Protein AF-A0A2D6BRW5-F1 (afdb_monomer_lite)

Structure (mmCIF, N/CA/C/O backbone):
data_AF-A0A2D6BRW5-F1
#
_entry.id   AF-A0A2D6BRW5-F1
#
loop_
_atom_site.group_PDB
_atom_site.id
_atom_site.type_symbol
_atom_site.label_atom_id
_atom_site.label_alt_id
_atom_site.label_comp_id
_atom_site.label_asym_id
_atom_site.label_entity_id
_atom_site.label_seq_id
_atom_site.pdbx_PDB_ins_code
_atom_site.Cartn_x
_atom_site.Cartn_y
_atom_site.Cartn_z
_atom_site.occupancy
_atom_site.B_iso_or_equiv
_atom_site.auth_seq_id
_atom_site.auth_comp_id
_atom_site.auth_asym_id
_atom_site.auth_atom_id
_atom_site.pdbx_PDB_model_num
ATOM 1 N N . MET A 1 1 ? -28.001 67.507 3.816 1.00 28.75 1 MET A N 1
ATOM 2 C CA . MET A 1 1 ? -26.530 67.372 3.753 1.00 28.75 1 MET A CA 1
ATOM 3 C C . MET A 1 1 ? -26.055 66.897 5.112 1.00 28.75 1 MET A C 1
ATOM 5 O O . MET A 1 1 ? -26.409 67.551 6.084 1.00 28.75 1 MET A O 1
ATOM 9 N N . PRO A 1 2 ? -25.178 65.897 5.179 1.00 51.62 2 PRO A N 1
ATOM 10 C CA . PRO A 1 2 ? -25.013 64.777 4.239 1.00 51.62 2 PRO A CA 1
ATOM 11 C C . PRO A 1 2 ? -24.782 63.447 5.009 1.00 51.62 2 PRO A C 1
ATOM 13 O O . PRO A 1 2 ? -24.627 63.488 6.222 1.00 51.62 2 PRO A O 1
ATOM 16 N N . LYS A 1 3 ? -24.659 62.235 4.463 1.00 35.38 3 LYS A N 1
ATOM 17 C CA . LYS A 1 3 ? -24.770 61.515 3.165 1.00 35.38 3 LYS A CA 1
ATOM 18 C C . LYS A 1 3 ? -24.208 60.112 3.515 1.00 35.38 3 LYS A C 1
ATOM 20 O O . LYS A 1 3 ? -23.350 60.041 4.392 1.00 35.38 3 LYS A O 1
ATOM 25 N N . ASP A 1 4 ? -24.475 58.966 2.906 1.00 32.88 4 ASP A N 1
ATOM 26 C CA . ASP A 1 4 ? -25.434 58.393 1.949 1.00 32.88 4 ASP A CA 1
ATOM 27 C C . ASP A 1 4 ? -25.098 56.876 2.022 1.00 32.88 4 ASP A C 1
ATOM 29 O O . ASP A 1 4 ? -23.924 56.513 2.072 1.00 32.88 4 ASP A O 1
ATOM 33 N N . ALA A 1 5 ? -26.036 55.994 2.373 1.00 34.53 5 ALA A N 1
ATOM 34 C CA . ALA A 1 5 ? -26.941 55.251 1.481 1.00 34.53 5 ALA A CA 1
ATOM 35 C C . ALA A 1 5 ? -26.321 54.001 0.789 1.00 34.53 5 ALA A C 1
ATOM 37 O O . ALA A 1 5 ? -25.759 54.054 -0.297 1.00 34.53 5 ALA A O 1
ATOM 38 N N . THR A 1 6 ? -26.431 52.872 1.500 1.00 31.22 6 THR A N 1
ATOM 39 C CA . THR A 1 6 ? -27.023 51.547 1.153 1.00 31.22 6 THR A CA 1
ATOM 40 C C . THR A 1 6 ? -27.895 51.421 -0.141 1.00 31.22 6 THR A C 1
ATOM 42 O O . THR A 1 6 ? -28.373 52.444 -0.617 1.00 31.22 6 THR A O 1
ATOM 45 N N . PRO A 1 7 ? -28.413 50.224 -0.556 1.00 49.22 7 PRO A N 1
ATOM 46 C CA . PRO A 1 7 ? -27.846 48.879 -0.807 1.00 49.22 7 PRO A CA 1
ATOM 47 C C . PRO A 1 7 ? -28.263 48.280 -2.212 1.00 49.22 7 PRO A C 1
ATOM 49 O O . PRO A 1 7 ? -27.846 48.861 -3.203 1.00 49.22 7 PRO A O 1
ATOM 52 N N . PRO A 1 8 ? -28.987 47.133 -2.380 1.00 56.88 8 PRO A N 1
ATOM 53 C CA . PRO A 1 8 ? -28.518 45.866 -2.977 1.00 56.88 8 PRO A CA 1
ATOM 54 C C . PRO A 1 8 ? -29.312 45.422 -4.246 1.00 56.88 8 PRO A C 1
ATOM 56 O O . PRO A 1 8 ? -30.139 46.175 -4.746 1.00 56.88 8 PRO A O 1
ATOM 59 N N . SER A 1 9 ? -29.123 44.160 -4.684 1.00 29.53 9 SER A N 1
ATOM 60 C CA . SER A 1 9 ? -30.055 43.256 -5.420 1.00 29.53 9 SER A CA 1
ATOM 61 C C . SER A 1 9 ? -29.596 42.703 -6.790 1.00 29.53 9 SER A C 1
ATOM 63 O O . SER A 1 9 ? -29.289 43.431 -7.726 1.00 29.53 9 SER A O 1
ATOM 65 N N . SER A 1 10 ? -29.589 41.365 -6.888 1.00 31.34 10 SER A N 1
ATOM 66 C CA . SER A 1 10 ? -29.805 40.550 -8.109 1.00 31.34 10 SER A CA 1
ATOM 67 C C . SER A 1 10 ? -31.253 40.759 -8.633 1.00 31.34 10 SER A C 1
ATOM 69 O O . SER A 1 10 ? -32.023 41.322 -7.853 1.00 31.34 10 SER A O 1
ATOM 71 N N . PRO A 1 11 ? -31.741 40.254 -9.805 1.00 48.81 11 PRO A N 1
ATOM 72 C CA . PRO A 1 11 ? -31.258 39.137 -10.648 1.00 48.81 11 PRO A CA 1
ATOM 73 C C . PRO A 1 11 ? -31.489 39.314 -12.186 1.00 48.81 11 PRO A C 1
ATOM 75 O O . PRO A 1 11 ? -31.912 40.368 -12.640 1.00 48.81 11 PRO A O 1
ATOM 78 N N . ALA A 1 12 ? -31.278 38.238 -12.966 1.00 28.92 12 ALA A N 1
ATOM 79 C CA . ALA A 1 12 ? -32.139 37.752 -14.074 1.00 28.92 12 ALA A CA 1
ATOM 80 C C . ALA A 1 12 ? -31.459 37.412 -15.424 1.00 28.92 12 ALA A C 1
ATOM 82 O O . ALA A 1 12 ? -30.511 38.040 -15.880 1.00 28.92 12 ALA A O 1
ATOM 83 N N . ARG A 1 13 ? -32.013 36.340 -16.008 1.00 30.20 13 ARG A N 1
ATOM 84 C CA . ARG A 1 13 ? -31.701 35.594 -17.241 1.00 30.20 13 ARG A CA 1
ATOM 85 C C . ARG A 1 13 ? -32.167 36.299 -18.527 1.00 30.20 13 ARG A C 1
ATOM 87 O O . ARG A 1 13 ? -33.172 36.996 -18.476 1.00 30.20 13 ARG A O 1
ATOM 94 N N . ALA A 1 14 ? -31.564 35.934 -19.667 1.00 29.08 14 ALA A N 1
ATOM 95 C CA . ALA A 1 14 ? -32.223 35.572 -20.947 1.00 29.08 14 ALA A CA 1
ATOM 96 C C . ALA A 1 14 ? -31.136 35.052 -21.924 1.00 29.08 14 ALA A C 1
ATOM 98 O O . ALA A 1 14 ? -30.119 35.709 -22.106 1.00 29.08 14 ALA A O 1
ATOM 99 N N . ASP A 1 15 ? -31.134 33.775 -22.316 1.00 30.73 15 ASP A N 1
ATOM 100 C CA . ASP A 1 15 ? -31.769 33.195 -23.520 1.00 30.73 15 ASP A CA 1
ATOM 101 C C . ASP A 1 15 ? -31.332 33.795 -24.873 1.00 30.73 15 ASP A C 1
ATOM 103 O O . ASP A 1 15 ? -31.687 34.917 -25.219 1.00 30.73 15 ASP A O 1
ATOM 107 N N . SER A 1 16 ? -30.621 32.996 -25.683 1.00 31.92 16 SER A N 1
ATOM 108 C CA . SER A 1 16 ? -30.875 32.794 -27.127 1.00 31.92 16 SER A CA 1
ATOM 109 C C . SER A 1 16 ? -29.853 31.826 -27.753 1.00 31.92 16 SER A C 1
ATOM 111 O O . SER A 1 16 ? -28.646 31.951 -27.568 1.00 31.92 16 SER A O 1
ATOM 113 N N . GLY A 1 17 ? -30.364 30.821 -28.475 1.00 29.66 17 GLY A N 1
ATOM 114 C CA . GLY A 1 17 ? -29.593 29.863 -29.276 1.00 29.66 17 GLY A CA 1
ATOM 115 C C . GLY A 1 17 ? -29.210 30.391 -30.676 1.00 29.66 17 GLY A C 1
ATOM 116 O O . GLY A 1 17 ? -29.024 31.588 -30.857 1.00 29.66 17 GLY A O 1
ATOM 117 N N . PRO A 1 18 ? -29.070 29.514 -31.689 1.00 43.41 18 PRO A N 1
ATOM 118 C CA . PRO A 1 18 ? -27.771 29.111 -32.228 1.00 43.41 18 PRO A CA 1
ATOM 119 C C . PRO A 1 18 ? -27.445 29.741 -33.592 1.00 43.41 18 PRO A C 1
ATOM 121 O O . PRO A 1 18 ? -28.336 29.982 -34.406 1.00 43.41 18 PRO A O 1
ATOM 124 N N . SER A 1 19 ? -26.154 29.890 -33.913 1.00 31.08 19 SER A N 1
ATOM 125 C CA . SER A 1 19 ? -25.700 30.202 -35.273 1.00 31.08 19 SER A CA 1
ATOM 126 C C . SER A 1 19 ? -24.697 29.168 -35.798 1.00 31.08 19 SER A C 1
ATOM 128 O O . SER A 1 19 ? -23.731 28.767 -35.153 1.00 31.08 19 SER A O 1
ATOM 130 N N . ARG A 1 20 ? -25.014 28.684 -37.001 1.00 31.61 20 ARG A N 1
ATOM 131 C CA . ARG A 1 20 ? -24.255 27.754 -37.841 1.00 31.61 20 ARG A CA 1
ATOM 132 C C . ARG A 1 20 ? -23.036 28.462 -38.442 1.00 31.61 20 ARG A C 1
ATOM 134 O O . ARG A 1 20 ? -23.174 29.604 -38.870 1.00 31.61 20 ARG A O 1
ATOM 141 N N . GLY A 1 21 ? -21.918 27.757 -38.653 1.00 28.17 21 GLY A N 1
ATOM 142 C CA . GLY A 1 21 ? -20.894 28.267 -39.574 1.00 28.17 21 GLY A CA 1
ATOM 143 C C . GLY A 1 21 ? -19.536 27.563 -39.623 1.00 28.17 21 GLY A C 1
ATOM 144 O O . GLY A 1 21 ? -18.601 28.027 -38.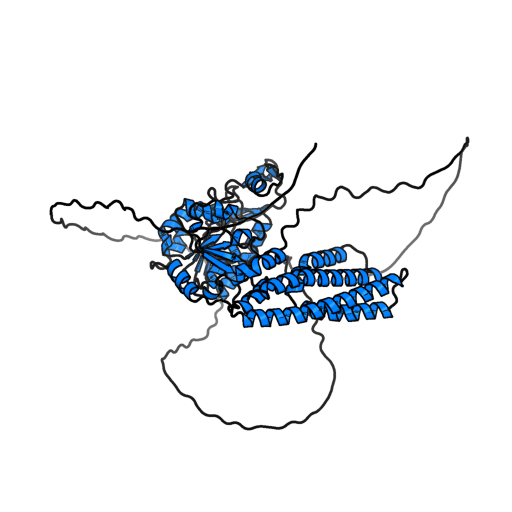997 1.00 28.17 21 GLY A O 1
ATOM 145 N N . ARG A 1 22 ? -19.440 26.568 -40.519 1.00 29.25 22 ARG A N 1
ATOM 146 C CA . ARG A 1 22 ? -18.285 26.196 -41.377 1.00 29.25 22 ARG A CA 1
ATOM 147 C C . ARG A 1 22 ? -17.030 25.533 -40.771 1.00 29.25 22 ARG A C 1
ATOM 149 O O . ARG A 1 22 ? -16.266 26.114 -40.016 1.00 29.25 22 ARG A O 1
ATOM 156 N N . ALA A 1 23 ? -16.788 24.323 -41.281 1.00 30.81 23 ALA A N 1
ATOM 157 C CA . ALA A 1 23 ? -15.525 23.585 -41.298 1.00 30.81 23 ALA A CA 1
ATOM 158 C C . ALA A 1 23 ? -14.501 24.173 -42.294 1.00 30.81 23 ALA A C 1
ATOM 160 O O . ALA A 1 23 ? -14.894 24.917 -43.199 1.00 30.81 23 ALA A O 1
ATOM 161 N N . PRO A 1 24 ? -13.241 23.701 -42.246 1.00 35.38 24 PRO A N 1
ATOM 162 C CA . PRO A 1 24 ? -12.450 23.518 -43.454 1.00 35.38 24 PRO A CA 1
ATOM 163 C C . PRO A 1 24 ? -11.959 22.074 -43.651 1.00 35.38 24 PRO A C 1
ATOM 165 O O . PRO A 1 24 ? -11.829 21.274 -42.727 1.00 35.38 24 PRO A O 1
ATOM 168 N N . CYS A 1 25 ? -11.748 21.780 -44.929 1.00 28.86 25 CYS A N 1
ATOM 169 C CA . CYS A 1 25 ? -11.595 20.482 -45.562 1.00 28.86 25 CYS A CA 1
ATOM 170 C C . CYS A 1 25 ? -10.205 19.839 -45.428 1.00 28.86 25 CYS A C 1
ATOM 172 O O . CYS A 1 25 ? -9.185 20.507 -45.285 1.00 28.86 25 CYS A O 1
ATOM 174 N N . TRP A 1 26 ? -10.210 18.516 -45.602 1.00 30.81 26 TRP A N 1
ATOM 175 C CA . TRP A 1 26 ? -9.082 17.639 -45.925 1.00 30.81 26 TRP A CA 1
ATOM 176 C C . TRP A 1 26 ? -8.334 18.041 -47.207 1.00 30.81 26 TRP A C 1
ATOM 178 O O . TRP A 1 26 ? -8.946 18.596 -48.122 1.00 30.81 26 TRP A O 1
ATOM 188 N N . PRO A 1 27 ? -7.079 17.570 -47.358 1.00 32.84 27 PRO A N 1
ATOM 189 C CA . PRO A 1 27 ? -6.716 16.966 -48.638 1.00 32.84 27 PRO A CA 1
ATOM 190 C C . PRO A 1 27 ? -5.926 15.645 -48.516 1.00 32.84 27 PRO A C 1
ATOM 192 O O . PRO A 1 27 ? -4.994 15.490 -47.731 1.00 32.84 27 PRO A O 1
ATOM 195 N N . ARG A 1 28 ? -6.293 14.703 -49.385 1.00 28.16 28 ARG A N 1
ATOM 196 C CA . ARG A 1 28 ? -5.505 13.598 -49.973 1.00 28.16 28 ARG A CA 1
ATOM 197 C C . ARG A 1 28 ? -6.123 13.342 -51.366 1.00 28.16 28 ARG A C 1
ATOM 199 O O . ARG A 1 28 ? -7.281 13.727 -51.534 1.00 28.16 28 ARG A O 1
ATOM 206 N N . PRO A 1 29 ? -5.486 12.636 -52.324 1.00 40.50 29 PRO A N 1
ATOM 207 C CA . PRO A 1 29 ? -4.140 12.043 -52.354 1.00 40.50 29 PRO A CA 1
ATOM 208 C C . PRO A 1 29 ? -3.366 12.337 -53.667 1.00 40.50 29 PRO A C 1
ATOM 210 O O . PRO A 1 29 ? -3.937 12.790 -54.653 1.00 40.50 29 PRO A O 1
ATOM 213 N N . THR A 1 30 ? -2.088 11.952 -53.736 1.00 28.83 30 THR A N 1
ATOM 214 C CA . THR A 1 30 ? -1.393 11.716 -55.018 1.00 28.83 30 THR A CA 1
ATOM 215 C C . THR A 1 30 ? -0.549 10.443 -54.946 1.00 28.83 30 THR A C 1
ATOM 217 O O . THR A 1 30 ? 0.330 10.321 -54.097 1.00 28.83 30 THR A O 1
ATOM 220 N N . THR A 1 31 ? -0.820 9.505 -55.854 1.00 31.66 31 THR A N 1
ATOM 221 C CA . THR A 1 31 ? 0.113 8.478 -56.361 1.00 31.66 31 THR A CA 1
ATOM 222 C C . THR A 1 31 ? 0.158 8.625 -57.883 1.00 31.66 31 THR A C 1
ATOM 224 O O . THR A 1 31 ? -0.835 9.059 -58.472 1.00 31.66 31 THR A O 1
ATOM 227 N N . PRO A 1 32 ? 1.307 8.346 -58.514 1.00 40.59 32 PRO A N 1
ATOM 228 C CA . PRO A 1 32 ? 1.377 7.191 -59.427 1.00 40.59 32 PRO A CA 1
ATOM 229 C C . PRO A 1 32 ? 2.719 6.427 -59.325 1.00 40.59 32 PRO A C 1
ATOM 231 O O . PRO A 1 32 ? 3.740 7.043 -59.053 1.00 40.59 32 PRO A O 1
ATOM 234 N N . GLY A 1 33 ? 2.707 5.083 -59.411 1.00 28.59 33 GLY A N 1
ATOM 235 C CA . GLY A 1 33 ? 3.355 4.293 -60.493 1.00 28.59 33 GLY A CA 1
ATOM 236 C C . GLY A 1 33 ? 4.856 4.045 -60.222 1.00 28.59 33 GLY A C 1
ATOM 237 O O . GLY A 1 33 ? 5.535 4.945 -59.772 1.00 28.59 33 GLY A O 1
ATOM 238 N N . GLU A 1 34 ? 5.507 2.894 -60.390 1.00 27.41 34 GLU A N 1
ATOM 239 C CA . GLU A 1 34 ? 5.306 1.704 -61.212 1.00 27.41 34 GLU A CA 1
ATOM 240 C C . GLU A 1 34 ? 6.198 0.544 -60.696 1.00 27.41 34 GLU A C 1
ATOM 242 O O . GLU A 1 34 ? 6.991 0.681 -59.769 1.00 27.41 34 GLU A O 1
ATOM 247 N N . ARG A 1 35 ? 6.013 -0.624 -61.315 1.00 29.98 35 ARG A N 1
ATOM 248 C CA . ARG A 1 35 ? 6.520 -1.968 -60.993 1.00 29.98 35 ARG A CA 1
ATOM 249 C C . ARG A 1 35 ? 8.028 -2.158 -61.235 1.00 29.98 35 ARG A C 1
ATOM 251 O O . ARG A 1 35 ? 8.517 -1.743 -62.276 1.00 29.98 35 ARG A O 1
ATOM 258 N N . ALA A 1 36 ? 8.677 -3.006 -60.427 1.00 27.69 36 ALA A N 1
ATOM 259 C CA . ALA A 1 36 ? 9.661 -4.001 -60.892 1.00 27.69 36 ALA A CA 1
ATOM 260 C C . ALA A 1 36 ? 9.853 -5.140 -59.862 1.00 27.69 36 ALA A C 1
ATOM 262 O O . ALA A 1 36 ? 9.667 -4.958 -58.665 1.00 27.69 36 ALA A O 1
ATOM 263 N N . LYS A 1 37 ? 10.147 -6.335 -60.382 1.00 29.22 37 LYS A N 1
ATOM 264 C CA . LYS A 1 37 ? 10.093 -7.688 -59.787 1.00 29.22 37 LYS A CA 1
ATOM 265 C C . LYS A 1 37 ? 11.402 -8.111 -59.059 1.00 29.22 37 LYS A C 1
ATOM 267 O O . LYS A 1 37 ? 12.366 -7.357 -59.101 1.00 29.22 37 LYS A O 1
ATOM 272 N N . PRO A 1 38 ? 11.439 -9.294 -58.398 1.00 37.44 38 PRO A N 1
ATOM 273 C CA . PRO A 1 38 ? 12.378 -9.633 -57.323 1.00 37.44 38 PRO A CA 1
ATOM 274 C C . PRO A 1 38 ? 13.666 -10.316 -57.806 1.00 37.44 38 PRO A C 1
ATOM 276 O O . PRO A 1 38 ? 13.670 -10.966 -58.851 1.00 37.44 38 PRO A O 1
ATOM 279 N N . SER A 1 39 ? 14.717 -10.273 -56.985 1.00 26.28 39 SER A N 1
ATOM 280 C CA . SER A 1 39 ? 15.882 -11.156 -57.099 1.00 26.28 39 SER A CA 1
ATOM 281 C C . SER A 1 39 ? 15.980 -12.103 -55.897 1.00 26.28 39 SER A C 1
ATOM 283 O O . SER A 1 39 ? 16.077 -11.704 -54.739 1.00 26.28 39 SER A O 1
ATOM 285 N N . LEU A 1 40 ? 15.904 -13.390 -56.232 1.00 28.61 40 LEU A N 1
ATOM 286 C CA . LEU A 1 40 ? 16.306 -14.555 -55.449 1.00 28.61 40 LEU A CA 1
ATOM 287 C C . LEU A 1 40 ? 17.841 -14.693 -55.426 1.00 28.61 40 LEU A C 1
ATOM 289 O O . LEU A 1 40 ? 18.517 -14.136 -56.290 1.00 28.61 40 LEU A O 1
ATOM 293 N N . HIS A 1 41 ? 18.313 -15.564 -54.521 1.00 26.92 41 HIS A N 1
ATOM 294 C CA . HIS A 1 41 ? 19.683 -16.079 -54.310 1.00 26.92 41 HIS A CA 1
ATOM 295 C C . HIS A 1 41 ? 20.531 -15.263 -53.311 1.00 26.92 41 HIS A C 1
ATOM 297 O O . HIS A 1 41 ? 20.555 -14.047 -53.367 1.00 26.92 41 HIS A O 1
ATOM 303 N N . ALA A 1 42 ? 21.258 -15.838 -52.350 1.00 25.28 42 ALA A N 1
ATOM 304 C CA . ALA A 1 42 ? 21.630 -17.226 -52.098 1.00 25.28 42 ALA A CA 1
ATOM 305 C C . ALA A 1 42 ? 21.958 -17.433 -50.607 1.00 25.28 42 ALA A C 1
ATOM 307 O O . ALA A 1 42 ? 22.568 -16.583 -49.965 1.00 25.28 42 ALA A O 1
ATOM 308 N N . CYS A 1 43 ? 21.619 -18.615 -50.095 1.00 25.91 43 CYS A N 1
ATOM 309 C CA . CYS A 1 43 ? 22.326 -19.247 -48.985 1.00 25.91 43 CYS A CA 1
ATOM 310 C C . CYS A 1 43 ? 23.696 -19.736 -49.493 1.00 25.91 43 CYS A C 1
ATOM 312 O O . CYS A 1 43 ? 23.777 -20.211 -50.631 1.00 25.91 43 CYS A O 1
ATOM 314 N N . PRO A 1 44 ? 24.743 -19.714 -48.655 1.00 31.80 44 PRO A N 1
ATOM 315 C CA . PRO A 1 44 ? 25.433 -20.980 -48.446 1.00 31.80 44 PRO A CA 1
ATOM 316 C C . PRO A 1 44 ? 25.861 -21.229 -46.990 1.00 31.80 44 PRO A C 1
ATOM 318 O O . PRO A 1 44 ? 26.521 -20.416 -46.359 1.00 31.80 44 PRO A O 1
ATOM 321 N N . ARG A 1 45 ? 25.529 -22.448 -46.550 1.00 24.06 45 ARG A N 1
ATOM 322 C CA . ARG A 1 45 ? 26.414 -23.444 -45.918 1.00 24.06 45 ARG A CA 1
ATOM 323 C C . ARG A 1 45 ? 27.134 -23.080 -44.610 1.00 24.06 45 ARG A C 1
ATOM 325 O O . ARG A 1 45 ? 28.115 -22.350 -44.574 1.00 24.06 45 ARG A O 1
ATOM 332 N N . THR A 1 46 ? 26.723 -23.809 -43.573 1.00 25.55 46 THR A N 1
ATOM 333 C CA . THR A 1 46 ? 27.589 -24.355 -42.518 1.00 25.55 46 THR A CA 1
ATOM 334 C C . THR A 1 46 ? 28.849 -25.024 -43.083 1.00 25.55 46 THR A C 1
ATOM 336 O O . THR A 1 46 ? 28.828 -25.564 -44.195 1.00 25.55 46 THR A O 1
ATOM 339 N N . PRO A 1 47 ? 29.920 -25.085 -42.275 1.00 29.92 47 PRO A N 1
ATOM 340 C CA . PRO A 1 47 ? 30.433 -26.414 -41.956 1.00 29.92 47 PRO A CA 1
ATOM 341 C C . PRO A 1 47 ? 30.858 -26.588 -40.481 1.00 29.92 47 PRO A C 1
ATOM 343 O O . PRO A 1 47 ? 31.514 -25.742 -39.889 1.00 29.92 47 PRO A O 1
ATOM 346 N N . THR A 1 48 ? 30.448 -27.744 -39.947 1.00 23.95 48 THR A N 1
ATOM 347 C CA . THR A 1 48 ? 31.169 -28.682 -39.059 1.00 23.95 48 THR A CA 1
ATOM 348 C C . THR A 1 48 ? 31.858 -28.232 -37.763 1.00 23.95 48 THR A C 1
ATOM 350 O O . THR A 1 48 ? 32.767 -27.413 -37.741 1.00 23.95 48 THR A O 1
ATOM 353 N N . CYS A 1 49 ? 31.473 -28.970 -36.710 1.00 20.59 49 CYS A N 1
ATOM 354 C CA . CYS A 1 49 ? 32.235 -29.418 -35.542 1.00 20.59 49 CYS A CA 1
ATOM 355 C C . CYS A 1 49 ? 33.759 -29.429 -35.703 1.00 20.59 49 CYS A C 1
ATOM 357 O O . CYS A 1 49 ? 34.231 -29.765 -36.777 1.00 20.59 49 CYS A O 1
ATOM 359 N N . TRP A 1 50 ? 34.474 -29.247 -34.587 1.00 21.58 50 TRP A N 1
ATOM 360 C CA . TRP A 1 50 ? 35.601 -30.079 -34.134 1.00 21.58 50 TRP A CA 1
ATOM 361 C C . TRP A 1 50 ? 35.815 -29.827 -32.624 1.00 21.58 50 TRP A C 1
ATOM 363 O O . TRP A 1 50 ? 35.925 -28.687 -32.182 1.00 21.58 50 TRP A O 1
ATOM 373 N N . TRP A 1 51 ? 35.817 -30.908 -31.841 1.00 21.06 51 TRP A N 1
ATOM 374 C CA . TRP A 1 51 ? 36.418 -31.008 -30.501 1.00 21.06 51 TRP A CA 1
ATOM 375 C C . TRP A 1 51 ? 37.920 -31.301 -30.675 1.00 21.06 51 TRP A C 1
ATOM 377 O O . TRP A 1 51 ? 38.294 -31.842 -31.720 1.00 21.06 51 TRP A O 1
ATOM 387 N N . PRO A 1 52 ? 38.779 -31.018 -29.676 1.00 25.50 52 PRO A N 1
ATOM 388 C CA . PRO A 1 52 ? 39.316 -32.161 -28.922 1.00 25.50 52 PRO A CA 1
ATOM 389 C C . PRO A 1 52 ? 39.613 -31.917 -27.420 1.00 25.50 52 PRO A C 1
ATOM 391 O O . PRO A 1 52 ? 40.006 -30.831 -27.010 1.00 25.50 52 PRO A O 1
ATOM 394 N N . SER A 1 53 ? 39.436 -33.010 -26.657 1.00 21.62 53 SER A N 1
ATOM 395 C CA . SER A 1 53 ? 40.199 -33.525 -25.490 1.00 21.62 53 SER A CA 1
ATOM 396 C C . SER A 1 53 ? 40.732 -32.547 -24.424 1.00 21.62 53 SER A C 1
ATOM 398 O O . SER A 1 53 ? 41.586 -31.719 -24.708 1.00 21.62 53 SER A O 1
ATOM 400 N N . ALA A 1 54 ? 40.251 -32.599 -23.177 1.00 21.75 54 ALA A N 1
ATOM 401 C CA . ALA A 1 54 ? 40.571 -33.568 -22.107 1.00 21.75 54 ALA A CA 1
ATOM 402 C C . ALA A 1 54 ? 41.881 -33.277 -21.346 1.00 21.75 54 ALA A C 1
ATOM 404 O O . ALA A 1 54 ? 42.965 -33.471 -21.882 1.00 21.75 54 ALA A O 1
ATOM 405 N N . SER A 1 55 ? 41.740 -32.929 -20.061 1.00 25.02 55 SER A N 1
ATOM 406 C CA . SER A 1 55 ? 42.635 -33.346 -18.968 1.00 25.02 55 SER A CA 1
ATOM 407 C C . SER A 1 55 ? 42.031 -32.943 -17.611 1.00 25.02 55 SER A C 1
ATOM 409 O O . SER A 1 55 ? 42.118 -31.785 -17.208 1.00 25.02 55 SER A O 1
ATOM 411 N N . GLU A 1 56 ? 41.417 -33.903 -16.916 1.00 24.56 56 GLU A N 1
ATOM 412 C CA . GLU A 1 56 ? 41.337 -33.908 -15.446 1.00 24.56 56 GLU A CA 1
ATOM 413 C C . GLU A 1 56 ? 42.688 -34.379 -14.869 1.00 24.56 56 GLU A C 1
ATOM 415 O O . GLU A 1 56 ? 43.489 -34.990 -15.586 1.00 24.56 56 GLU A O 1
ATOM 420 N N . PRO A 1 57 ? 42.937 -34.160 -13.566 1.00 27.31 57 PRO A N 1
ATOM 421 C CA . PRO A 1 57 ? 42.789 -35.309 -12.675 1.00 27.31 57 PRO A CA 1
ATOM 422 C C . PRO A 1 57 ? 42.058 -35.016 -11.355 1.00 27.31 57 PRO A C 1
ATOM 424 O O . PRO A 1 57 ? 42.028 -33.903 -10.833 1.00 27.31 57 PRO A O 1
ATOM 427 N N . ALA A 1 58 ? 41.486 -36.100 -10.837 1.00 23.03 58 ALA A N 1
ATOM 428 C CA . ALA A 1 58 ? 40.661 -36.239 -9.649 1.00 23.03 58 ALA A CA 1
ATOM 429 C C . ALA A 1 58 ? 41.378 -36.001 -8.307 1.00 23.03 58 ALA A C 1
ATOM 431 O O . ALA A 1 58 ? 42.583 -36.202 -8.183 1.00 23.03 58 ALA A O 1
ATOM 432 N N . THR A 1 59 ? 40.589 -35.735 -7.257 1.00 24.34 59 THR A N 1
ATOM 433 C CA . THR A 1 59 ? 40.736 -36.396 -5.944 1.00 24.34 59 THR A CA 1
ATOM 434 C C . THR A 1 59 ? 39.417 -36.405 -5.157 1.00 24.34 59 THR A C 1
ATOM 436 O O . THR A 1 59 ? 38.651 -35.449 -5.136 1.00 24.34 59 THR A O 1
ATOM 439 N N . SER A 1 60 ? 39.181 -37.569 -4.553 1.00 22.77 60 SER A N 1
ATOM 440 C CA . SER A 1 60 ? 38.085 -38.069 -3.707 1.00 22.77 60 SER A CA 1
ATOM 441 C C . SER A 1 60 ? 37.656 -37.150 -2.549 1.00 22.77 60 SER A C 1
ATOM 443 O O . SER A 1 60 ? 38.498 -36.524 -1.914 1.00 22.77 60 SER A O 1
ATOM 445 N N . SER A 1 61 ? 36.393 -37.139 -2.108 1.00 24.77 61 SER A N 1
ATOM 446 C CA . SER A 1 61 ? 35.848 -38.197 -1.237 1.00 24.77 61 SER A CA 1
ATOM 447 C C . SER A 1 61 ? 34.344 -38.015 -0.949 1.00 24.77 61 SER A C 1
ATOM 449 O O . SER A 1 61 ? 33.879 -36.932 -0.608 1.00 24.77 61 SER A O 1
ATOM 451 N N . THR A 1 62 ? 33.593 -39.113 -1.059 1.00 23.39 62 THR A N 1
ATOM 452 C CA . THR A 1 62 ? 32.257 -39.349 -0.472 1.00 23.39 62 THR A CA 1
ATOM 453 C C . THR A 1 62 ? 32.371 -39.801 0.996 1.00 23.39 62 THR A C 1
ATOM 455 O O . THR A 1 62 ? 33.449 -40.229 1.413 1.00 23.39 62 THR A O 1
ATOM 458 N N . PRO A 1 63 ? 31.263 -39.818 1.767 1.00 28.67 63 PRO A N 1
ATOM 459 C CA . PRO A 1 63 ? 30.533 -41.086 1.890 1.00 28.67 63 PRO A CA 1
ATOM 460 C C . PRO A 1 63 ? 29.002 -40.980 1.761 1.00 28.67 63 PRO A C 1
ATOM 462 O O . PRO A 1 63 ? 28.367 -40.004 2.150 1.00 28.67 63 PRO A O 1
ATOM 465 N N . CYS A 1 64 ? 28.452 -42.069 1.222 1.00 21.08 64 CYS A N 1
ATOM 466 C CA . CYS A 1 64 ? 27.044 -42.447 1.135 1.00 21.08 64 CYS A CA 1
ATOM 467 C C . CYS A 1 64 ? 26.369 -42.574 2.505 1.00 21.08 64 CYS A C 1
ATOM 469 O O . CYS A 1 64 ? 27.017 -43.057 3.424 1.00 21.08 64 CYS A O 1
ATOM 471 N N . TRP A 1 65 ? 25.050 -42.355 2.558 1.00 23.31 65 TRP A N 1
ATOM 472 C CA . TRP A 1 65 ? 24.102 -43.308 3.154 1.00 23.31 65 TRP A CA 1
ATOM 473 C C . TRP A 1 65 ? 22.851 -43.384 2.270 1.00 23.31 65 TRP A C 1
ATOM 475 O O . TRP A 1 65 ? 22.241 -42.368 1.940 1.00 23.31 65 TRP A O 1
ATOM 485 N N . ALA A 1 66 ? 22.536 -44.606 1.851 1.00 22.92 66 ALA A N 1
ATOM 486 C CA . ALA A 1 66 ? 21.300 -44.997 1.198 1.00 22.92 66 ALA A CA 1
ATOM 487 C C . ALA A 1 66 ? 20.192 -45.170 2.249 1.00 22.92 66 ALA A C 1
ATOM 489 O O . ALA A 1 66 ? 20.485 -45.550 3.378 1.00 22.92 66 ALA A O 1
ATOM 490 N N . ASP A 1 67 ? 18.936 -44.931 1.873 1.00 23.97 67 ASP A N 1
ATOM 491 C CA . ASP A 1 67 ? 17.972 -46.030 1.821 1.00 23.97 67 ASP A CA 1
ATOM 492 C C . ASP A 1 67 ? 16.699 -45.649 1.059 1.00 23.97 67 ASP A C 1
ATOM 494 O O . ASP A 1 67 ? 16.214 -44.518 1.069 1.00 23.97 67 ASP A O 1
ATOM 498 N N . ALA A 1 68 ? 16.229 -46.648 0.325 1.00 23.86 68 ALA A N 1
ATOM 499 C CA . ALA A 1 68 ? 15.162 -46.628 -0.654 1.00 23.86 68 ALA A CA 1
ATOM 500 C C . ALA A 1 68 ? 13.769 -46.724 -0.013 1.00 23.86 68 ALA A C 1
ATOM 502 O O . ALA A 1 68 ? 13.616 -47.312 1.052 1.00 23.86 68 ALA A O 1
ATOM 503 N N . THR A 1 69 ? 12.724 -46.287 -0.726 1.00 24.72 69 THR A N 1
ATOM 504 C CA . THR A 1 69 ? 11.687 -47.207 -1.251 1.00 24.72 69 THR A CA 1
ATOM 505 C C . THR A 1 69 ? 10.636 -46.500 -2.128 1.00 24.72 69 THR A C 1
ATOM 507 O O . THR A 1 69 ? 10.076 -45.475 -1.761 1.00 24.72 69 THR A O 1
ATOM 510 N N . CYS A 1 70 ? 10.434 -47.107 -3.306 1.00 22.91 70 CYS A N 1
ATOM 511 C CA . CYS A 1 70 ? 9.284 -47.191 -4.226 1.00 22.91 70 CYS A CA 1
ATOM 512 C C . CYS A 1 70 ? 8.138 -46.163 -4.118 1.00 22.91 70 CYS A C 1
ATOM 514 O O . CYS A 1 70 ? 7.488 -46.039 -3.090 1.00 22.91 70 CYS A O 1
ATOM 516 N N . ALA A 1 71 ? 7.810 -45.397 -5.164 1.00 24.36 71 ALA A N 1
ATOM 517 C CA . ALA A 1 71 ? 7.250 -45.805 -6.465 1.00 24.36 71 ALA A CA 1
ATOM 518 C C . ALA A 1 71 ? 5.865 -46.480 -6.380 1.00 24.36 71 ALA A C 1
ATOM 520 O O . ALA A 1 71 ? 5.747 -47.652 -6.044 1.00 24.36 71 ALA A O 1
ATOM 521 N N . SER A 1 72 ? 4.823 -45.763 -6.805 1.00 25.86 72 SER A N 1
ATOM 522 C CA . SER A 1 72 ? 3.998 -46.206 -7.937 1.00 25.86 72 SER A CA 1
ATOM 523 C C . SER A 1 72 ? 3.093 -45.076 -8.428 1.00 25.86 72 SER A C 1
ATOM 525 O O . SER A 1 72 ? 2.361 -44.425 -7.687 1.00 25.86 72 SER A O 1
ATOM 527 N N . SER A 1 73 ? 3.209 -44.839 -9.724 1.00 25.14 73 SER A N 1
ATOM 528 C CA . SER A 1 73 ? 2.305 -44.092 -10.577 1.00 25.14 73 SER A CA 1
ATOM 529 C C . SER A 1 73 ? 1.105 -44.967 -10.954 1.00 25.14 73 SER A C 1
ATOM 531 O O . SER A 1 73 ? 1.246 -46.167 -11.163 1.00 25.14 73 SER A O 1
ATOM 533 N N . SER A 1 74 ? -0.066 -44.361 -11.138 1.00 26.05 74 SER A N 1
ATOM 534 C CA . SER A 1 74 ? -0.932 -44.698 -12.273 1.00 26.05 74 SER A CA 1
ATOM 535 C C . SER A 1 74 ? -1.952 -43.589 -12.518 1.00 26.05 74 SER A C 1
ATOM 537 O O . SER A 1 74 ? -2.561 -43.025 -11.612 1.00 26.05 74 SER A O 1
ATOM 539 N N . SER A 1 75 ? -2.066 -43.249 -13.791 1.00 24.84 75 SER A N 1
ATOM 540 C CA . SER A 1 75 ? -3.027 -42.353 -14.408 1.00 24.84 75 SER A CA 1
ATOM 541 C C . SER A 1 75 ? -4.226 -43.160 -14.918 1.00 24.84 75 SER A C 1
ATOM 543 O O . SER A 1 75 ? -4.050 -44.275 -15.399 1.00 24.84 75 SER A O 1
ATOM 545 N N . SER A 1 76 ? -5.438 -42.593 -14.878 1.00 26.30 76 SER A N 1
ATOM 546 C CA . SER A 1 76 ? -6.415 -42.642 -15.989 1.00 26.30 76 SER A CA 1
ATOM 547 C C . SER A 1 76 ? -7.759 -41.972 -15.644 1.00 26.30 76 SER A C 1
ATOM 549 O O . SER A 1 76 ? -8.453 -42.329 -14.705 1.00 26.30 76 SER A O 1
ATOM 551 N N . HIS A 1 77 ? -8.072 -40.951 -16.446 1.00 26.97 77 HIS A N 1
ATOM 552 C CA . HIS A 1 77 ? -9.338 -40.667 -17.135 1.00 26.97 77 HIS A CA 1
ATOM 553 C C . HIS A 1 77 ? -10.717 -40.853 -16.450 1.00 26.97 77 HIS A C 1
ATOM 555 O O . HIS A 1 77 ? -11.233 -41.949 -16.299 1.00 26.97 77 HIS A O 1
ATOM 561 N N . ALA A 1 78 ? -11.373 -39.695 -16.296 1.00 25.83 78 ALA A N 1
ATOM 562 C CA . ALA A 1 78 ? -12.662 -39.312 -16.896 1.00 25.83 78 ALA A CA 1
ATOM 563 C C . ALA A 1 78 ? -13.997 -39.968 -16.454 1.00 25.83 78 ALA A C 1
ATOM 565 O O . ALA A 1 78 ? -14.332 -41.087 -16.815 1.00 25.83 78 ALA A O 1
ATOM 566 N N . SER A 1 79 ? -14.863 -39.078 -15.941 1.00 24.83 79 SER A N 1
ATOM 567 C CA . SER A 1 79 ? -16.239 -38.785 -16.403 1.00 24.83 79 SER A CA 1
ATOM 568 C C . SER A 1 79 ? -17.457 -39.153 -15.523 1.00 24.83 79 SER A C 1
ATOM 570 O O . SER A 1 79 ? -17.788 -40.304 -15.300 1.00 24.83 79 SER A O 1
ATOM 572 N N . ARG A 1 80 ? -18.161 -38.062 -15.159 1.00 24.91 80 ARG A N 1
ATOM 573 C CA . ARG A 1 80 ? -19.620 -37.799 -15.121 1.00 24.91 80 ARG A CA 1
ATOM 574 C C . ARG A 1 80 ? -20.554 -38.518 -14.122 1.00 24.91 80 ARG A C 1
ATOM 576 O O . ARG A 1 80 ? -20.794 -39.708 -14.194 1.00 24.91 80 ARG A O 1
ATOM 583 N N . CYS A 1 81 ? -21.233 -37.644 -13.362 1.00 22.95 81 CYS A N 1
ATOM 584 C CA . CYS A 1 81 ? -22.668 -37.614 -13.022 1.00 22.95 81 CYS A CA 1
ATOM 585 C C . CYS A 1 81 ? -23.298 -38.797 -12.267 1.00 22.95 81 CYS A C 1
ATOM 587 O O . CYS A 1 81 ? -23.572 -39.828 -12.861 1.00 22.95 81 CYS A O 1
ATOM 589 N N . SER A 1 82 ? -23.741 -38.557 -11.023 1.00 23.94 82 SER A N 1
ATOM 590 C CA . SER A 1 82 ? -25.163 -38.360 -10.632 1.00 23.94 82 SER A CA 1
ATOM 591 C C . SER A 1 82 ? -25.412 -38.655 -9.134 1.00 23.94 82 SER A C 1
ATOM 593 O O . SER A 1 82 ? -24.988 -39.667 -8.592 1.00 23.94 82 SER A O 1
ATOM 595 N N . THR A 1 83 ? -26.081 -37.722 -8.453 1.00 26.45 83 THR A N 1
ATOM 596 C CA . THR A 1 83 ? -26.880 -37.887 -7.212 1.00 26.45 83 THR A CA 1
ATOM 597 C C . THR A 1 83 ? -28.199 -38.636 -7.519 1.00 26.45 83 THR A C 1
ATOM 599 O O . THR A 1 83 ? -28.472 -38.769 -8.715 1.00 26.45 83 THR A O 1
ATOM 602 N N . PRO A 1 84 ? -29.115 -39.015 -6.573 1.00 42.78 84 PRO A N 1
ATOM 603 C CA . PRO A 1 84 ? -29.211 -38.989 -5.080 1.00 42.78 84 PRO A CA 1
ATOM 604 C C . PRO A 1 84 ? -29.669 -40.412 -4.538 1.00 42.78 84 PRO A C 1
ATOM 606 O O . PRO A 1 84 ? -29.425 -41.356 -5.285 1.00 42.78 84 PRO A O 1
ATOM 609 N N . PRO A 1 85 ? -30.320 -40.686 -3.357 1.00 41.56 85 PRO A N 1
ATOM 610 C CA . PRO A 1 85 ? -30.991 -39.804 -2.392 1.00 41.56 85 PRO A CA 1
ATOM 611 C C . PRO A 1 85 ? -30.889 -40.082 -0.870 1.00 41.56 85 PRO A C 1
ATOM 613 O O . PRO A 1 85 ? -30.303 -41.027 -0.361 1.00 41.56 85 PRO A O 1
ATOM 616 N N . SER A 1 86 ? -31.509 -39.119 -0.187 1.00 27.36 86 SER A N 1
ATOM 617 C CA . SER A 1 86 ? -31.805 -38.867 1.225 1.00 27.36 86 SER A CA 1
ATOM 618 C C . SER A 1 86 ? -32.269 -40.024 2.115 1.00 27.36 86 SER A C 1
ATOM 620 O O . SER A 1 86 ? -33.161 -40.770 1.725 1.00 27.36 86 SER A O 1
ATOM 622 N N . LEU A 1 87 ? -31.896 -39.952 3.401 1.00 27.12 87 LEU A N 1
ATOM 623 C CA . LEU A 1 87 ? -32.757 -40.337 4.528 1.00 27.12 87 LEU A CA 1
ATOM 624 C C . LEU A 1 87 ? -32.627 -39.323 5.682 1.00 27.12 87 LEU A C 1
ATOM 626 O O . LEU A 1 87 ? -31.556 -39.105 6.242 1.00 27.12 87 LEU A O 1
ATOM 630 N N . ARG A 1 88 ? -33.757 -38.686 6.012 1.00 25.42 88 ARG A N 1
ATOM 631 C CA . ARG A 1 88 ? -34.023 -37.945 7.255 1.00 25.42 88 ARG A CA 1
ATOM 632 C C . ARG A 1 88 ? -34.621 -38.920 8.274 1.00 25.42 88 ARG A C 1
ATOM 634 O O . ARG A 1 88 ? -35.491 -39.682 7.865 1.00 25.42 88 ARG A O 1
ATOM 641 N N . ARG A 1 89 ? -34.308 -38.775 9.572 1.00 25.59 89 ARG A N 1
ATOM 642 C CA . ARG A 1 89 ? -35.258 -38.546 10.700 1.00 25.59 89 ARG A CA 1
ATOM 643 C C . ARG A 1 89 ? -34.580 -38.683 12.096 1.00 25.59 89 ARG A C 1
ATOM 645 O O . ARG A 1 89 ? -33.443 -39.134 12.140 1.00 25.59 89 ARG A O 1
ATOM 652 N N . PRO A 1 90 ? -35.207 -38.181 13.193 1.00 34.41 90 PRO A N 1
ATOM 653 C CA . PRO A 1 90 ? -34.524 -37.421 14.258 1.00 34.41 90 PRO A CA 1
ATOM 654 C C . PRO A 1 90 ? -34.711 -37.936 15.716 1.00 34.41 90 PRO A C 1
ATOM 656 O O . PRO A 1 90 ? -35.519 -38.826 15.952 1.00 34.41 90 PRO A O 1
ATOM 659 N N . CYS A 1 91 ? -34.083 -37.206 16.667 1.00 21.81 91 CYS A N 1
ATOM 660 C CA . CYS A 1 91 ? -34.392 -37.045 18.118 1.00 21.81 91 CYS A CA 1
ATOM 661 C C . CYS A 1 91 ? -34.070 -38.214 19.089 1.00 21.81 91 CYS A C 1
ATOM 663 O O . CYS A 1 91 ? -33.944 -39.337 18.618 1.00 21.81 91 CYS A O 1
ATOM 665 N N . PRO A 1 92 ? -33.991 -38.008 20.439 1.00 34.56 92 PRO A N 1
ATOM 666 C CA . PRO A 1 92 ? -34.191 -36.793 21.256 1.00 34.56 92 PRO A CA 1
ATOM 667 C C . PRO A 1 92 ? -33.118 -36.513 22.357 1.00 34.56 92 PRO A C 1
ATOM 669 O O . PRO A 1 92 ? -32.136 -37.220 22.544 1.00 34.56 92 PRO A O 1
ATOM 672 N N . SER A 1 93 ? -33.376 -35.420 23.079 1.00 25.14 93 SER A N 1
ATOM 673 C CA . SER A 1 93 ? -32.783 -34.844 24.297 1.00 25.14 93 SER A CA 1
ATOM 674 C C . SER A 1 93 ? -32.583 -35.753 25.524 1.00 25.14 93 SER A C 1
ATOM 676 O O . SER A 1 93 ? -33.484 -36.521 25.840 1.00 25.14 93 SER A O 1
ATOM 678 N N . SER A 1 94 ? -31.561 -35.463 26.348 1.00 25.62 94 SER A N 1
ATOM 679 C CA . SER A 1 94 ? -31.714 -35.229 27.805 1.00 25.62 94 SER A CA 1
ATOM 680 C C . SER A 1 94 ? -30.422 -34.721 28.465 1.00 25.62 94 SER A C 1
ATOM 682 O O . SER A 1 94 ? -29.314 -35.053 28.057 1.00 25.62 94 SER A O 1
ATOM 684 N N . ALA A 1 95 ? -30.606 -33.895 29.491 1.00 23.64 95 ALA A N 1
ATOM 685 C CA . ALA A 1 95 ? -29.610 -33.176 30.273 1.00 23.64 95 ALA A CA 1
ATOM 686 C C . ALA A 1 95 ? -28.740 -34.059 31.187 1.00 23.64 95 ALA A C 1
ATOM 688 O O . ALA A 1 95 ? -29.218 -35.063 31.702 1.00 23.64 95 ALA A O 1
ATOM 689 N N . CYS A 1 96 ? -27.525 -33.596 31.508 1.00 22.78 96 CYS A N 1
ATOM 690 C CA . CYS A 1 96 ? -26.971 -33.716 32.861 1.00 22.78 96 CYS A CA 1
ATOM 691 C C . CYS A 1 96 ? -25.854 -32.686 33.100 1.00 22.78 96 CYS A C 1
ATOM 693 O O . CYS A 1 96 ? -25.049 -32.389 32.219 1.00 22.78 96 CYS A O 1
ATOM 695 N N . ALA A 1 97 ? -25.860 -32.100 34.293 1.00 21.84 97 ALA A N 1
ATOM 696 C CA . ALA A 1 97 ? -25.038 -30.973 34.701 1.00 21.84 97 ALA A CA 1
ATOM 697 C C . ALA A 1 97 ? -23.702 -31.385 35.354 1.00 21.84 97 ALA A C 1
ATOM 699 O O . ALA A 1 97 ? -23.625 -32.386 36.053 1.00 21.84 97 ALA A O 1
ATOM 700 N N . ALA A 1 98 ? -22.723 -30.485 35.198 1.00 23.12 98 ALA A N 1
ATOM 701 C CA . ALA A 1 98 ? -21.659 -30.101 36.137 1.00 23.12 98 ALA A CA 1
ATOM 702 C C . ALA A 1 98 ? -20.556 -31.103 36.558 1.00 23.12 98 ALA A C 1
ATOM 704 O O . ALA A 1 98 ? -20.746 -31.899 37.466 1.00 23.12 98 ALA A O 1
ATOM 705 N N . SER A 1 99 ? -19.314 -30.821 36.122 1.00 23.02 99 SER A N 1
ATOM 706 C CA . SER A 1 99 ? -18.171 -30.627 37.043 1.00 23.02 99 SER A CA 1
ATOM 707 C C . SER A 1 99 ? -16.957 -29.930 36.387 1.00 23.02 99 SER A C 1
ATOM 709 O O . SER A 1 99 ? -16.263 -30.500 35.556 1.00 23.02 99 SER A O 1
ATOM 711 N N . ARG A 1 100 ? -16.725 -28.681 36.818 1.00 22.50 100 ARG A N 1
ATOM 712 C CA . ARG A 1 100 ? -15.452 -28.015 37.187 1.00 22.50 100 ARG A CA 1
ATOM 713 C C . ARG A 1 100 ? -14.173 -28.179 36.330 1.00 22.50 100 ARG A C 1
ATOM 715 O O . ARG A 1 100 ? -13.471 -29.175 36.428 1.00 22.50 100 ARG A O 1
ATOM 722 N N . SER A 1 101 ? -13.800 -27.047 35.711 1.00 22.23 101 SER A N 1
ATOM 723 C CA . SER A 1 101 ? -12.512 -26.311 35.812 1.00 22.23 101 SER A CA 1
ATOM 724 C C . SER A 1 101 ? -11.860 -25.987 34.455 1.00 22.23 101 SER A C 1
ATOM 726 O O . SER A 1 101 ? -11.416 -26.894 33.760 1.00 22.23 101 SER A O 1
ATOM 728 N N . PRO A 1 102 ? -11.755 -24.696 34.073 1.00 24.88 102 PRO A N 1
ATOM 729 C CA . PRO A 1 102 ? -11.145 -24.288 32.814 1.00 24.88 102 PRO A CA 1
ATOM 730 C C . PRO A 1 102 ? -9.631 -24.081 32.951 1.00 24.88 102 PRO A C 1
ATOM 732 O O . PRO A 1 102 ? -9.156 -23.303 33.781 1.00 24.88 102 PRO A O 1
ATOM 735 N N . ILE A 1 103 ? -8.883 -24.740 32.067 1.00 24.33 103 ILE A N 1
ATOM 736 C CA . ILE A 1 103 ? -7.481 -24.446 31.772 1.00 24.33 103 ILE A CA 1
ATOM 737 C C . ILE A 1 103 ? -7.413 -23.020 31.215 1.00 24.33 103 ILE A C 1
ATOM 739 O O . ILE A 1 103 ? -7.946 -22.714 30.149 1.00 24.33 103 ILE A O 1
ATOM 743 N N . ALA A 1 104 ? -6.775 -22.129 31.969 1.00 22.75 104 ALA A N 1
ATOM 744 C CA . ALA A 1 104 ? -6.492 -20.769 31.550 1.00 22.75 104 ALA A CA 1
ATOM 745 C C . ALA A 1 104 ? -5.413 -20.777 30.455 1.00 22.75 104 ALA A C 1
ATOM 747 O O . ALA A 1 104 ? -4.220 -20.877 30.740 1.00 22.75 104 ALA A O 1
ATOM 748 N N . SER A 1 105 ? -5.820 -20.628 29.196 1.00 24.53 105 SER A N 1
ATOM 749 C CA . SER A 1 105 ? -4.914 -20.279 28.104 1.00 24.53 105 SER A CA 1
ATOM 750 C C . SER A 1 105 ? -4.447 -18.830 28.285 1.00 24.53 105 SER A C 1
ATOM 752 O O . SER A 1 105 ? -5.148 -17.876 27.937 1.00 24.53 105 SER A O 1
ATOM 754 N N . ARG A 1 106 ? -3.254 -18.650 28.861 1.00 22.55 106 ARG A N 1
ATOM 755 C CA . ARG A 1 106 ? -2.507 -17.387 28.809 1.00 22.55 106 ARG A CA 1
ATOM 756 C C . ARG A 1 106 ? -2.082 -17.131 27.361 1.00 22.55 106 ARG A C 1
ATOM 758 O O . ARG A 1 106 ? -1.061 -17.640 26.917 1.00 22.55 106 ARG A O 1
ATOM 765 N N . ILE A 1 107 ? -2.850 -16.323 26.637 1.00 22.94 107 ILE A N 1
ATOM 766 C CA . ILE A 1 107 ? -2.398 -15.704 25.388 1.00 22.94 107 ILE A CA 1
ATOM 767 C C . ILE A 1 107 ? -1.636 -14.435 25.780 1.00 22.94 107 ILE A C 1
ATOM 769 O O . ILE A 1 107 ? -2.231 -13.414 26.125 1.00 22.94 107 ILE A O 1
ATOM 773 N N . SER A 1 108 ? -0.305 -14.521 25.805 1.00 22.52 108 SER A N 1
ATOM 774 C CA . SER A 1 108 ? 0.570 -13.354 25.912 1.00 22.52 108 SER A CA 1
ATOM 775 C C . SER A 1 108 ? 0.661 -12.674 24.548 1.00 22.52 108 SER A C 1
ATOM 777 O O . SER A 1 108 ? 1.166 -13.266 23.594 1.00 22.52 108 SER A O 1
ATOM 779 N N . TRP A 1 109 ? 0.201 -11.431 24.464 1.00 24.02 109 TRP A N 1
ATOM 780 C CA . TRP A 1 109 ? 0.390 -10.581 23.295 1.00 24.02 109 TRP A CA 1
ATOM 781 C C . TRP A 1 109 ? 1.859 -10.157 23.204 1.00 24.02 109 TRP A C 1
ATOM 783 O O . TRP A 1 109 ? 2.334 -9.360 24.012 1.00 24.02 109 TRP A O 1
ATOM 793 N N . ARG A 1 110 ? 2.588 -10.704 22.224 1.00 21.36 110 ARG A N 1
ATOM 794 C CA . ARG A 1 110 ? 3.815 -10.086 21.713 1.00 21.36 110 ARG A CA 1
ATOM 795 C C . ARG A 1 110 ? 3.400 -9.009 20.717 1.00 21.36 110 ARG A C 1
ATOM 797 O O . ARG A 1 110 ? 2.720 -9.305 19.740 1.00 21.36 110 ARG A O 1
ATOM 804 N N . CYS A 1 111 ? 3.823 -7.774 20.965 1.00 22.81 111 CYS A N 1
ATOM 805 C CA . 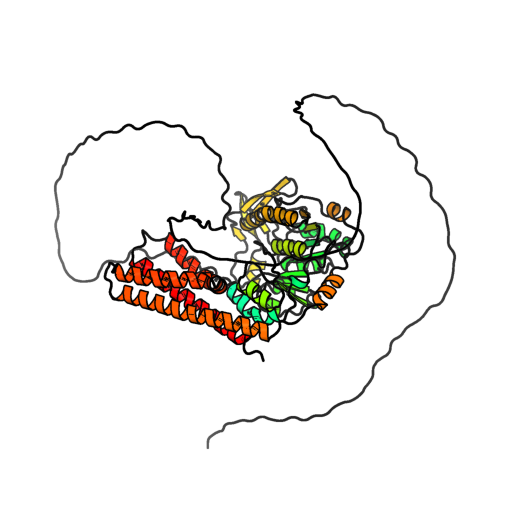CYS A 1 111 ? 3.825 -6.723 19.958 1.00 22.81 111 CYS A CA 1
ATOM 806 C C . CYS A 1 111 ? 4.710 -7.170 18.787 1.00 22.81 111 CYS A C 1
ATOM 808 O O . CYS A 1 111 ? 5.934 -7.202 18.906 1.00 22.81 111 CYS A O 1
ATOM 810 N N . CYS A 1 112 ? 4.103 -7.519 17.656 1.00 22.19 112 CYS A N 1
ATOM 811 C CA . CYS A 1 112 ? 4.803 -7.580 16.380 1.00 22.19 112 CYS A CA 1
ATOM 812 C C . CYS A 1 112 ? 5.093 -6.146 15.933 1.00 22.19 112 CYS A C 1
ATOM 814 O O . CYS A 1 112 ? 4.229 -5.494 15.362 1.00 22.19 112 CYS A O 1
ATOM 816 N N . ASN A 1 113 ? 6.280 -5.651 16.282 1.00 24.50 113 ASN A N 1
ATOM 817 C CA . ASN A 1 113 ? 7.034 -4.632 15.548 1.00 24.50 113 ASN A CA 1
ATOM 818 C C . ASN A 1 113 ? 8.412 -4.504 16.210 1.00 24.50 113 ASN A C 1
ATOM 820 O O . ASN A 1 113 ? 8.561 -3.734 17.154 1.00 24.50 113 ASN A O 1
ATOM 824 N N . SER A 1 114 ? 9.370 -5.328 15.761 1.00 23.91 114 SER A N 1
ATOM 825 C CA . SER A 1 114 ? 10.846 -5.168 15.786 1.00 23.91 114 SER A CA 1
ATOM 826 C C . SER A 1 114 ? 11.504 -6.553 15.610 1.00 23.91 114 SER A C 1
ATOM 828 O O . SER A 1 114 ? 11.174 -7.455 16.383 1.00 23.91 114 SER A O 1
ATOM 830 N N . PRO A 1 115 ? 12.422 -6.772 14.649 1.00 24.75 115 PRO A N 1
ATOM 831 C CA . PRO A 1 115 ? 13.167 -8.023 14.560 1.00 24.75 115 PRO A CA 1
ATOM 832 C C . PRO A 1 115 ? 14.342 -7.998 15.550 1.00 24.75 115 PRO A C 1
ATOM 834 O O . PRO A 1 115 ? 15.304 -7.257 15.372 1.00 24.75 115 PRO A O 1
ATOM 837 N N . THR A 1 116 ? 14.278 -8.808 16.606 1.00 25.73 116 THR A N 1
ATOM 838 C CA . THR A 1 116 ? 15.452 -9.146 17.426 1.00 25.73 116 THR A CA 1
ATOM 839 C C . THR A 1 116 ? 16.060 -10.453 16.927 1.00 25.73 116 THR A C 1
ATOM 841 O O . THR A 1 116 ? 15.404 -11.494 16.960 1.00 25.73 116 THR A O 1
ATOM 844 N N . VAL A 1 117 ? 17.310 -10.368 16.474 1.00 23.80 117 VAL A N 1
ATOM 845 C CA . VAL A 1 117 ? 18.204 -11.471 16.086 1.00 23.80 117 VAL A CA 1
ATOM 846 C C . VAL A 1 117 ? 18.386 -12.456 17.258 1.00 23.80 117 VAL A C 1
ATOM 848 O O . VAL A 1 117 ? 18.565 -11.994 18.388 1.00 23.80 117 VAL A O 1
ATOM 851 N N . PRO A 1 118 ? 18.380 -13.790 17.056 1.00 26.52 118 PRO A N 1
ATOM 852 C CA . PRO A 1 118 ? 18.710 -14.737 18.118 1.00 26.52 118 PRO A CA 1
ATOM 853 C C . PRO A 1 118 ? 20.230 -14.840 18.294 1.00 26.52 118 PRO A C 1
ATOM 855 O O . PRO A 1 118 ? 20.940 -15.308 17.406 1.00 26.52 118 PRO A O 1
ATOM 858 N N . GLY A 1 119 ? 20.716 -14.414 19.461 1.00 24.36 119 GLY A N 1
ATOM 859 C CA . GLY A 1 119 ? 22.059 -14.720 19.944 1.00 24.36 119 GLY A CA 1
ATOM 860 C C . GLY A 1 119 ? 22.171 -16.183 20.380 1.00 24.36 119 GLY A C 1
ATOM 861 O O . GLY A 1 119 ? 21.254 -16.746 20.977 1.00 24.36 119 GLY A O 1
ATOM 862 N N . SER A 1 120 ? 23.315 -16.765 20.044 1.00 24.05 120 SER A N 1
ATOM 863 C CA . SER A 1 120 ? 23.778 -18.132 20.273 1.00 24.05 120 SER A CA 1
ATOM 864 C C . SER A 1 120 ? 23.506 -18.712 21.664 1.00 24.05 120 SER A C 1
ATOM 866 O O . SER A 1 120 ? 23.704 -18.062 22.691 1.00 24.05 120 SER A O 1
ATOM 868 N N . ALA A 1 121 ? 23.152 -19.997 21.668 1.00 22.06 121 ALA A N 1
ATOM 869 C CA . ALA A 1 121 ? 23.113 -20.865 22.831 1.00 22.06 121 ALA A CA 1
ATOM 870 C C . ALA A 1 121 ? 24.474 -20.921 23.548 1.00 22.06 121 ALA A C 1
ATOM 872 O O . ALA A 1 121 ? 25.493 -21.207 22.925 1.00 22.06 121 ALA A O 1
ATOM 873 N N . PHE A 1 122 ? 24.470 -20.728 24.868 1.00 21.84 122 PHE A N 1
ATOM 874 C CA . PHE A 1 122 ? 25.521 -21.230 25.748 1.00 21.84 122 PHE A CA 1
ATOM 875 C C . PHE A 1 122 ? 24.881 -22.020 26.887 1.00 21.84 122 PHE A C 1
ATOM 877 O O . PHE A 1 122 ? 23.973 -21.567 27.585 1.00 21.84 122 PHE A O 1
ATOM 884 N N . THR A 1 123 ? 25.336 -23.259 26.986 1.00 23.06 123 THR A N 1
ATOM 885 C CA . THR A 1 123 ? 24.896 -24.326 27.875 1.00 23.06 123 THR A CA 1
ATOM 886 C C . THR A 1 123 ? 25.215 -24.060 29.342 1.00 23.06 123 THR A C 1
ATOM 888 O O . THR A 1 123 ? 26.241 -23.487 29.696 1.00 23.06 123 THR A O 1
ATOM 891 N N . SER A 1 124 ? 24.329 -24.566 30.195 1.00 21.25 124 SER A N 1
ATOM 892 C CA . SER A 1 124 ? 24.423 -24.613 31.650 1.00 21.25 124 SER A CA 1
ATOM 893 C C . SER A 1 124 ? 25.690 -25.302 32.167 1.00 21.25 124 SER A C 1
ATOM 895 O O . SER A 1 124 ? 25.947 -26.449 31.804 1.00 21.25 124 SER A O 1
ATOM 897 N N . GLN A 1 125 ? 26.356 -24.704 33.156 1.00 22.69 125 GLN A N 1
ATOM 898 C CA . GLN A 1 125 ? 27.057 -25.461 34.194 1.00 22.69 125 GLN A CA 1
ATOM 899 C C . GLN A 1 125 ? 26.742 -24.893 35.582 1.00 22.69 125 GLN A C 1
ATOM 901 O O . GLN A 1 125 ? 26.727 -23.688 35.817 1.00 22.69 125 GLN A O 1
ATOM 906 N N . ARG A 1 126 ? 26.410 -25.822 36.480 1.00 21.12 126 ARG A N 1
ATOM 907 C CA . ARG A 1 126 ? 26.121 -25.636 37.903 1.00 21.12 126 ARG A 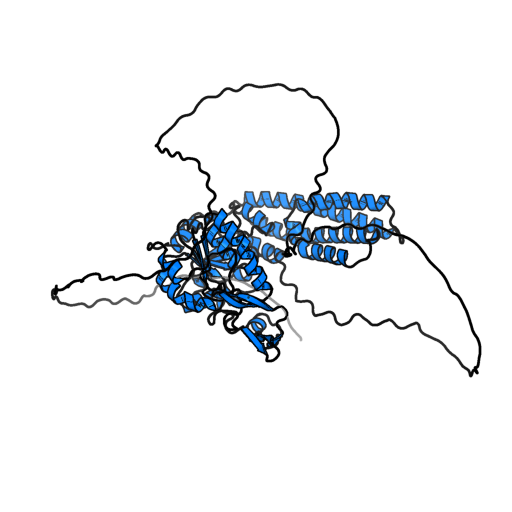CA 1
ATOM 908 C C . ARG A 1 126 ? 27.407 -25.313 38.662 1.00 21.12 126 ARG A C 1
ATOM 910 O O . ARG A 1 126 ? 28.377 -26.017 38.433 1.00 21.12 126 ARG A O 1
ATOM 917 N N . THR A 1 127 ? 27.333 -24.477 39.699 1.00 24.25 127 THR A N 1
ATOM 918 C CA . THR A 1 127 ? 28.001 -24.746 40.991 1.00 24.25 127 THR A CA 1
ATOM 919 C C . THR A 1 127 ? 27.395 -23.923 42.130 1.00 24.25 127 THR A C 1
ATOM 921 O O . THR A 1 127 ? 26.713 -22.926 41.921 1.00 24.25 127 THR A O 1
ATOM 924 N N . ARG A 1 128 ? 27.571 -24.463 43.338 1.00 22.14 128 ARG A N 1
ATOM 925 C CA . ARG A 1 128 ? 26.812 -24.268 44.576 1.00 22.14 128 ARG A CA 1
ATOM 926 C C . ARG A 1 128 ? 27.198 -23.020 45.384 1.00 22.14 128 ARG A C 1
ATOM 928 O O . ARG A 1 128 ? 28.296 -22.495 45.274 1.00 22.14 128 ARG A O 1
ATOM 935 N N . ALA A 1 129 ? 26.259 -22.663 46.261 1.00 22.58 129 ALA A N 1
ATOM 936 C CA . ALA A 1 129 ? 26.322 -21.724 47.379 1.00 22.58 129 ALA A CA 1
ATOM 937 C C . ALA A 1 129 ? 27.528 -21.885 48.314 1.00 22.58 129 ALA A C 1
ATOM 939 O O . ALA A 1 129 ? 27.898 -23.022 48.561 1.00 22.58 129 ALA A O 1
ATOM 940 N N . TRP A 1 130 ? 27.962 -20.788 48.955 1.00 22.00 130 TRP A N 1
ATOM 941 C CA . TRP A 1 130 ? 28.398 -20.730 50.364 1.00 22.00 130 TRP A CA 1
ATOM 942 C C . TRP A 1 130 ? 28.125 -19.324 50.946 1.00 22.00 130 TRP A C 1
ATOM 944 O O . TRP A 1 130 ? 28.254 -18.317 50.254 1.00 22.00 130 TRP A O 1
ATOM 954 N N . ARG A 1 131 ? 27.673 -19.274 52.207 1.00 22.11 131 ARG A N 1
ATOM 955 C CA . ARG A 1 131 ? 27.317 -18.074 52.992 1.00 22.11 131 ARG A CA 1
ATOM 956 C C . ARG A 1 131 ? 28.395 -17.766 54.048 1.00 22.11 131 ARG A C 1
ATOM 958 O O . ARG A 1 131 ? 28.967 -18.703 54.593 1.00 22.11 131 ARG A O 1
ATOM 965 N N . ALA A 1 132 ? 28.419 -16.482 54.445 1.00 23.36 132 ALA A N 1
ATOM 966 C CA . ALA A 1 132 ? 28.736 -15.906 55.776 1.00 23.36 132 ALA A CA 1
ATOM 967 C C . ALA A 1 132 ? 30.189 -15.402 56.037 1.00 23.36 132 ALA A C 1
ATOM 969 O O . ALA A 1 132 ? 31.097 -15.804 55.322 1.00 23.36 132 ALA A O 1
ATOM 970 N N . PRO A 1 133 ? 30.444 -14.584 57.094 1.00 33.28 133 PRO A N 1
ATOM 971 C CA . PRO A 1 133 ? 29.881 -13.241 57.351 1.00 33.28 133 PRO A CA 1
ATOM 972 C C . PRO A 1 133 ? 30.898 -12.180 57.895 1.00 33.28 133 PRO A C 1
ATOM 974 O O . PRO A 1 133 ? 31.983 -12.505 58.355 1.00 33.28 133 PRO A O 1
ATOM 977 N N . ILE A 1 134 ? 30.460 -10.908 57.870 1.00 26.09 134 ILE A N 1
ATOM 978 C CA . ILE A 1 134 ? 30.711 -9.722 58.742 1.00 26.09 134 ILE A CA 1
ATOM 979 C C . ILE A 1 134 ? 31.919 -9.721 59.714 1.00 26.09 134 ILE A C 1
ATOM 981 O O . ILE A 1 134 ? 31.978 -10.547 60.620 1.00 26.09 134 ILE A O 1
ATOM 985 N N . ARG A 1 135 ? 32.713 -8.627 59.695 1.00 23.56 135 ARG A N 1
ATOM 986 C CA . ARG A 1 135 ? 33.281 -7.971 60.900 1.00 23.56 135 ARG A CA 1
ATOM 987 C C . ARG A 1 135 ? 33.544 -6.464 60.707 1.00 23.56 135 ARG A C 1
ATOM 989 O O . ARG A 1 135 ? 33.705 -5.970 59.601 1.00 23.56 135 ARG A O 1
ATOM 996 N N . SER A 1 136 ? 33.503 -5.781 61.846 1.00 25.28 136 SER A N 1
ATOM 997 C CA . SER A 1 136 ? 33.393 -4.354 62.180 1.00 25.28 136 SER A CA 1
ATOM 998 C C . SER A 1 136 ? 34.719 -3.602 62.372 1.00 25.28 136 SER A C 1
ATOM 1000 O O . SER A 1 136 ? 35.672 -4.222 62.833 1.00 25.28 136 SER A O 1
ATOM 1002 N N . SER A 1 137 ? 34.709 -2.260 62.285 1.00 24.36 137 SER A N 1
ATOM 1003 C CA . SER A 1 137 ? 35.478 -1.390 63.207 1.00 24.36 137 SER A CA 1
ATOM 1004 C C . SER A 1 137 ? 35.012 0.079 63.195 1.00 24.36 137 SER A C 1
ATOM 1006 O O . SER A 1 137 ? 34.988 0.725 62.151 1.00 24.36 137 SER A O 1
ATOM 1008 N N . CYS A 1 138 ? 34.684 0.594 64.384 1.00 22.50 138 CYS A N 1
ATOM 1009 C CA . CYS A 1 138 ? 34.506 2.010 64.736 1.00 22.50 138 CYS A CA 1
ATOM 1010 C C . CYS A 1 138 ? 35.857 2.699 65.008 1.00 22.50 138 CYS A C 1
ATOM 1012 O O . CYS A 1 138 ? 36.745 2.033 65.526 1.00 22.50 138 CYS A O 1
ATOM 1014 N N . ALA A 1 139 ? 35.945 4.030 64.850 1.00 24.44 139 ALA A N 1
ATOM 1015 C CA . ALA A 1 139 ? 36.439 4.968 65.883 1.00 24.44 139 ALA A CA 1
ATOM 1016 C C . ALA A 1 139 ? 36.356 6.443 65.425 1.00 24.44 139 ALA A C 1
ATOM 1018 O O . ALA A 1 139 ? 36.365 6.745 64.238 1.00 24.44 139 ALA A O 1
ATOM 1019 N N . ARG A 1 140 ? 36.217 7.338 66.410 1.00 24.95 140 ARG A N 1
ATOM 1020 C CA . ARG A 1 140 ? 35.862 8.771 66.356 1.00 24.95 140 ARG A CA 1
ATOM 1021 C C . ARG A 1 140 ? 37.094 9.678 66.463 1.00 24.95 140 ARG A C 1
ATOM 1023 O O . ARG A 1 140 ? 38.023 9.295 67.163 1.00 24.95 140 ARG A O 1
ATOM 1030 N N . SER A 1 141 ? 36.964 10.936 66.024 1.00 23.97 141 SER A N 1
ATOM 1031 C CA . SER A 1 141 ? 37.443 12.125 66.767 1.00 23.97 141 SER A CA 1
ATOM 1032 C C . SER A 1 141 ? 36.932 13.463 66.170 1.00 23.97 141 SER A C 1
ATOM 1034 O O . SER A 1 141 ? 36.801 13.626 64.963 1.00 23.97 141 SER A O 1
ATOM 1036 N N . ARG A 1 142 ? 36.594 14.403 67.065 1.00 26.05 142 ARG A N 1
ATOM 1037 C CA . ARG A 1 142 ? 36.406 15.882 66.956 1.00 26.05 142 ARG A CA 1
ATOM 1038 C C . ARG A 1 142 ? 37.342 16.506 68.047 1.00 26.05 142 ARG A C 1
ATOM 1040 O O . ARG A 1 142 ? 37.899 15.669 68.765 1.00 26.05 142 ARG A O 1
ATOM 1047 N N . PRO A 1 143 ? 37.470 17.839 68.337 1.00 43.50 143 PRO A N 1
ATOM 1048 C CA . PRO A 1 143 ? 36.786 19.074 67.852 1.00 43.50 143 PRO A CA 1
ATOM 1049 C C . PRO A 1 143 ? 37.674 20.365 67.690 1.00 43.50 143 PRO A C 1
ATOM 1051 O O . PRO A 1 143 ? 38.858 20.346 67.995 1.00 43.50 143 PRO A O 1
ATOM 1054 N N . GLY A 1 144 ? 37.030 21.504 67.340 1.00 23.03 144 GLY A N 1
ATOM 1055 C CA . GLY A 1 144 ? 37.359 22.900 67.758 1.00 23.03 144 GLY A CA 1
ATOM 1056 C C . GLY A 1 144 ? 38.195 23.740 66.775 1.00 23.03 144 GLY A C 1
ATOM 1057 O O . GLY A 1 144 ? 39.017 23.176 66.073 1.00 23.03 144 GLY A O 1
ATOM 1058 N N . SER A 1 145 ? 38.090 25.068 66.642 1.00 24.06 145 SER A N 1
ATOM 1059 C CA . SER A 1 145 ? 37.153 26.153 67.008 1.00 24.06 145 SER A CA 1
ATOM 1060 C C . SER A 1 145 ? 37.622 27.404 66.228 1.00 24.06 145 SER A C 1
ATOM 1062 O O . SER A 1 145 ? 38.791 27.453 65.864 1.00 24.06 145 SER A O 1
ATOM 1064 N N . ASP A 1 146 ? 36.733 28.362 65.930 1.00 24.31 146 ASP A N 1
ATOM 1065 C CA . ASP A 1 146 ? 36.952 29.828 66.037 1.00 24.31 146 ASP A CA 1
ATOM 1066 C C . ASP A 1 146 ? 35.988 30.627 65.138 1.00 24.31 146 ASP A C 1
ATOM 1068 O O . ASP A 1 146 ? 35.765 30.324 63.968 1.00 24.31 146 ASP A O 1
ATOM 1072 N N . ALA A 1 147 ? 35.385 31.657 65.733 1.00 25.42 147 ALA A N 1
ATOM 1073 C CA . ALA A 1 147 ? 34.530 32.670 65.113 1.00 25.42 147 ALA A CA 1
ATOM 1074 C C . ALA A 1 147 ? 35.042 34.058 65.546 1.00 25.42 147 ALA A C 1
ATOM 1076 O O . ALA A 1 147 ? 35.679 34.155 66.597 1.00 25.42 147 ALA A O 1
ATOM 1077 N N . PRO A 1 148 ? 34.710 35.146 64.823 1.00 28.17 148 PRO A N 1
ATOM 1078 C CA . PRO A 1 148 ? 33.678 36.026 65.384 1.00 28.17 148 PRO A CA 1
ATOM 1079 C C . PRO A 1 148 ? 32.722 36.679 64.362 1.00 28.17 148 PRO A C 1
ATOM 1081 O O . PRO A 1 148 ? 32.942 36.708 63.155 1.00 28.17 148 PRO A O 1
ATOM 1084 N N . ARG A 1 149 ? 31.618 37.193 64.920 1.00 23.62 149 ARG A N 1
ATOM 1085 C CA . ARG A 1 149 ? 30.454 37.861 64.307 1.00 23.62 149 ARG A CA 1
ATOM 1086 C C . ARG A 1 149 ? 30.701 39.353 64.051 1.00 23.62 149 ARG A C 1
ATOM 1088 O O . ARG A 1 149 ? 31.281 39.971 64.935 1.00 23.62 149 ARG A O 1
ATOM 1095 N N . ILE A 1 150 ? 30.062 39.942 63.025 1.00 23.86 150 ILE A N 1
ATOM 1096 C CA . ILE A 1 150 ? 29.460 41.300 63.070 1.00 23.86 150 ILE A CA 1
ATOM 1097 C C . ILE A 1 150 ? 28.126 41.325 62.267 1.00 23.86 150 ILE A C 1
ATOM 1099 O O . ILE A 1 150 ? 28.002 40.681 61.232 1.00 23.86 150 ILE A O 1
ATOM 1103 N N . PHE A 1 151 ? 27.139 42.028 62.846 1.00 21.14 151 PHE A N 1
ATOM 1104 C CA . PHE A 1 151 ? 25.735 42.368 62.499 1.00 21.14 151 PHE A CA 1
ATOM 1105 C C . PHE A 1 151 ? 25.503 42.920 61.054 1.00 21.14 151 PHE A C 1
ATOM 1107 O O . PHE A 1 151 ? 26.461 43.335 60.429 1.00 21.14 151 PHE A O 1
ATOM 1114 N N . SER A 1 152 ? 24.311 43.055 60.432 1.00 20.83 152 SER A N 1
ATOM 1115 C CA . SER A 1 152 ? 22.909 43.177 60.882 1.00 20.83 152 SER A CA 1
ATOM 1116 C C . SER A 1 152 ? 21.910 43.080 59.691 1.00 20.83 152 SER A C 1
ATOM 1118 O O . SER A 1 152 ? 22.215 43.556 58.606 1.00 20.83 152 SER A O 1
ATOM 1120 N N . THR A 1 153 ? 20.704 42.581 59.996 1.00 21.19 153 THR A N 1
ATOM 1121 C CA . THR A 1 153 ? 19.334 42.913 59.517 1.00 21.19 153 THR A CA 1
ATOM 1122 C C . THR A 1 153 ? 18.825 42.725 58.066 1.00 21.19 153 THR A C 1
ATOM 1124 O O . THR A 1 153 ? 19.260 43.334 57.099 1.00 21.19 153 THR A O 1
ATOM 1127 N N . SER A 1 154 ? 17.681 42.020 58.041 1.00 20.75 154 SER A N 1
ATOM 1128 C CA . SER A 1 154 ? 16.446 42.266 57.271 1.00 20.75 154 SER A CA 1
ATOM 1129 C C . SER A 1 154 ? 16.135 41.397 56.034 1.00 20.75 154 SER A C 1
ATOM 1131 O O . SER A 1 154 ? 16.695 41.530 54.958 1.00 20.75 154 SER A O 1
ATOM 1133 N N . THR A 1 155 ? 15.136 40.528 56.254 1.00 23.03 155 THR A N 1
ATOM 1134 C CA . THR A 1 155 ? 13.950 40.271 55.410 1.00 23.03 155 THR A CA 1
ATOM 1135 C C . THR A 1 155 ? 14.103 39.813 53.954 1.00 23.03 155 THR A C 1
ATOM 1137 O O . THR A 1 155 ? 14.378 40.608 53.067 1.00 23.03 155 THR A O 1
ATOM 1140 N N . GLY A 1 156 ? 13.628 38.586 53.700 1.00 22.80 156 GLY A N 1
ATOM 1141 C CA . GLY A 1 156 ? 12.741 38.316 52.562 1.00 22.80 156 GLY A CA 1
ATOM 1142 C C . GLY A 1 156 ? 13.265 37.384 51.463 1.00 22.80 156 GLY A C 1
ATOM 1143 O O . GLY A 1 156 ? 14.268 37.666 50.825 1.00 22.80 156 GLY A O 1
ATOM 1144 N N . ALA A 1 157 ? 12.453 36.357 51.187 1.00 24.20 157 ALA A N 1
ATOM 1145 C CA . ALA A 1 157 ? 12.289 35.608 49.931 1.00 24.20 157 ALA A CA 1
ATOM 1146 C C . ALA A 1 157 ? 12.844 34.159 49.862 1.00 24.20 157 ALA A C 1
ATOM 1148 O O . ALA A 1 157 ? 13.955 33.882 50.313 1.00 24.20 157 ALA A O 1
ATOM 1149 N N . PRO A 1 158 ? 12.034 33.216 49.325 1.00 26.39 158 PRO A N 1
ATOM 1150 C CA . PRO A 1 158 ? 12.267 31.775 49.380 1.00 26.39 158 PRO A CA 1
ATOM 1151 C C . PRO A 1 158 ? 13.206 31.249 48.284 1.00 26.39 158 PRO A C 1
ATOM 1153 O O . PRO A 1 158 ? 13.398 31.854 47.234 1.00 26.39 158 PRO A O 1
ATOM 1156 N N . PHE A 1 159 ? 13.743 30.065 48.575 1.00 24.28 159 PHE A N 1
ATOM 1157 C CA . PHE A 1 159 ? 14.662 29.243 47.792 1.00 24.28 159 PHE A CA 1
ATOM 1158 C C . PHE A 1 159 ? 14.368 29.164 46.284 1.00 24.28 159 PHE A C 1
ATOM 1160 O O . PHE A 1 159 ? 13.261 28.841 45.853 1.00 24.28 159 PHE A O 1
ATOM 1167 N N . ALA A 1 160 ? 15.434 29.375 45.509 1.00 24.56 160 ALA A N 1
ATOM 1168 C CA . ALA A 1 160 ? 15.498 29.237 44.065 1.00 24.56 160 ALA A CA 1
ATOM 1169 C C . ALA A 1 160 ? 15.264 27.790 43.592 1.00 24.56 160 ALA A C 1
ATOM 1171 O O . ALA A 1 160 ? 15.804 26.822 44.129 1.00 24.56 160 ALA A O 1
ATOM 1172 N N . SER A 1 161 ? 14.464 27.691 42.536 1.00 27.75 161 SER A N 1
ATOM 1173 C CA . SER A 1 161 ? 14.212 26.532 41.686 1.00 27.75 161 SER A CA 1
ATOM 1174 C C . SER A 1 161 ? 15.491 25.958 41.063 1.00 27.75 161 SER A C 1
ATOM 1176 O O . SER A 1 161 ? 16.326 26.704 40.554 1.00 27.75 161 SER A O 1
ATOM 1178 N N . GLY A 1 162 ? 15.599 24.624 41.054 1.00 26.78 162 GLY A N 1
ATOM 1179 C CA . GLY A 1 162 ? 16.621 23.870 40.320 1.00 26.78 162 GLY A CA 1
ATOM 1180 C C . GLY A 1 162 ? 16.541 24.047 38.792 1.00 26.78 162 GLY A C 1
ATOM 1181 O O . GLY A 1 162 ? 15.602 24.667 38.287 1.00 26.78 162 GLY A O 1
ATOM 1182 N N . PRO A 1 163 ? 17.528 23.521 38.043 1.00 28.73 163 PRO A N 1
ATOM 1183 C CA . PRO A 1 163 ? 17.694 23.821 36.626 1.00 28.73 163 PRO A CA 1
ATOM 1184 C C . PRO A 1 163 ? 16.517 23.267 35.818 1.00 28.73 163 PRO A C 1
ATOM 1186 O O . PRO A 1 163 ? 16.147 22.098 35.948 1.00 28.73 163 PRO A O 1
ATOM 1189 N N . GLY A 1 164 ? 15.912 24.136 35.006 1.00 25.78 164 GLY A N 1
ATOM 1190 C CA . GLY A 1 164 ? 14.787 23.806 34.139 1.00 25.78 164 GLY A CA 1
ATOM 1191 C C . GLY A 1 164 ? 15.132 22.737 33.094 1.00 25.78 164 GLY A C 1
ATOM 1192 O O . GLY A 1 164 ? 16.306 22.509 32.791 1.00 25.78 164 GLY A O 1
ATOM 1193 N N . PRO A 1 165 ? 14.116 22.063 32.528 1.00 30.81 165 PRO A N 1
ATOM 1194 C CA . PRO A 1 165 ? 14.328 21.084 31.476 1.00 30.81 165 PRO A CA 1
ATOM 1195 C C . PRO A 1 165 ? 14.934 21.791 30.258 1.00 30.81 165 PRO A C 1
ATOM 1197 O O . PRO A 1 165 ? 14.416 22.808 29.799 1.00 30.81 165 PRO A O 1
ATOM 1200 N N . GLY A 1 166 ? 16.052 21.256 29.761 1.00 26.95 166 GLY A N 1
ATOM 1201 C CA . GLY A 1 166 ? 16.701 21.735 28.543 1.00 26.95 166 GLY A CA 1
ATOM 1202 C C . GLY A 1 166 ? 15.747 21.739 27.341 1.00 26.95 166 GLY A C 1
ATOM 1203 O O . GLY A 1 166 ? 14.700 21.083 27.378 1.00 26.95 166 GLY A O 1
ATOM 1204 N N . PRO A 1 167 ? 16.090 22.477 26.272 1.00 27.81 167 PRO A N 1
ATOM 1205 C CA . PRO A 1 167 ? 15.190 22.725 25.156 1.00 27.81 167 PRO A CA 1
ATOM 1206 C C . PRO A 1 167 ? 14.701 21.401 24.572 1.00 27.81 167 PRO A C 1
ATOM 1208 O O . PRO A 1 167 ? 15.475 20.562 24.106 1.00 27.81 167 PRO A O 1
ATOM 1211 N N . THR A 1 168 ? 13.386 21.207 24.627 1.00 30.38 168 THR A N 1
ATOM 1212 C CA . THR A 1 168 ? 12.699 20.111 23.958 1.00 30.38 168 THR A CA 1
ATOM 1213 C C . THR A 1 168 ? 13.053 20.163 22.480 1.00 30.38 168 THR A C 1
ATOM 1215 O O . THR A 1 168 ? 12.767 21.152 21.805 1.00 30.38 168 THR A O 1
ATOM 1218 N N . ARG A 1 169 ? 13.689 19.095 21.990 1.00 26.23 169 ARG A N 1
ATOM 1219 C CA . ARG A 1 169 ? 13.923 18.838 20.565 1.00 26.23 169 ARG A CA 1
ATOM 1220 C C . ARG A 1 169 ? 12.645 19.209 19.792 1.00 26.23 169 ARG A C 1
ATOM 1222 O O . ARG A 1 169 ? 11.582 18.754 20.224 1.00 26.23 169 ARG A O 1
ATOM 1229 N N . PRO A 1 170 ? 12.708 20.015 18.714 1.00 26.94 170 PRO A N 1
ATOM 1230 C CA . PRO A 1 170 ? 11.509 20.428 17.998 1.00 26.94 170 PRO A CA 1
ATOM 1231 C C . PRO A 1 170 ? 10.723 19.176 17.620 1.00 26.94 170 PRO A C 1
ATOM 1233 O O . PRO A 1 170 ? 11.256 18.248 17.002 1.00 26.94 170 PRO A O 1
ATOM 1236 N N . SER A 1 171 ? 9.477 19.109 18.086 1.00 29.22 171 SER A N 1
ATOM 1237 C CA . SER A 1 171 ? 8.556 18.046 17.722 1.00 29.22 171 SER A CA 1
ATOM 1238 C C . SER A 1 171 ? 8.504 18.005 16.201 1.00 29.22 171 SER A C 1
ATOM 1240 O O . SER A 1 171 ? 8.108 18.994 15.584 1.00 29.22 171 SER A O 1
ATOM 1242 N N . ARG A 1 172 ? 8.918 16.887 15.585 1.00 30.16 172 ARG A N 1
ATOM 1243 C CA . ARG A 1 172 ? 8.581 16.612 14.181 1.00 30.16 172 ARG A CA 1
ATOM 1244 C C . ARG A 1 172 ? 7.092 16.903 14.053 1.00 30.16 172 ARG A C 1
ATOM 1246 O O . ARG A 1 172 ? 6.326 16.308 14.810 1.00 30.16 172 ARG A O 1
ATOM 1253 N N . THR A 1 173 ? 6.704 17.812 13.157 1.00 32.47 173 THR A N 1
ATOM 1254 C CA . THR A 1 173 ? 5.296 18.064 12.838 1.00 32.47 173 THR A CA 1
ATOM 1255 C C . THR A 1 173 ? 4.623 16.701 12.698 1.00 32.47 173 THR A C 1
ATOM 1257 O O . THR A 1 173 ? 5.101 15.907 11.874 1.00 32.47 173 THR A O 1
ATOM 1260 N N . PRO A 1 174 ? 3.631 16.355 13.540 1.00 46.12 174 PRO A N 1
ATOM 1261 C CA . PRO A 1 174 ? 2.987 15.059 13.447 1.00 46.12 174 PRO A CA 1
ATOM 1262 C C . PRO A 1 174 ? 2.452 14.938 12.026 1.00 46.12 174 PRO A C 1
ATOM 1264 O O . PRO A 1 174 ? 1.656 15.766 11.587 1.00 46.12 174 PRO A O 1
ATOM 1267 N N . GLY A 1 175 ? 2.965 13.971 11.263 1.00 52.28 175 GLY A N 1
ATOM 1268 C CA . GLY A 1 175 ? 2.410 13.699 9.945 1.00 52.28 175 GLY A CA 1
ATOM 1269 C C . GLY A 1 175 ? 0.918 13.415 10.100 1.00 52.28 175 GLY A C 1
ATOM 1270 O O . GLY A 1 175 ? 0.514 12.830 11.106 1.00 52.28 175 GLY A O 1
ATOM 1271 N N . ARG A 1 176 ? 0.114 13.837 9.118 1.00 62.62 176 ARG A N 1
ATOM 1272 C CA . ARG A 1 176 ? -1.325 13.545 9.063 1.00 62.62 176 ARG A CA 1
ATOM 1273 C C . ARG A 1 176 ? -1.620 12.098 9.513 1.00 62.62 176 ARG A C 1
ATOM 1275 O O . ARG A 1 176 ? -1.092 11.165 8.890 1.00 62.62 176 ARG A O 1
ATOM 1282 N N . PRO A 1 177 ? -2.444 11.895 10.558 1.00 73.56 177 PRO A N 1
ATOM 1283 C CA . PRO A 1 177 ? -2.859 10.565 10.976 1.00 73.56 177 PRO A CA 1
ATOM 1284 C C . PRO A 1 177 ? -3.547 9.818 9.832 1.00 73.56 177 PRO A C 1
ATOM 1286 O O . PRO A 1 177 ? -4.359 10.369 9.090 1.00 73.56 177 PRO A O 1
ATOM 1289 N N . TRP A 1 178 ? -3.231 8.533 9.689 1.00 77.06 178 TRP A N 1
ATOM 1290 C CA . TRP A 1 178 ? -3.730 7.696 8.591 1.00 77.06 178 TRP A CA 1
ATOM 1291 C C . TRP A 1 178 ? -5.257 7.568 8.627 1.00 77.06 178 TRP A C 1
ATOM 1293 O O . TRP A 1 178 ? -5.919 7.489 7.589 1.00 77.06 178 TRP A O 1
ATOM 1303 N N . ALA A 1 179 ? -5.819 7.600 9.834 1.00 80.88 179 ALA A N 1
ATOM 1304 C CA . ALA A 1 179 ? -7.251 7.563 10.048 1.00 80.88 179 ALA A CA 1
ATOM 1305 C C . ALA A 1 179 ? -7.968 8.803 9.497 1.00 80.88 179 ALA A C 1
ATOM 1307 O O . ALA A 1 179 ? -9.028 8.649 8.899 1.00 80.88 179 ALA A O 1
ATOM 1308 N N . ASP A 1 180 ? -7.366 9.993 9.589 1.00 81.00 180 ASP A N 1
ATOM 1309 C CA . ASP A 1 180 ? -7.971 11.226 9.064 1.00 81.00 180 ASP A CA 1
ATOM 1310 C C . ASP A 1 180 ? -8.021 11.218 7.536 1.00 81.00 180 ASP A C 1
ATOM 1312 O O . ASP A 1 180 ? -9.049 11.532 6.943 1.00 81.00 180 ASP A O 1
ATOM 1316 N N . ALA A 1 181 ? -6.942 10.765 6.885 1.00 85.50 181 ALA A N 1
ATOM 1317 C CA . ALA A 1 181 ? -6.941 10.572 5.435 1.00 85.50 181 ALA A CA 1
ATOM 1318 C C . ALA A 1 181 ? -8.026 9.582 4.992 1.00 85.50 181 ALA A C 1
ATOM 1320 O O . ALA A 1 181 ? -8.756 9.844 4.042 1.00 85.50 181 ALA A O 1
ATOM 1321 N N . THR A 1 182 ? -8.170 8.473 5.718 1.00 87.31 182 THR A N 1
ATOM 1322 C CA . THR A 1 182 ? -9.194 7.463 5.421 1.00 87.31 182 THR A CA 1
ATOM 1323 C C . THR A 1 182 ? -10.606 8.032 5.552 1.00 87.31 182 THR A C 1
ATOM 1325 O O . THR A 1 182 ? -11.453 7.782 4.697 1.00 87.31 182 THR A O 1
ATOM 1328 N N . ILE A 1 183 ? -10.854 8.811 6.609 1.00 83.50 183 ILE A N 1
ATOM 1329 C CA . ILE A 1 183 ? -12.131 9.490 6.846 1.00 83.50 183 ILE A CA 1
ATOM 1330 C C . ILE A 1 183 ? -12.450 10.413 5.665 1.00 83.50 183 ILE A C 1
ATOM 1332 O O . ILE A 1 183 ? -13.470 10.240 5.006 1.00 83.50 183 ILE A O 1
ATOM 1336 N N . GLU A 1 184 ? -11.560 11.334 5.314 1.00 85.44 184 GLU A N 1
ATOM 1337 C CA . GLU A 1 184 ? -11.828 12.300 4.239 1.00 85.44 184 GLU A CA 1
ATOM 1338 C C . GLU A 1 184 ? -12.022 11.652 2.867 1.00 85.44 184 GLU A C 1
ATOM 1340 O O . GLU A 1 184 ? -12.835 12.115 2.066 1.00 85.44 184 GLU A O 1
ATOM 1345 N N . ASN A 1 185 ? -11.326 10.546 2.608 1.00 89.06 185 ASN A N 1
ATOM 1346 C CA . ASN A 1 185 ? -11.445 9.831 1.344 1.00 89.06 185 ASN A CA 1
ATOM 1347 C C . ASN A 1 185 ? -12.655 8.903 1.276 1.00 89.06 185 ASN A C 1
ATOM 1349 O O . ASN A 1 185 ? -12.916 8.348 0.217 1.00 89.06 185 ASN A O 1
ATOM 1353 N N . THR A 1 186 ? -13.390 8.693 2.366 1.00 85.12 186 THR A N 1
ATOM 1354 C CA . THR A 1 186 ? -14.417 7.647 2.438 1.00 85.12 186 THR A CA 1
ATOM 1355 C C . THR A 1 186 ? -15.466 7.768 1.327 1.00 85.12 186 THR A C 1
ATOM 1357 O O . THR A 1 186 ? -15.738 6.779 0.652 1.00 85.12 186 THR A O 1
ATOM 1360 N N . ARG A 1 187 ? -16.014 8.967 1.081 1.00 82.94 187 ARG A N 1
ATOM 1361 C CA . ARG A 1 187 ? -16.976 9.171 -0.013 1.00 82.94 187 ARG A CA 1
ATOM 1362 C C . ARG A 1 187 ? -16.348 9.004 -1.401 1.00 82.94 187 ARG A C 1
ATOM 1364 O O . ARG A 1 187 ? -16.799 8.114 -2.115 1.00 82.94 187 ARG A O 1
ATOM 1371 N N . PRO A 1 188 ? -15.299 9.762 -1.783 1.00 87.88 188 PRO A N 1
ATOM 1372 C CA . PRO A 1 188 ? -14.715 9.596 -3.109 1.00 87.88 188 PRO A CA 1
ATOM 1373 C C . PRO A 1 188 ? -14.202 8.170 -3.339 1.00 87.88 188 PRO A C 1
ATOM 1375 O O . PRO A 1 188 ? -14.254 7.696 -4.460 1.00 87.88 188 PRO A O 1
ATOM 1378 N N . ALA A 1 189 ? -13.756 7.452 -2.305 1.00 89.94 189 ALA A N 1
ATOM 1379 C CA . ALA A 1 189 ? -13.348 6.055 -2.407 1.00 89.94 189 ALA A CA 1
ATOM 1380 C C . ALA A 1 189 ? -14.509 5.098 -2.727 1.00 89.94 189 ALA A C 1
ATOM 1382 O O . ALA A 1 189 ? -14.309 4.169 -3.503 1.00 89.94 189 ALA A O 1
ATOM 1383 N N . LEU A 1 190 ? -15.702 5.301 -2.156 1.00 86.56 190 LEU A N 1
ATOM 1384 C CA . LEU A 1 190 ? -16.880 4.467 -2.442 1.00 86.56 190 LEU A CA 1
ATOM 1385 C C . LEU A 1 190 ? -17.415 4.658 -3.869 1.00 86.56 190 LEU A C 1
ATOM 1387 O O . LEU A 1 190 ? -18.005 3.729 -4.415 1.00 86.56 190 LEU A O 1
ATOM 1391 N N . ASP A 1 191 ? -17.171 5.823 -4.472 1.00 86.19 191 ASP A N 1
ATOM 1392 C CA . ASP A 1 191 ? -17.561 6.130 -5.853 1.00 86.19 191 ASP A CA 1
ATOM 1393 C C . ASP A 1 191 ? -16.562 5.570 -6.894 1.00 86.19 191 ASP A C 1
ATOM 1395 O O . ASP A 1 191 ? -16.804 5.634 -8.101 1.00 86.19 191 ASP A O 1
ATOM 1399 N N . LEU A 1 192 ? -15.428 5.012 -6.451 1.00 91.31 192 LEU A N 1
ATOM 1400 C CA . LEU A 1 192 ? -14.407 4.425 -7.319 1.00 91.31 192 LEU A CA 1
ATOM 1401 C C . LEU A 1 192 ? -14.560 2.905 -7.449 1.00 91.31 192 LEU A C 1
ATOM 1403 O O . LEU A 1 192 ? -14.950 2.230 -6.495 1.00 91.31 192 LEU A O 1
ATOM 1407 N N . PRO A 1 193 ? -14.160 2.319 -8.595 1.00 92.25 193 PRO A N 1
ATOM 1408 C CA . PRO A 1 193 ? -14.140 0.873 -8.737 1.00 92.25 193 PRO A CA 1
ATOM 1409 C C . PRO A 1 193 ? -13.163 0.247 -7.723 1.00 92.25 193 PRO A C 1
ATOM 1411 O O . PRO A 1 193 ? -12.006 0.683 -7.625 1.00 92.25 193 PRO A O 1
ATOM 1414 N N . PRO A 1 194 ? -13.587 -0.788 -6.975 1.00 92.44 194 PRO A N 1
ATOM 1415 C CA . PRO A 1 194 ? -12.731 -1.441 -6.001 1.00 92.44 194 PRO A CA 1
ATOM 1416 C C . PRO A 1 194 ? -11.692 -2.318 -6.695 1.00 92.44 194 PRO A C 1
ATOM 1418 O O . PRO A 1 194 ? -11.989 -3.056 -7.638 1.00 92.44 194 PRO A O 1
ATOM 1421 N N . VAL A 1 195 ? -10.465 -2.318 -6.171 1.00 93.12 195 VAL A N 1
ATOM 1422 C CA . VAL A 1 195 ? -9.362 -3.134 -6.708 1.00 93.12 195 VAL A CA 1
ATOM 1423 C C . VAL A 1 195 ? -9.686 -4.628 -6.742 1.00 93.12 195 VAL A C 1
ATOM 1425 O O . VAL A 1 195 ? -9.128 -5.357 -7.555 1.00 93.12 195 VAL A O 1
ATOM 1428 N N . GLY A 1 196 ? -10.623 -5.096 -5.911 1.00 92.94 196 GLY A N 1
ATOM 1429 C CA . GLY A 1 196 ? -11.067 -6.486 -5.901 1.00 92.94 196 GLY A CA 1
ATOM 1430 C C . GLY A 1 196 ? -11.614 -6.997 -7.236 1.00 92.94 196 GLY A C 1
ATOM 1431 O O . GLY A 1 196 ? -11.531 -8.206 -7.474 1.00 92.94 196 GLY A O 1
ATOM 1432 N N . LEU A 1 197 ? -12.078 -6.111 -8.126 1.00 92.75 197 LEU A N 1
ATOM 1433 C CA . LEU A 1 197 ? -12.465 -6.446 -9.504 1.00 92.75 197 LEU A CA 1
ATOM 1434 C C . LEU A 1 197 ? -11.286 -6.925 -10.356 1.00 92.75 197 LEU A C 1
ATOM 1436 O O . LEU A 1 197 ? -11.471 -7.721 -11.274 1.00 92.75 197 LEU A O 1
ATOM 1440 N N . LEU A 1 198 ? -10.073 -6.470 -10.035 1.00 95.12 198 LEU A N 1
ATOM 1441 C CA . LEU A 1 198 ? -8.854 -6.842 -10.746 1.00 95.12 198 LEU A CA 1
ATOM 1442 C C . LEU A 1 198 ? -8.232 -8.149 -10.241 1.00 95.12 198 LEU A C 1
ATOM 1444 O O . LEU A 1 198 ? -7.220 -8.591 -10.783 1.00 95.12 198 LEU A O 1
ATOM 1448 N N . LYS A 1 199 ? -8.787 -8.781 -9.198 1.00 95.12 199 LYS A N 1
ATOM 1449 C CA . LYS A 1 199 ? -8.191 -10.005 -8.654 1.00 95.12 199 LYS A CA 1
ATOM 1450 C C . LYS A 1 199 ? -8.115 -11.085 -9.735 1.00 95.12 199 LYS A C 1
ATOM 1452 O O . LYS A 1 199 ? -9.141 -11.498 -10.267 1.00 95.12 199 LYS A O 1
ATOM 1457 N N . GLY A 1 200 ? -6.904 -11.561 -10.018 1.00 95.81 200 GLY A N 1
ATOM 1458 C CA . GLY A 1 200 ? -6.658 -12.584 -11.037 1.00 95.81 200 GLY A CA 1
ATOM 1459 C C . GLY A 1 200 ? -6.918 -12.142 -12.483 1.00 95.81 200 GLY A C 1
ATOM 1460 O O . GLY A 1 200 ? -6.819 -12.973 -13.384 1.00 95.81 200 GLY A O 1
ATOM 1461 N N . SER A 1 201 ? -7.241 -10.868 -12.747 1.00 95.75 201 SER A N 1
ATOM 1462 C CA . SER A 1 201 ? -7.560 -10.408 -14.107 1.00 95.75 201 SER A CA 1
ATOM 1463 C C . SER A 1 201 ? -6.359 -10.471 -15.050 1.00 95.75 201 SER A C 1
ATOM 1465 O O . SER A 1 201 ? -6.543 -10.566 -16.263 1.00 95.75 201 SER A O 1
ATOM 1467 N N . LEU A 1 202 ? -5.142 -10.494 -14.500 1.00 96.12 202 LEU A N 1
ATOM 1468 C CA . LEU A 1 202 ? -3.868 -10.606 -15.207 1.00 96.12 202 LEU A CA 1
ATOM 1469 C C . LEU A 1 202 ? -3.208 -11.978 -14.998 1.00 96.12 202 LEU A C 1
ATOM 1471 O O . LEU A 1 202 ? -2.002 -12.120 -15.183 1.00 96.12 202 LEU A O 1
ATOM 1475 N N . ALA A 1 203 ? -3.995 -13.012 -14.669 1.00 95.62 203 ALA A N 1
ATOM 1476 C CA . ALA A 1 203 ? -3.514 -14.389 -14.603 1.00 95.62 203 ALA A CA 1
ATOM 1477 C C . ALA A 1 203 ? -2.711 -14.776 -15.858 1.00 95.62 203 ALA A C 1
ATOM 1479 O O . ALA A 1 203 ? -3.117 -14.476 -16.988 1.00 95.62 203 ALA A O 1
ATOM 1480 N N . GLY A 1 204 ? -1.558 -15.411 -15.641 1.00 94.12 204 GLY A N 1
ATOM 1481 C CA . GLY A 1 204 ? -0.630 -15.823 -16.698 1.00 94.12 204 GLY A CA 1
ATOM 1482 C C . GLY A 1 204 ? 0.251 -14.706 -17.276 1.00 94.12 204 GLY A C 1
ATOM 1483 O O . GLY A 1 204 ? 1.147 -15.012 -18.055 1.00 94.12 204 GLY A O 1
ATOM 1484 N N . ALA A 1 205 ? 0.046 -13.438 -16.900 1.00 96.94 205 ALA A N 1
ATOM 1485 C CA . ALA A 1 205 ? 0.884 -12.328 -17.348 1.00 96.94 205 ALA A CA 1
ATOM 1486 C C . ALA A 1 205 ? 1.978 -12.015 -16.309 1.00 96.94 205 ALA A C 1
ATOM 1488 O O . ALA A 1 205 ? 1.643 -11.673 -15.172 1.00 96.94 205 ALA A O 1
ATOM 1489 N N . PRO A 1 206 ? 3.275 -12.111 -16.656 1.00 97.62 206 PRO A N 1
ATOM 1490 C CA . PRO A 1 206 ? 4.347 -11.697 -15.756 1.00 97.62 206 PRO A CA 1
ATOM 1491 C C . PRO A 1 206 ? 4.265 -10.189 -15.485 1.00 97.62 206 PRO A C 1
ATOM 1493 O O . PRO A 1 206 ? 3.885 -9.406 -16.359 1.00 97.62 206 PRO A O 1
ATOM 1496 N N . ALA A 1 207 ? 4.636 -9.777 -14.277 1.00 98.50 207 ALA A N 1
ATOM 1497 C CA . ALA A 1 207 ? 4.610 -8.384 -13.855 1.00 98.50 207 ALA A CA 1
ATOM 1498 C C . ALA A 1 207 ? 6.017 -7.864 -13.552 1.00 98.50 207 ALA A C 1
ATOM 1500 O O . ALA A 1 207 ? 6.846 -8.574 -12.988 1.00 98.50 207 ALA A O 1
ATOM 1501 N N . VAL A 1 208 ? 6.269 -6.603 -13.887 1.00 98.81 208 VAL A N 1
ATOM 1502 C CA . VAL A 1 208 ? 7.465 -5.848 -13.515 1.00 98.81 208 VAL A CA 1
ATOM 1503 C C . VAL A 1 208 ? 7.042 -4.758 -12.538 1.00 98.81 208 VAL A C 1
ATOM 1505 O O . VAL A 1 208 ? 6.185 -3.936 -12.860 1.00 98.81 208 VAL A O 1
ATOM 1508 N N . VAL A 1 209 ? 7.643 -4.748 -11.350 1.00 98.75 209 VAL A N 1
ATOM 1509 C CA . VAL A 1 209 ? 7.472 -3.680 -10.360 1.00 98.75 209 VAL A CA 1
ATOM 1510 C C . VAL A 1 209 ? 8.669 -2.744 -10.455 1.00 98.75 209 VAL A C 1
ATOM 1512 O O . VAL A 1 209 ? 9.805 -3.137 -10.184 1.00 98.75 209 VAL A O 1
ATOM 1515 N N . CYS A 1 210 ? 8.401 -1.501 -10.840 1.00 98.56 210 CYS A N 1
ATOM 1516 C CA . CYS A 1 210 ? 9.394 -0.449 -10.987 1.00 98.56 210 CYS A CA 1
ATOM 1517 C C . CYS A 1 210 ? 9.449 0.390 -9.708 1.00 98.56 210 CYS A C 1
ATOM 1519 O O . CYS A 1 210 ? 8.526 1.150 -9.407 1.00 98.56 210 CYS A O 1
ATOM 1521 N N . ALA A 1 211 ? 10.536 0.255 -8.952 1.00 96.81 211 ALA A N 1
ATOM 1522 C CA . ALA A 1 211 ? 10.881 1.166 -7.866 1.00 96.81 211 ALA A CA 1
ATOM 1523 C C . ALA A 1 211 ? 11.838 2.264 -8.372 1.00 96.81 211 ALA A C 1
ATOM 1525 O O . ALA A 1 211 ? 12.253 2.257 -9.525 1.00 96.81 211 ALA A O 1
ATOM 1526 N N . ALA A 1 212 ? 12.141 3.256 -7.532 1.00 92.75 212 ALA A N 1
ATOM 1527 C CA . ALA A 1 212 ? 12.862 4.469 -7.938 1.00 92.75 212 ALA A CA 1
ATOM 1528 C C . ALA A 1 212 ? 14.361 4.474 -7.587 1.00 92.75 212 ALA A C 1
ATOM 1530 O O . ALA A 1 212 ? 14.973 5.539 -7.546 1.00 92.75 212 ALA A O 1
ATOM 1531 N N . GLY A 1 213 ? 14.943 3.318 -7.274 1.00 93.19 213 GLY A N 1
ATOM 1532 C CA . GLY A 1 213 ? 16.358 3.184 -6.942 1.00 93.19 213 GLY A CA 1
ATOM 1533 C C . GLY A 1 213 ? 17.276 3.426 -8.150 1.00 93.19 213 GLY A C 1
ATOM 1534 O O . GLY A 1 213 ? 16.828 3.274 -9.291 1.00 93.19 213 GLY A O 1
ATOM 1535 N N . PRO A 1 214 ? 18.547 3.808 -7.922 1.00 91.19 214 PRO A N 1
ATOM 1536 C CA . PRO A 1 214 ? 19.478 4.196 -8.983 1.00 91.19 214 PRO A CA 1
ATOM 1537 C C . PRO A 1 214 ? 19.641 3.174 -10.102 1.00 91.19 214 PRO A C 1
ATOM 1539 O O . PRO A 1 214 ? 19.822 3.543 -11.262 1.00 91.19 214 PRO A O 1
ATOM 1542 N N . SER A 1 215 ? 19.558 1.885 -9.773 1.00 95.31 215 SER A N 1
ATOM 1543 C CA . SER A 1 215 ? 19.733 0.827 -10.758 1.00 95.31 215 SER A CA 1
ATOM 1544 C C . SER A 1 215 ? 18.684 0.835 -11.872 1.00 95.31 215 SER A C 1
ATOM 1546 O O . SER A 1 215 ? 19.021 0.401 -12.973 1.00 95.31 215 SER A O 1
ATOM 1548 N N . LEU A 1 216 ? 17.495 1.425 -11.642 1.00 97.19 216 LEU A N 1
ATOM 1549 C CA . LEU A 1 216 ? 16.377 1.475 -12.595 1.00 97.19 216 LEU A CA 1
ATOM 1550 C C . LEU A 1 216 ? 16.827 1.876 -14.004 1.00 97.19 216 LEU A C 1
ATOM 1552 O O . LEU A 1 216 ? 16.414 1.254 -14.983 1.00 97.19 216 LEU A O 1
ATOM 1556 N N . THR A 1 217 ? 17.700 2.886 -14.112 1.00 94.12 217 THR A N 1
ATOM 1557 C CA . THR A 1 217 ? 18.199 3.416 -15.390 1.00 94.12 217 THR A CA 1
ATOM 1558 C C . THR A 1 217 ? 18.785 2.321 -16.292 1.00 94.12 217 THR A C 1
ATOM 1560 O O . THR A 1 217 ? 18.626 2.384 -17.510 1.00 94.12 217 THR A O 1
ATOM 1563 N N . LYS A 1 218 ? 19.401 1.278 -15.719 1.00 94.94 218 LYS A N 1
ATOM 1564 C CA . LYS A 1 218 ? 19.985 0.153 -16.468 1.00 94.94 218 LYS A CA 1
ATOM 1565 C C . LYS A 1 218 ? 18.919 -0.755 -17.091 1.00 94.94 218 LYS A C 1
ATOM 1567 O O . LYS A 1 218 ? 19.145 -1.325 -18.159 1.00 94.94 218 LYS A O 1
ATOM 1572 N N . GLN A 1 219 ? 17.758 -0.887 -16.446 1.00 97.56 219 GLN A N 1
ATOM 1573 C CA . GLN A 1 219 ? 16.685 -1.780 -16.889 1.00 97.56 219 GLN A CA 1
ATOM 1574 C C . GLN A 1 219 ? 15.706 -1.129 -17.867 1.00 97.56 219 GLN A C 1
ATOM 1576 O O . GLN A 1 219 ? 15.084 -1.847 -18.652 1.00 97.56 219 GLN A O 1
ATOM 1581 N N . LEU A 1 220 ? 15.575 0.203 -17.867 1.00 98.19 220 LEU A N 1
ATOM 1582 C CA . LEU A 1 220 ? 14.616 0.914 -18.725 1.00 98.19 220 LEU A CA 1
ATOM 1583 C C . LEU A 1 220 ? 14.732 0.540 -20.218 1.00 98.19 220 LEU A C 1
ATOM 1585 O O . LEU A 1 220 ? 13.698 0.229 -20.812 1.00 98.19 220 LEU A O 1
ATOM 1589 N N . PRO A 1 221 ? 15.931 0.447 -20.838 1.00 97.56 221 PRO A N 1
ATOM 1590 C CA . PRO A 1 221 ? 16.036 0.042 -22.243 1.00 97.56 221 PRO A CA 1
ATOM 1591 C C . PRO A 1 221 ? 15.528 -1.383 -22.511 1.00 97.56 221 PRO A C 1
ATOM 1593 O O . PRO A 1 221 ? 14.945 -1.655 -23.561 1.00 97.56 221 PRO A O 1
ATOM 1596 N N . TRP A 1 222 ? 15.739 -2.306 -21.569 1.00 97.81 222 TRP A N 1
ATOM 1597 C CA . TRP A 1 222 ? 15.241 -3.680 -21.668 1.00 97.81 222 TRP A CA 1
ATOM 1598 C C . TRP A 1 222 ? 13.727 -3.751 -21.496 1.00 97.81 222 TRP A C 1
ATOM 1600 O O . TRP A 1 222 ? 13.064 -4.475 -22.244 1.00 97.81 222 TRP A O 1
ATOM 1610 N N . LEU A 1 223 ? 13.186 -2.972 -20.555 1.00 98.44 223 LEU A N 1
ATOM 1611 C CA . LEU A 1 223 ? 11.752 -2.880 -20.315 1.00 98.44 223 LEU A CA 1
ATOM 1612 C C . LEU A 1 223 ? 11.031 -2.279 -21.524 1.00 98.44 223 LEU A C 1
ATOM 1614 O O . LEU A 1 223 ? 10.026 -2.836 -21.951 1.00 98.44 223 LEU A O 1
ATOM 1618 N N . ALA A 1 224 ? 11.569 -1.212 -22.122 1.00 98.06 224 ALA A N 1
ATOM 1619 C CA . ALA A 1 224 ? 11.004 -0.595 -23.322 1.00 98.06 224 ALA A CA 1
ATOM 1620 C C . ALA A 1 224 ? 10.875 -1.603 -24.477 1.00 98.06 224 ALA A C 1
ATOM 1622 O O . ALA A 1 224 ? 9.818 -1.705 -25.096 1.00 98.06 224 ALA A O 1
ATOM 1623 N N . ARG A 1 225 ? 11.914 -2.418 -24.719 1.00 96.56 225 ARG A N 1
ATOM 1624 C CA . ARG A 1 225 ? 11.903 -3.455 -25.771 1.00 96.56 225 ARG A CA 1
ATOM 1625 C C . ARG A 1 225 ? 10.932 -4.608 -25.510 1.00 96.56 225 ARG A C 1
ATOM 1627 O O . ARG A 1 225 ? 10.510 -5.261 -26.456 1.00 96.56 225 ARG A O 1
ATOM 1634 N N . ASN A 1 226 ? 10.595 -4.875 -24.250 1.00 97.38 226 ASN A N 1
ATOM 1635 C CA . ASN A 1 226 ? 9.742 -6.000 -23.852 1.00 97.38 226 ASN A CA 1
ATOM 1636 C C . ASN A 1 226 ? 8.405 -5.543 -23.258 1.00 97.38 226 ASN A C 1
ATOM 1638 O O . ASN A 1 226 ? 7.718 -6.330 -22.608 1.00 97.38 226 ASN A O 1
ATOM 1642 N N . ARG A 1 227 ? 8.024 -4.280 -23.477 1.00 97.06 227 ARG A N 1
ATOM 1643 C CA . ARG A 1 227 ? 6.900 -3.636 -22.795 1.00 97.06 227 ARG A CA 1
ATOM 1644 C C . ARG A 1 227 ? 5.584 -4.393 -22.949 1.00 97.06 227 ARG A C 1
ATOM 1646 O O . ARG A 1 227 ? 4.828 -4.494 -21.987 1.00 97.06 227 ARG A O 1
ATOM 1653 N N . GLU A 1 228 ? 5.333 -4.940 -24.133 1.00 96.81 228 GLU A N 1
ATOM 1654 C CA . GLU A 1 228 ? 4.098 -5.666 -24.443 1.00 96.81 228 GLU A CA 1
ATOM 1655 C C . GLU A 1 228 ? 4.018 -7.048 -23.781 1.00 96.81 228 GLU A C 1
ATOM 1657 O O . GLU A 1 228 ? 2.929 -7.602 -23.665 1.00 96.81 228 GLU A O 1
ATOM 1662 N N . LYS A 1 229 ? 5.143 -7.606 -23.312 1.00 97.31 229 LYS A N 1
ATOM 1663 C CA . LYS A 1 229 ? 5.223 -8.952 -22.716 1.00 97.31 229 LYS A CA 1
ATOM 1664 C C . LYS A 1 229 ? 4.972 -8.970 -21.209 1.00 97.31 229 LYS A C 1
ATOM 1666 O O . LYS A 1 229 ? 4.933 -10.042 -20.611 1.00 97.31 229 LYS A O 1
ATOM 1671 N N . VAL A 1 230 ? 4.841 -7.804 -20.578 1.00 98.31 230 VAL A N 1
ATOM 1672 C CA . VAL A 1 230 ? 4.759 -7.676 -19.118 1.00 98.31 230 VAL A CA 1
ATOM 1673 C C . VAL A 1 230 ? 3.704 -6.665 -18.695 1.00 98.31 230 VAL A C 1
ATOM 1675 O O . VAL A 1 230 ? 3.445 -5.674 -19.378 1.00 98.31 230 VAL A O 1
ATOM 1678 N N . VAL A 1 231 ? 3.123 -6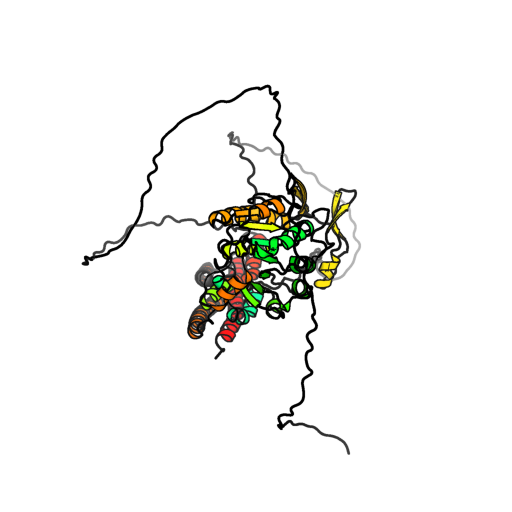.896 -17.521 1.00 98.62 231 VAL A N 1
ATOM 1679 C CA . VAL A 1 231 ? 2.372 -5.876 -16.785 1.00 98.62 231 VAL A CA 1
ATOM 1680 C C . VAL A 1 231 ? 3.380 -4.962 -16.100 1.00 98.62 231 VAL A C 1
ATOM 1682 O O . VAL A 1 231 ? 4.229 -5.448 -15.359 1.00 98.62 231 VAL A O 1
ATOM 1685 N N . VAL A 1 232 ? 3.292 -3.650 -16.299 1.00 98.75 232 VAL A N 1
ATOM 1686 C CA . VAL A 1 232 ? 4.200 -2.689 -15.655 1.00 98.75 232 VAL A CA 1
ATOM 1687 C C . VAL A 1 232 ? 3.489 -1.974 -14.516 1.00 98.75 232 VAL A C 1
ATOM 1689 O O . VAL A 1 232 ? 2.527 -1.236 -14.737 1.00 98.75 232 VAL A O 1
ATOM 1692 N N . LEU A 1 233 ? 3.986 -2.168 -13.297 1.00 98.75 233 LEU A N 1
ATOM 1693 C CA . LEU A 1 233 ? 3.510 -1.498 -12.092 1.00 98.75 233 LEU A CA 1
ATOM 1694 C C . LEU A 1 233 ? 4.548 -0.476 -11.640 1.00 98.75 233 LEU A C 1
ATOM 1696 O O . LEU A 1 233 ? 5.690 -0.829 -11.349 1.00 98.75 233 LEU A O 1
ATOM 1700 N N . ALA A 1 234 ? 4.139 0.782 -11.551 1.00 98.31 234 ALA A N 1
ATOM 1701 C CA . ALA A 1 234 ? 4.981 1.865 -11.068 1.00 98.31 234 ALA A CA 1
ATOM 1702 C C . ALA A 1 234 ? 4.561 2.317 -9.667 1.00 98.31 234 ALA A C 1
ATOM 1704 O O . ALA A 1 234 ? 3.404 2.183 -9.257 1.00 98.31 234 ALA A O 1
ATOM 1705 N N . ILE A 1 235 ? 5.503 2.929 -8.962 1.00 96.75 235 ILE A N 1
ATOM 1706 C CA . ILE A 1 235 ? 5.233 3.771 -7.790 1.00 96.75 235 ILE A CA 1
ATOM 1707 C C . ILE A 1 235 ? 5.415 5.241 -8.181 1.00 96.75 235 ILE A C 1
ATOM 1709 O O . ILE A 1 235 ? 6.141 5.527 -9.139 1.00 96.75 235 ILE A O 1
ATOM 1713 N N . GLY A 1 236 ? 4.828 6.176 -7.428 1.00 94.06 236 GLY A N 1
ATOM 1714 C CA . GLY A 1 236 ? 4.886 7.610 -7.756 1.00 94.06 236 GLY A CA 1
ATOM 1715 C C . GLY A 1 236 ? 6.300 8.113 -8.073 1.00 94.06 236 GLY A C 1
ATOM 1716 O O . GLY A 1 236 ? 6.527 8.738 -9.102 1.00 94.06 236 GLY A O 1
ATOM 1717 N N . GLN A 1 237 ? 7.287 7.727 -7.262 1.00 92.81 237 GLN A N 1
ATOM 1718 C CA . GLN A 1 237 ? 8.691 8.130 -7.432 1.00 92.81 237 GLN A CA 1
ATOM 1719 C C . GLN A 1 237 ? 9.339 7.655 -8.748 1.00 92.81 237 GLN A C 1
ATOM 1721 O O . GLN A 1 237 ? 10.283 8.281 -9.220 1.00 92.81 237 GLN A O 1
ATOM 1726 N N . SER A 1 238 ? 8.865 6.547 -9.323 1.00 95.75 238 SER A N 1
ATOM 1727 C CA . SER A 1 238 ? 9.422 5.944 -10.546 1.00 95.75 238 SER A CA 1
ATOM 1728 C C . SER A 1 238 ? 8.762 6.448 -11.833 1.00 95.75 238 SER A C 1
ATOM 1730 O O . SER A 1 238 ? 9.276 6.198 -12.920 1.00 95.75 238 SER A O 1
ATOM 1732 N N . LEU A 1 239 ? 7.629 7.153 -11.721 1.00 96.38 239 LEU A N 1
ATOM 1733 C CA . LEU A 1 239 ? 6.787 7.493 -12.866 1.00 96.38 239 LEU A CA 1
ATOM 1734 C C . LEU A 1 239 ? 7.503 8.405 -13.874 1.00 96.38 239 LEU A C 1
ATOM 1736 O O . LEU A 1 239 ? 7.438 8.140 -15.070 1.00 96.38 239 LEU A O 1
ATOM 1740 N N . ALA A 1 240 ? 8.235 9.416 -13.396 1.00 94.62 240 ALA A N 1
ATOM 1741 C CA . ALA A 1 240 ? 8.994 10.333 -14.254 1.00 94.62 240 ALA A CA 1
ATOM 1742 C C . ALA A 1 240 ? 10.093 9.626 -15.064 1.00 94.62 240 ALA A C 1
ATOM 1744 O O . ALA A 1 240 ? 10.206 9.839 -16.268 1.00 94.62 240 ALA A O 1
ATOM 1745 N N . ALA A 1 241 ? 10.837 8.711 -14.435 1.00 95.50 241 ALA A N 1
ATOM 1746 C CA . ALA A 1 241 ? 11.878 7.944 -15.115 1.00 95.50 241 ALA A CA 1
ATOM 1747 C C . ALA A 1 241 ? 11.297 7.004 -16.188 1.00 95.50 241 ALA A C 1
ATOM 1749 O O . ALA A 1 241 ? 11.885 6.830 -17.254 1.00 95.50 241 ALA A O 1
ATOM 1750 N N . LEU A 1 242 ? 10.126 6.412 -15.925 1.00 97.75 242 LEU A N 1
ATOM 1751 C CA . LEU A 1 242 ? 9.418 5.591 -16.908 1.00 97.75 242 LEU A CA 1
ATOM 1752 C C . LEU A 1 242 ? 8.927 6.430 -18.096 1.00 97.75 242 LEU A C 1
ATOM 1754 O O . LEU A 1 242 ? 9.139 6.024 -19.237 1.00 97.75 242 LEU A O 1
ATOM 1758 N N . GLU A 1 243 ? 8.337 7.607 -17.852 1.00 96.12 243 GLU A N 1
ATOM 1759 C CA . GLU A 1 243 ? 7.905 8.512 -18.927 1.00 96.12 243 GLU A CA 1
ATOM 1760 C C . GLU A 1 243 ? 9.085 8.981 -19.787 1.00 96.12 243 GLU A C 1
ATOM 1762 O O . GLU A 1 243 ? 9.000 8.921 -21.013 1.00 96.12 243 GLU A O 1
ATOM 1767 N N . ALA A 1 244 ? 10.208 9.359 -19.167 1.00 95.19 244 ALA A N 1
ATOM 1768 C CA . ALA A 1 244 ? 11.423 9.756 -19.880 1.00 95.19 244 ALA A CA 1
ATOM 1769 C C . ALA A 1 244 ? 11.968 8.639 -20.793 1.00 95.19 244 ALA A C 1
ATOM 1771 O O . ALA A 1 244 ? 12.536 8.916 -21.848 1.00 95.19 244 ALA A O 1
ATOM 1772 N N . ALA A 1 245 ? 11.749 7.373 -20.425 1.00 96.62 245 ALA A N 1
ATOM 1773 C CA . ALA A 1 245 ? 12.086 6.207 -21.241 1.00 96.62 245 ALA A CA 1
ATOM 1774 C C . ALA A 1 245 ? 10.999 5.815 -22.264 1.00 96.62 245 ALA A C 1
ATOM 1776 O O . ALA A 1 245 ? 11.120 4.777 -22.917 1.00 96.62 245 ALA A O 1
ATOM 1777 N N . GLY A 1 246 ? 9.924 6.600 -22.399 1.00 96.62 246 GLY A N 1
ATOM 1778 C CA . GLY A 1 246 ? 8.797 6.303 -23.288 1.00 96.62 246 GLY A CA 1
ATOM 1779 C C . GLY A 1 246 ? 7.920 5.140 -22.809 1.00 96.62 246 GLY A C 1
ATOM 1780 O O . GLY A 1 24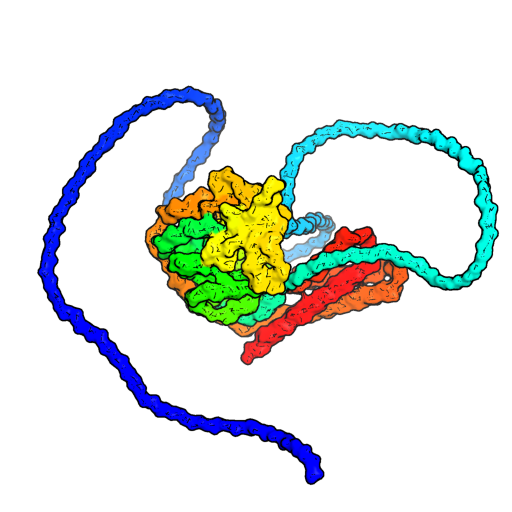6 ? 7.196 4.537 -23.601 1.00 96.62 246 GLY A O 1
ATOM 1781 N N . ILE A 1 247 ? 7.981 4.791 -21.522 1.00 97.88 247 ILE A N 1
ATOM 1782 C CA . ILE A 1 247 ? 7.255 3.665 -20.936 1.00 97.88 247 ILE A CA 1
ATOM 1783 C C . ILE A 1 247 ? 6.071 4.198 -20.136 1.00 97.88 247 ILE A C 1
ATOM 1785 O O . ILE A 1 247 ? 6.218 4.721 -19.036 1.00 97.88 247 ILE A O 1
ATOM 1789 N N . ARG A 1 248 ? 4.857 3.974 -20.640 1.00 97.06 248 ARG A N 1
ATOM 1790 C CA . ARG A 1 248 ? 3.644 4.185 -19.843 1.00 97.06 248 ARG A CA 1
ATOM 1791 C C . ARG A 1 248 ? 3.364 2.931 -18.995 1.00 97.06 248 ARG A C 1
ATOM 1793 O O . ARG A 1 248 ? 3.160 1.858 -19.585 1.00 97.06 248 ARG A O 1
ATOM 1800 N N . PRO A 1 249 ? 3.318 3.015 -17.653 1.00 98.31 249 PRO A N 1
ATOM 1801 C CA . PRO A 1 249 ? 2.926 1.884 -16.814 1.00 98.31 249 PRO A CA 1
ATOM 1802 C C . PRO A 1 249 ? 1.458 1.488 -17.047 1.00 98.31 249 PRO A C 1
ATOM 1804 O O . PRO A 1 249 ? 0.685 2.217 -17.674 1.00 98.31 249 PRO A O 1
ATOM 1807 N N . ASP A 1 250 ? 1.079 0.292 -16.605 1.00 98.62 250 ASP A N 1
ATOM 1808 C CA . ASP A 1 250 ? -0.315 -0.168 -16.625 1.00 98.62 250 ASP A CA 1
ATOM 1809 C C . ASP A 1 250 ? -1.075 0.333 -15.398 1.00 98.62 250 ASP A C 1
ATOM 1811 O O . ASP A 1 250 ? -2.223 0.755 -15.517 1.00 98.62 250 ASP A O 1
ATOM 1815 N N . LEU A 1 251 ? -0.417 0.337 -14.236 1.00 98.62 251 LEU A N 1
ATOM 1816 C CA . LEU A 1 251 ? -0.949 0.863 -12.981 1.00 98.62 251 LEU A CA 1
ATOM 1817 C C . LEU A 1 251 ? 0.145 1.630 -12.229 1.00 98.62 251 LEU A C 1
ATOM 1819 O O . LEU A 1 251 ? 1.305 1.213 -12.209 1.00 98.62 251 LEU A O 1
ATOM 1823 N N . VAL A 1 252 ? -0.243 2.712 -11.557 1.00 98.50 252 VAL A N 1
ATOM 1824 C CA . VAL A 1 252 ? 0.612 3.450 -10.618 1.00 98.50 252 VAL A CA 1
ATOM 1825 C C . VAL A 1 252 ? 0.001 3.346 -9.225 1.00 98.50 252 VAL A C 1
ATOM 1827 O O . VAL A 1 252 ? -1.131 3.783 -9.013 1.00 98.50 252 VAL A O 1
ATOM 1830 N N . GLN A 1 253 ? 0.716 2.753 -8.270 1.00 97.50 253 GLN A N 1
ATOM 1831 C CA . GLN A 1 253 ? 0.213 2.599 -6.905 1.00 97.50 253 GLN A CA 1
ATOM 1832 C C . GLN A 1 253 ? 0.677 3.746 -6.003 1.00 97.50 253 GLN A C 1
ATOM 1834 O O . GLN A 1 253 ? 1.864 4.071 -5.973 1.00 97.50 253 GLN A O 1
ATOM 1839 N N . MET A 1 254 ? -0.259 4.309 -5.231 1.00 95.94 254 MET A N 1
ATOM 1840 C CA . MET A 1 254 ? -0.004 5.379 -4.260 1.00 95.94 254 MET A CA 1
ATOM 1841 C C . MET A 1 254 ? -0.615 5.023 -2.905 1.00 95.94 254 MET A C 1
ATOM 1843 O O . MET A 1 254 ? -1.788 4.643 -2.827 1.00 95.94 254 MET A O 1
ATOM 1847 N N . ILE A 1 255 ? 0.158 5.166 -1.827 1.00 93.06 255 ILE A N 1
ATOM 1848 C CA . ILE A 1 255 ? -0.287 4.815 -0.463 1.00 93.06 255 ILE A CA 1
ATOM 1849 C C . ILE A 1 255 ? 0.003 5.905 0.577 1.00 93.06 255 ILE A C 1
ATOM 1851 O O . ILE A 1 255 ? -0.347 5.754 1.747 1.00 93.06 255 ILE A O 1
ATOM 1855 N N . GLU A 1 256 ? 0.671 6.981 0.174 1.00 91.00 256 GLU A N 1
ATOM 1856 C CA . GLU A 1 256 ? 1.224 7.999 1.053 1.00 91.00 256 GLU A CA 1
ATOM 1857 C C . GLU A 1 256 ? 0.126 8.890 1.634 1.00 91.00 256 GLU A C 1
ATOM 1859 O O . GLU A 1 256 ? -0.674 9.468 0.904 1.00 91.00 256 GLU A O 1
ATOM 1864 N N . THR A 1 257 ? 0.128 9.060 2.957 1.00 88.88 257 THR A N 1
ATOM 1865 C CA . THR A 1 257 ? -0.793 9.969 3.663 1.00 88.88 257 THR A CA 1
ATOM 1866 C C . THR A 1 257 ? -0.355 11.429 3.608 1.00 88.88 257 THR A C 1
ATOM 1868 O O . THR A 1 257 ? -1.129 12.314 3.967 1.00 88.88 257 THR A O 1
ATOM 1871 N N . GLN A 1 258 ? 0.893 11.686 3.211 1.00 88.50 258 GLN A N 1
ATOM 1872 C CA . GLN A 1 258 ? 1.421 13.028 2.982 1.00 88.50 258 GLN A CA 1
ATOM 1873 C C . GLN A 1 258 ? 1.145 13.457 1.548 1.00 88.50 258 GLN A C 1
ATOM 1875 O O . GLN A 1 258 ? 1.060 12.615 0.654 1.00 88.50 258 GLN A O 1
ATOM 1880 N N . ASP A 1 259 ? 1.049 14.765 1.328 1.00 90.38 259 ASP A N 1
ATOM 1881 C CA . ASP A 1 259 ? 0.941 15.294 -0.022 1.00 90.38 259 ASP A CA 1
ATOM 1882 C C . ASP A 1 259 ? 2.215 14.977 -0.812 1.00 90.38 259 ASP A C 1
ATOM 1884 O O . ASP A 1 259 ? 3.284 15.529 -0.560 1.00 90.38 259 ASP A O 1
ATOM 1888 N N . VAL A 1 260 ? 2.089 14.037 -1.743 1.00 91.00 260 VAL A N 1
ATOM 1889 C CA . VAL A 1 260 ? 3.133 13.646 -2.696 1.00 91.00 260 VAL A CA 1
ATOM 1890 C C . VAL A 1 260 ? 2.654 13.825 -4.134 1.00 91.00 260 VAL A C 1
ATOM 1892 O O . VAL A 1 260 ? 3.158 13.175 -5.048 1.00 91.00 260 VAL A O 1
ATOM 1895 N N . SER A 1 261 ? 1.650 14.682 -4.343 1.00 92.12 261 SER A N 1
ATOM 1896 C CA . SER A 1 261 ? 1.064 14.934 -5.664 1.00 92.12 261 SER A CA 1
ATOM 1897 C C . SER A 1 261 ? 2.103 15.365 -6.700 1.00 92.12 261 SER A C 1
ATOM 1899 O O . SER A 1 261 ? 1.998 14.962 -7.857 1.00 92.12 261 SER A O 1
ATOM 1901 N N . HIS A 1 262 ? 3.162 16.061 -6.274 1.00 90.44 262 HIS A N 1
ATOM 1902 C CA . HIS A 1 262 ? 4.288 16.454 -7.123 1.00 90.44 262 HIS A CA 1
ATOM 1903 C C . HIS A 1 262 ? 4.996 15.268 -7.793 1.00 90.44 262 HIS A C 1
ATOM 1905 O O . HIS A 1 262 ? 5.546 15.428 -8.877 1.00 90.44 262 HIS A O 1
ATOM 1911 N N . GLN A 1 263 ? 4.956 14.067 -7.197 1.00 92.19 263 GLN A N 1
ATOM 1912 C CA . GLN A 1 263 ? 5.527 12.865 -7.816 1.00 92.19 263 GLN A CA 1
ATOM 1913 C C . GLN A 1 263 ? 4.786 12.460 -9.096 1.00 92.19 263 GLN A C 1
ATOM 1915 O O . GLN A 1 263 ? 5.365 11.831 -9.975 1.00 92.19 263 GLN A O 1
ATOM 1920 N N . LEU A 1 264 ? 3.502 12.812 -9.185 1.00 93.25 264 LEU A N 1
ATOM 1921 C CA . LEU A 1 264 ? 2.636 12.501 -10.315 1.00 93.25 264 LEU A CA 1
ATOM 1922 C C . LEU A 1 264 ? 2.497 13.685 -11.272 1.00 93.25 264 LEU A C 1
ATOM 1924 O O . LEU A 1 264 ? 2.384 13.482 -12.471 1.00 93.25 264 LEU A O 1
ATOM 1928 N N . THR A 1 265 ? 2.523 14.925 -10.783 1.00 91.50 265 THR A N 1
ATOM 1929 C CA . THR A 1 265 ? 2.431 16.111 -11.654 1.00 91.50 265 THR A CA 1
ATOM 1930 C C . THR A 1 265 ? 3.748 16.460 -12.345 1.00 91.50 265 THR A C 1
ATOM 1932 O O . THR A 1 265 ? 3.776 17.377 -13.156 1.00 91.50 265 THR A O 1
ATOM 1935 N N . ALA A 1 266 ? 4.835 15.747 -12.035 1.00 86.12 266 ALA A N 1
ATOM 1936 C CA . ALA A 1 266 ? 6.109 15.869 -12.738 1.00 86.12 266 ALA A CA 1
ATOM 1937 C C . ALA A 1 266 ? 6.090 15.260 -14.154 1.00 86.12 266 ALA A C 1
ATOM 1939 O O . ALA A 1 266 ? 7.041 15.474 -14.902 1.00 86.12 266 ALA A O 1
ATOM 1940 N N . VAL A 1 267 ? 5.041 14.509 -14.517 1.00 91.56 267 VAL A N 1
ATOM 1941 C CA . VAL A 1 267 ? 4.909 13.866 -15.832 1.00 91.56 267 VAL A CA 1
ATOM 1942 C C . VAL A 1 267 ? 3.886 14.556 -16.730 1.00 91.56 267 VAL A C 1
ATOM 1944 O O . VAL A 1 267 ? 2.876 15.079 -16.256 1.00 91.56 267 VAL A O 1
ATOM 1947 N N . GLN A 1 268 ? 4.132 14.531 -18.040 1.00 92.50 268 GLN A N 1
ATOM 1948 C CA . GLN A 1 268 ? 3.275 15.150 -19.055 1.00 92.50 268 GLN A CA 1
ATOM 1949 C C . GLN A 1 268 ? 2.006 14.326 -19.308 1.00 92.50 268 GLN A C 1
ATOM 1951 O O . GLN A 1 268 ? 0.903 14.866 -19.386 1.00 92.50 268 GLN A O 1
ATOM 1956 N N . ALA A 1 269 ? 2.134 13.002 -19.367 1.00 93.31 269 ALA A N 1
ATOM 1957 C CA . ALA A 1 269 ? 1.050 12.067 -19.647 1.00 93.31 269 ALA A CA 1
ATOM 1958 C C . ALA A 1 269 ? 0.288 11.646 -18.376 1.00 93.31 269 ALA A C 1
ATOM 1960 O O . ALA A 1 269 ? -0.188 10.510 -18.274 1.00 93.31 269 ALA A O 1
ATOM 1961 N N . LEU A 1 270 ? 0.150 12.540 -17.384 1.00 95.69 270 LEU A N 1
ATOM 1962 C CA . LEU A 1 270 ? -0.606 12.263 -16.153 1.00 95.69 270 LEU A CA 1
ATOM 1963 C C . LEU A 1 270 ? -2.067 11.889 -16.458 1.00 95.69 270 LEU A C 1
ATOM 1965 O O . LEU A 1 270 ? -2.602 10.942 -15.877 1.00 95.69 270 LEU A O 1
ATOM 1969 N N . ALA A 1 271 ? -2.675 12.578 -17.428 1.00 97.12 271 ALA A N 1
ATOM 1970 C CA . ALA A 1 271 ? -4.047 12.348 -17.881 1.00 97.12 271 ALA A CA 1
ATOM 1971 C C . ALA A 1 271 ? -4.278 10.953 -18.479 1.00 97.12 271 ALA A C 1
ATOM 1973 O O . ALA A 1 271 ? -5.424 10.542 -18.626 1.00 97.12 271 ALA A O 1
ATOM 1974 N N . GLU A 1 272 ? -3.217 10.198 -18.772 1.00 95.94 272 GLU A N 1
ATOM 1975 C CA . GLU A 1 272 ? -3.298 8.829 -19.279 1.00 95.94 272 GLU A CA 1
ATOM 1976 C C . GLU A 1 272 ? -3.104 7.771 -18.181 1.00 95.94 272 GLU A C 1
ATOM 1978 O O . GLU A 1 272 ? -3.266 6.575 -18.432 1.00 95.94 272 GLU A O 1
ATOM 1983 N N . GLN A 1 273 ? -2.732 8.153 -16.958 1.00 97.75 273 GLN A N 1
ATOM 1984 C CA . GLN A 1 273 ? -2.374 7.184 -15.920 1.00 97.75 273 GLN A CA 1
ATOM 1985 C C . GLN A 1 273 ? -3.605 6.537 -15.274 1.00 97.75 273 GLN A C 1
ATOM 1987 O O . GLN A 1 273 ? -4.653 7.162 -15.104 1.00 97.75 273 GLN A O 1
ATOM 1992 N N . THR A 1 274 ? -3.461 5.270 -14.879 1.00 98.00 274 THR A N 1
ATOM 1993 C CA . THR A 1 274 ? -4.431 4.573 -14.023 1.00 98.00 274 THR A CA 1
ATOM 1994 C C . THR A 1 274 ? -3.838 4.434 -12.629 1.00 98.00 274 THR A C 1
ATOM 1996 O O . THR A 1 274 ? -2.835 3.743 -12.444 1.00 98.00 274 THR A O 1
ATOM 1999 N N . LEU A 1 275 ? -4.444 5.101 -11.647 1.00 98.25 275 LEU A N 1
ATOM 2000 C CA . LEU A 1 275 ? -3.964 5.080 -10.268 1.00 98.25 275 LEU A CA 1
ATOM 2001 C C . LEU A 1 275 ? -4.678 4.008 -9.443 1.00 98.25 275 LEU A C 1
ATOM 2003 O O . LEU A 1 275 ? -5.907 3.937 -9.447 1.00 98.25 275 LEU A O 1
ATOM 2007 N N . VAL A 1 276 ? -3.912 3.242 -8.667 1.00 97.62 276 VAL A N 1
ATOM 2008 C CA . VAL A 1 276 ? -4.421 2.423 -7.558 1.00 97.62 276 VAL A CA 1
ATOM 2009 C C . VAL A 1 276 ? -4.111 3.162 -6.261 1.00 97.62 276 VAL A C 1
ATOM 2011 O O . VAL A 1 276 ? -2.965 3.199 -5.810 1.00 97.62 276 VAL A O 1
ATOM 2014 N N . LEU A 1 277 ? -5.131 3.787 -5.678 1.00 96.19 277 LEU A N 1
ATOM 2015 C CA . LEU A 1 277 ? -4.999 4.637 -4.498 1.00 96.19 277 LEU A CA 1
ATOM 2016 C C . LEU A 1 277 ? -5.378 3.854 -3.247 1.00 96.19 277 LEU A C 1
ATOM 2018 O O . LEU A 1 277 ? -6.488 3.334 -3.164 1.00 96.19 277 LEU A O 1
ATOM 2022 N N . SER A 1 278 ? -4.504 3.807 -2.243 1.00 94.12 278 SER A N 1
ATOM 2023 C CA . SER A 1 278 ? -4.942 3.375 -0.914 1.00 94.12 278 SER A CA 1
ATOM 2024 C C . SER A 1 278 ? -6.058 4.293 -0.411 1.00 94.12 278 SER A C 1
ATOM 2026 O O . SER A 1 278 ? -6.008 5.512 -0.602 1.00 94.12 278 SER A O 1
ATOM 2028 N N . VAL A 1 279 ? -7.038 3.732 0.297 1.00 91.75 279 VAL A N 1
ATOM 2029 C CA . VAL A 1 279 ? -8.073 4.526 0.982 1.00 91.75 279 VAL A CA 1
ATOM 2030 C C . VAL A 1 279 ? -7.473 5.562 1.946 1.00 91.75 279 VAL A C 1
ATOM 2032 O O . VAL A 1 279 ? -8.066 6.610 2.172 1.00 91.75 279 VAL A O 1
ATOM 2035 N N . GLN A 1 280 ? -6.266 5.326 2.470 1.00 91.00 280 GLN A N 1
ATOM 2036 C CA . GLN A 1 280 ? -5.568 6.268 3.355 1.00 91.00 280 GLN A CA 1
ATOM 2037 C C . GLN A 1 280 ? -4.596 7.212 2.628 1.00 91.00 280 GLN A C 1
ATOM 2039 O O . GLN A 1 280 ? -3.870 7.953 3.283 1.00 91.00 280 GLN A O 1
ATOM 2044 N N . ALA A 1 281 ? -4.540 7.183 1.293 1.00 93.44 281 ALA A N 1
ATOM 2045 C CA . ALA A 1 281 ? -3.672 8.076 0.530 1.00 93.44 281 ALA A CA 1
ATOM 2046 C C . ALA A 1 281 ? -4.088 9.549 0.717 1.00 93.44 281 ALA A C 1
ATOM 2048 O O . ALA A 1 281 ? -5.216 9.849 1.095 1.00 93.44 281 ALA A O 1
ATOM 2049 N N . HIS A 1 282 ? -3.197 10.502 0.469 1.00 94.00 282 HIS A N 1
ATOM 2050 C CA . HIS A 1 282 ? -3.516 11.915 0.656 1.00 94.00 282 HIS A CA 1
ATOM 2051 C C . HIS A 1 282 ? -4.695 12.357 -0.248 1.00 94.00 282 HIS A C 1
ATOM 2053 O O . HIS A 1 282 ? -4.671 12.054 -1.445 1.00 94.00 282 HIS A O 1
ATOM 2059 N N . PRO A 1 283 ? -5.689 13.122 0.254 1.00 92.56 283 PRO A N 1
ATOM 2060 C CA . PRO A 1 283 ? -6.894 13.479 -0.508 1.00 92.56 283 PRO A CA 1
ATOM 2061 C C . PRO A 1 283 ? -6.636 14.167 -1.850 1.00 92.56 283 PRO A C 1
ATOM 2063 O O . PRO A 1 283 ? -7.350 13.927 -2.818 1.00 92.56 283 PRO A O 1
ATOM 2066 N N . LYS A 1 284 ? -5.572 14.973 -1.967 1.00 93.94 284 LYS A N 1
ATOM 2067 C CA . LYS A 1 284 ? -5.198 15.590 -3.256 1.00 93.94 284 LYS A CA 1
ATOM 2068 C C . LYS A 1 284 ? -4.944 14.567 -4.370 1.00 93.94 284 LYS A C 1
ATOM 2070 O O . LYS A 1 284 ? -5.201 14.862 -5.532 1.00 93.94 284 LYS A O 1
ATOM 2075 N N . LEU A 1 285 ? -4.502 13.350 -4.045 1.00 95.44 285 LEU A N 1
ATOM 2076 C CA . LEU A 1 285 ? -4.295 12.289 -5.040 1.00 95.44 285 LEU A CA 1
ATOM 2077 C C . LEU A 1 285 ? -5.625 11.836 -5.675 1.00 95.44 285 LEU A C 1
ATOM 2079 O O . LEU A 1 285 ? -5.667 11.481 -6.858 1.00 95.44 285 LEU A O 1
ATOM 2083 N N . TYR A 1 286 ? -6.737 11.943 -4.941 1.00 95.00 286 TYR A N 1
ATOM 2084 C CA . TYR A 1 286 ? -8.089 11.699 -5.455 1.00 95.00 286 TYR A CA 1
ATOM 2085 C C . TYR A 1 286 ? -8.581 12.805 -6.405 1.00 95.00 286 TYR A C 1
ATOM 2087 O O . TYR A 1 286 ? -9.547 12.587 -7.127 1.00 95.00 286 TYR A O 1
ATOM 2095 N N . GLN A 1 287 ? -7.900 13.955 -6.465 1.00 94.38 287 GLN A N 1
ATOM 2096 C CA . GLN A 1 287 ? -8.333 15.138 -7.227 1.00 94.38 287 GLN A CA 1
ATOM 2097 C C . GLN A 1 287 ? -7.534 15.376 -8.521 1.00 94.38 287 GLN A C 1
ATOM 2099 O O . GLN A 1 287 ? -7.958 16.149 -9.371 1.00 94.38 287 GLN A O 1
ATOM 2104 N N . LEU A 1 288 ? -6.390 14.707 -8.703 1.00 95.69 288 LEU A N 1
ATOM 2105 C CA . LEU A 1 288 ? -5.551 14.828 -9.905 1.00 95.69 288 LEU A CA 1
ATOM 2106 C C . LEU A 1 288 ? -6.289 14.532 -11.241 1.00 95.69 288 LEU A C 1
ATOM 2108 O O . LEU A 1 288 ? -7.197 13.697 -11.298 1.00 95.69 288 LEU A O 1
ATOM 2112 N N . PRO A 1 289 ? -5.887 15.142 -12.359 1.00 95.94 289 PRO A N 1
ATOM 2113 C CA . PRO A 1 289 ? -6.478 14.848 -13.661 1.00 95.94 289 PRO A CA 1
ATOM 2114 C C . PRO A 1 289 ? -5.839 13.584 -14.262 1.00 95.94 289 PRO A C 1
ATOM 2116 O O . PRO A 1 289 ? -4.908 13.678 -15.052 1.00 95.94 289 PRO A O 1
ATOM 2119 N N . VAL A 1 290 ? -6.304 12.398 -13.859 1.00 97.06 290 VAL A N 1
ATOM 2120 C CA . VAL A 1 290 ? -5.833 11.092 -14.374 1.00 97.06 290 VAL A CA 1
ATOM 2121 C C . VAL A 1 290 ? -6.931 10.376 -15.150 1.00 97.06 290 VAL A C 1
ATOM 2123 O O . VAL A 1 290 ? -8.110 10.630 -14.905 1.00 97.06 290 VAL A O 1
ATOM 2126 N N . ALA A 1 291 ? -6.558 9.443 -16.032 1.00 95.81 291 ALA A N 1
ATOM 2127 C CA . ALA A 1 291 ? -7.523 8.690 -16.833 1.00 95.81 291 ALA A CA 1
ATOM 2128 C C . ALA A 1 291 ? -8.490 7.902 -15.950 1.00 95.81 291 ALA A C 1
ATOM 2130 O O . ALA A 1 291 ? -9.699 7.910 -16.178 1.00 95.81 291 ALA A O 1
ATOM 2131 N N . ARG A 1 292 ? -7.950 7.181 -14.957 1.00 95.62 292 ARG A N 1
ATOM 2132 C CA . ARG A 1 292 ? -8.736 6.316 -14.071 1.00 95.62 292 ARG A CA 1
ATOM 2133 C C . ARG A 1 292 ? -8.159 6.246 -12.670 1.00 95.62 292 ARG A C 1
ATOM 2135 O O . ARG A 1 292 ? -6.951 6.354 -12.456 1.00 95.62 292 ARG A O 1
ATOM 2142 N N . ARG A 1 293 ? -9.050 5.984 -11.721 1.00 96.38 293 ARG A N 1
ATOM 2143 C CA . ARG A 1 293 ? -8.727 5.694 -10.328 1.00 96.38 293 ARG A CA 1
ATOM 2144 C C . ARG A 1 293 ? -9.396 4.411 -9.894 1.00 96.38 293 ARG A C 1
ATOM 2146 O O . ARG A 1 293 ? -10.526 4.135 -10.280 1.00 96.38 293 ARG A O 1
ATOM 2153 N N . ILE A 1 294 ? -8.687 3.673 -9.062 1.00 95.75 294 ILE A N 1
ATOM 2154 C CA . ILE A 1 294 ? -9.123 2.424 -8.461 1.00 95.75 294 ILE A CA 1
ATOM 2155 C C . ILE A 1 294 ? -8.839 2.546 -6.974 1.00 95.75 294 ILE A C 1
ATOM 2157 O O . ILE A 1 294 ? -7.723 2.909 -6.587 1.00 95.75 294 ILE A O 1
ATOM 2161 N N . VAL A 1 295 ? -9.828 2.242 -6.138 1.00 94.56 295 VAL A N 1
ATOM 2162 C CA . VAL A 1 295 ? -9.620 2.235 -4.691 1.00 94.56 295 VAL A CA 1
ATOM 2163 C C . VAL A 1 295 ? -9.010 0.904 -4.252 1.00 94.56 295 VAL A C 1
ATOM 2165 O O . VAL A 1 295 ? -9.553 -0.182 -4.467 1.00 94.56 295 VAL A O 1
ATOM 2168 N N . GLY A 1 296 ? -7.847 0.995 -3.617 1.00 93.44 296 GLY A N 1
ATOM 2169 C CA . GLY A 1 296 ? -7.189 -0.082 -2.904 1.00 93.44 296 GLY A CA 1
ATOM 2170 C C . GLY A 1 296 ? -7.626 -0.108 -1.444 1.00 93.44 296 GLY A C 1
ATOM 2171 O O . GLY A 1 296 ? -7.148 0.686 -0.631 1.00 93.44 296 GLY A O 1
ATOM 2172 N N . TRP A 1 297 ? -8.500 -1.050 -1.091 1.00 91.00 297 TRP A N 1
ATOM 2173 C CA . TRP A 1 297 ? -8.863 -1.290 0.304 1.00 91.00 297 TRP A CA 1
ATOM 2174 C C . TRP A 1 297 ? -7.696 -1.953 1.043 1.00 91.00 297 TRP A C 1
ATOM 2176 O O . TRP A 1 297 ? -7.366 -3.108 0.776 1.00 91.00 297 TRP A O 1
ATOM 2186 N N . ASP A 1 298 ? -7.052 -1.228 1.956 1.00 87.62 298 ASP A N 1
ATOM 2187 C CA . ASP A 1 298 ? -5.920 -1.734 2.738 1.00 87.62 298 ASP A CA 1
ATOM 2188 C C . ASP A 1 298 ? -6.406 -2.667 3.859 1.00 87.62 298 ASP A C 1
ATOM 2190 O O . ASP A 1 298 ? -7.186 -2.270 4.727 1.00 87.62 298 ASP A O 1
ATOM 2194 N N . ARG A 1 299 ? -5.915 -3.912 3.871 1.00 85.75 299 ARG A N 1
ATOM 2195 C CA . ARG A 1 299 ? -6.239 -4.912 4.902 1.00 85.75 299 ARG A CA 1
ATOM 2196 C C . ARG A 1 299 ? -5.827 -4.483 6.312 1.00 85.75 299 ARG A C 1
ATOM 2198 O O . ARG A 1 299 ? -6.429 -4.930 7.284 1.00 85.75 299 ARG A O 1
ATOM 2205 N N . SER A 1 300 ? -4.789 -3.658 6.436 1.00 84.12 300 SER A N 1
ATOM 2206 C CA . SER A 1 300 ? -4.309 -3.145 7.723 1.00 84.12 300 SER A CA 1
ATOM 2207 C C . SER A 1 300 ? -5.143 -1.978 8.260 1.00 84.12 300 SER A C 1
ATOM 2209 O O . SER A 1 300 ? -4.965 -1.579 9.409 1.00 84.12 300 SER A O 1
ATOM 2211 N N . ASN A 1 301 ? -6.082 -1.466 7.458 1.00 88.56 301 ASN A N 1
ATOM 2212 C CA . ASN A 1 301 ? -6.955 -0.355 7.796 1.00 88.56 301 ASN A CA 1
ATOM 2213 C C . ASN A 1 301 ? -8.375 -0.871 8.092 1.00 88.56 301 ASN A C 1
ATOM 2215 O O . ASN A 1 301 ? -9.099 -1.257 7.166 1.00 88.56 301 ASN A O 1
ATOM 2219 N N . PRO A 1 302 ? -8.823 -0.881 9.361 1.00 88.44 302 PRO A N 1
ATOM 2220 C CA . PRO A 1 302 ? -10.133 -1.426 9.694 1.00 88.44 302 PRO A CA 1
ATOM 2221 C C . PRO A 1 302 ? -11.302 -0.609 9.138 1.00 88.44 302 PRO A C 1
ATOM 2223 O O . PRO A 1 302 ? -12.337 -1.188 8.816 1.00 88.44 302 PRO A O 1
ATOM 2226 N N . ILE A 1 303 ? -11.136 0.712 8.985 1.00 86.75 303 ILE A N 1
ATOM 2227 C CA . ILE A 1 303 ? -12.136 1.564 8.328 1.00 86.75 303 ILE A CA 1
ATOM 2228 C C . ILE A 1 303 ? -12.212 1.189 6.846 1.00 86.75 303 ILE A C 1
ATOM 2230 O O . ILE A 1 303 ? -13.294 0.906 6.344 1.00 86.75 303 ILE A O 1
ATOM 2234 N N . GLY A 1 304 ? -11.064 1.084 6.172 1.00 88.19 304 GLY A N 1
ATOM 2235 C CA . GLY A 1 304 ? -10.975 0.641 4.779 1.00 88.19 304 GLY A CA 1
ATOM 2236 C C . GLY A 1 304 ? -11.569 -0.747 4.540 1.00 88.19 304 GLY A C 1
ATOM 2237 O O . GLY A 1 304 ? -12.305 -0.948 3.581 1.00 88.19 304 GLY A O 1
ATOM 2238 N N . THR A 1 305 ? -11.304 -1.699 5.436 1.00 88.06 305 THR A N 1
ATOM 2239 C CA . THR A 1 305 ? -11.862 -3.059 5.355 1.00 88.06 305 THR A CA 1
ATOM 2240 C C . THR A 1 305 ? -13.378 -3.054 5.537 1.00 88.06 305 THR A C 1
ATOM 2242 O O . THR A 1 305 ? -14.080 -3.768 4.827 1.00 88.06 305 THR A O 1
ATOM 2245 N N . TRP A 1 306 ? -13.903 -2.237 6.454 1.00 86.69 306 TRP A N 1
ATOM 2246 C CA . TRP A 1 306 ? -15.345 -2.060 6.601 1.00 86.69 306 TRP A CA 1
ATOM 2247 C C . TRP A 1 306 ? -15.966 -1.441 5.340 1.00 86.69 306 TRP A C 1
ATOM 2249 O O . TRP A 1 306 ? -16.912 -2.013 4.803 1.00 86.69 306 TRP A O 1
ATOM 2259 N N . LEU A 1 307 ? -15.387 -0.362 4.800 1.00 85.25 307 LEU A N 1
ATOM 2260 C CA . LEU A 1 307 ? -15.836 0.270 3.551 1.00 85.25 307 LEU A CA 1
ATOM 2261 C C . LEU A 1 307 ? -15.818 -0.700 2.359 1.00 85.25 307 LEU A C 1
ATOM 2263 O O . LEU A 1 307 ? -16.759 -0.713 1.567 1.00 85.25 307 LEU A O 1
ATOM 2267 N N . ALA A 1 308 ? -14.818 -1.582 2.277 1.00 87.38 308 ALA A N 1
ATOM 2268 C CA . ALA A 1 308 ? -14.762 -2.633 1.263 1.00 87.38 308 ALA A CA 1
ATOM 2269 C C . ALA A 1 308 ? -16.024 -3.512 1.276 1.00 87.38 308 ALA A C 1
ATOM 2271 O O . ALA A 1 308 ? -16.615 -3.775 0.228 1.00 87.38 308 ALA A O 1
ATOM 2272 N N . THR A 1 309 ? -16.507 -3.902 2.465 1.00 84.06 309 THR A N 1
ATOM 2273 C CA . THR A 1 309 ? -17.751 -4.685 2.587 1.00 84.06 309 THR A CA 1
ATOM 2274 C C . THR A 1 309 ? -18.986 -3.924 2.107 1.00 84.06 309 THR A C 1
ATOM 2276 O O . THR A 1 309 ? -19.910 -4.540 1.575 1.00 84.06 309 THR A O 1
ATOM 2279 N N . LEU A 1 310 ? -18.987 -2.594 2.238 1.00 80.44 310 LEU A N 1
ATOM 2280 C CA . LEU A 1 310 ? -20.073 -1.737 1.763 1.00 80.44 310 LEU A CA 1
ATOM 2281 C C . LEU A 1 310 ? -20.083 -1.625 0.240 1.00 80.44 310 LEU A C 1
ATOM 2283 O O . LEU A 1 310 ? -21.149 -1.682 -0.365 1.00 80.44 310 LEU A O 1
ATOM 2287 N N . SER A 1 311 ? -18.900 -1.578 -0.378 1.00 75.31 311 SER A N 1
ATOM 2288 C CA . SER A 1 311 ? -18.737 -1.551 -1.839 1.00 75.31 311 SER A CA 1
ATOM 2289 C C . SER A 1 311 ? -19.161 -2.844 -2.555 1.00 75.31 311 SER A C 1
ATOM 2291 O O . SER A 1 311 ? -19.064 -2.932 -3.773 1.00 75.31 311 SER A O 1
ATOM 2293 N N . GLY A 1 312 ? -19.601 -3.876 -1.822 1.00 74.62 312 GLY A N 1
ATOM 2294 C CA . GLY A 1 312 ? -19.915 -5.195 -2.384 1.00 74.62 312 GLY A CA 1
ATOM 2295 C C . GLY A 1 312 ? -18.678 -6.025 -2.746 1.00 74.62 312 GLY A C 1
ATOM 2296 O O . GLY A 1 312 ? -18.815 -7.161 -3.195 1.00 74.62 312 GLY A O 1
ATOM 2297 N N . GLU A 1 313 ? -17.477 -5.498 -2.500 1.00 76.75 313 GLU A N 1
ATOM 2298 C CA . GLU A 1 313 ? -16.208 -6.125 -2.840 1.00 76.75 313 GLU A CA 1
ATOM 2299 C C . GLU A 1 313 ? -15.291 -6.217 -1.605 1.00 76.75 313 GLU A C 1
ATOM 2301 O O . GLU A 1 313 ? -14.475 -5.328 -1.358 1.00 76.75 313 GLU A O 1
ATOM 2306 N N . PRO A 1 314 ? -15.387 -7.295 -0.802 1.00 78.50 314 PRO A N 1
ATOM 2307 C CA . PRO A 1 314 ? -14.667 -7.403 0.467 1.00 78.50 314 PRO A CA 1
ATOM 2308 C C . PRO A 1 314 ? -13.169 -7.693 0.293 1.00 78.50 314 PRO A C 1
ATOM 2310 O O . PRO A 1 314 ? -12.441 -7.812 1.283 1.00 78.50 314 PRO A O 1
ATOM 2313 N N . ARG A 1 315 ? -12.686 -7.883 -0.942 1.00 88.75 315 ARG A N 1
ATOM 2314 C CA . ARG A 1 315 ? -11.279 -8.189 -1.191 1.00 88.75 315 ARG A CA 1
ATOM 2315 C C . ARG A 1 315 ? -10.410 -6.963 -0.921 1.00 88.75 315 ARG A C 1
ATOM 2317 O O . ARG A 1 315 ? -10.537 -5.928 -1.566 1.00 88.75 315 ARG A O 1
ATOM 2324 N N . THR A 1 316 ? -9.474 -7.135 0.005 1.00 90.19 316 THR A N 1
ATOM 2325 C CA . THR A 1 316 ? -8.497 -6.123 0.411 1.00 90.19 316 THR A CA 1
ATOM 2326 C C . THR A 1 316 ? -7.093 -6.478 -0.062 1.00 90.19 316 THR A C 1
ATOM 2328 O O . THR A 1 316 ? -6.721 -7.658 -0.147 1.00 90.19 316 THR A O 1
ATOM 2331 N N . LEU A 1 317 ? -6.293 -5.447 -0.325 1.00 90.56 317 LEU A N 1
ATOM 2332 C CA . LEU A 1 317 ? -4.876 -5.578 -0.629 1.00 90.56 317 LEU A CA 1
ATOM 2333 C C . LEU A 1 317 ? -4.083 -5.790 0.652 1.00 90.56 317 LEU A C 1
ATOM 2335 O O . LEU A 1 317 ? -4.304 -5.136 1.675 1.00 90.56 317 LEU A O 1
ATOM 2339 N N . ARG A 1 318 ? -3.112 -6.697 0.567 1.00 89.50 318 ARG A N 1
ATOM 2340 C CA . ARG A 1 318 ? -2.021 -6.734 1.531 1.00 89.50 318 ARG A CA 1
ATOM 2341 C C . ARG A 1 318 ? -1.109 -5.544 1.249 1.00 89.50 318 ARG A C 1
ATOM 2343 O O . ARG A 1 318 ? -0.773 -5.280 0.098 1.00 89.50 318 ARG A O 1
ATOM 2350 N N . THR A 1 319 ? -0.698 -4.858 2.300 1.00 82.88 319 THR A N 1
ATOM 2351 C CA . THR A 1 319 ? 0.284 -3.776 2.240 1.00 82.88 319 THR A CA 1
ATOM 2352 C C . THR A 1 319 ? 1.586 -4.206 2.902 1.00 82.88 319 THR A C 1
ATOM 2354 O O . THR A 1 319 ? 1.650 -5.219 3.606 1.00 82.88 319 THR A O 1
ATOM 2357 N N . GLY A 1 320 ? 2.657 -3.477 2.605 1.00 78.19 320 GLY A N 1
ATOM 2358 C CA . GLY A 1 320 ? 3.975 -3.689 3.193 1.00 78.19 320 GLY A CA 1
ATOM 2359 C C . GLY A 1 320 ? 4.560 -2.405 3.764 1.00 78.19 320 GLY A C 1
ATOM 2360 O O . GLY A 1 320 ? 3.975 -1.334 3.643 1.00 78.19 320 GLY A O 1
ATOM 2361 N N . GLY A 1 321 ? 5.753 -2.507 4.356 1.00 79.44 321 GLY A N 1
ATOM 2362 C CA . GLY A 1 321 ? 6.456 -1.359 4.946 1.00 79.44 321 GLY A CA 1
ATOM 2363 C C . GLY A 1 321 ? 6.795 -0.233 3.957 1.00 79.44 321 GLY A C 1
ATOM 2364 O O . GLY A 1 321 ? 7.160 0.855 4.390 1.00 79.44 321 GLY A O 1
ATOM 2365 N N . SER A 1 322 ? 6.658 -0.468 2.648 1.00 89.94 322 SER A N 1
ATOM 2366 C CA . SER A 1 322 ? 6.827 0.532 1.595 1.00 89.94 322 SER A CA 1
ATOM 2367 C C . SER A 1 322 ? 5.805 0.350 0.465 1.00 89.94 322 SER A C 1
ATOM 2369 O O . SER A 1 322 ? 5.191 -0.714 0.309 1.00 89.94 322 SER A O 1
ATOM 2371 N N . VAL A 1 323 ? 5.648 1.391 -0.360 1.00 93.25 323 VAL A N 1
ATOM 2372 C CA . VAL A 1 323 ? 4.803 1.355 -1.564 1.00 93.25 323 VAL A CA 1
ATOM 2373 C C . VAL A 1 323 ? 5.283 0.310 -2.571 1.00 93.25 323 VAL A C 1
ATOM 2375 O O . VAL A 1 323 ? 4.468 -0.404 -3.138 1.00 93.25 323 VAL A O 1
ATOM 2378 N N . ALA A 1 324 ? 6.597 0.121 -2.710 1.00 94.69 324 ALA A N 1
ATOM 2379 C CA . ALA A 1 324 ? 7.149 -0.878 -3.619 1.00 94.69 324 ALA A CA 1
ATOM 2380 C C . ALA A 1 324 ? 6.807 -2.316 -3.186 1.00 94.69 324 ALA A C 1
ATOM 2382 O O . ALA A 1 324 ? 6.380 -3.117 -4.011 1.00 94.69 324 ALA A O 1
ATOM 2383 N N . VAL A 1 325 ? 6.865 -2.625 -1.883 1.00 94.81 325 VAL A N 1
ATOM 2384 C CA . VAL A 1 325 ? 6.393 -3.926 -1.367 1.00 94.81 325 VAL A CA 1
ATOM 2385 C C . VAL A 1 325 ? 4.887 -4.091 -1.594 1.00 94.81 325 VAL A C 1
ATOM 2387 O O . VAL A 1 325 ? 4.419 -5.172 -1.948 1.00 94.81 325 VAL A O 1
ATOM 2390 N N . SER A 1 326 ? 4.114 -3.017 -1.425 1.00 94.94 326 SER A N 1
ATOM 2391 C CA . SER A 1 326 ? 2.674 -3.043 -1.704 1.00 94.94 326 SER A CA 1
ATOM 2392 C C . SER A 1 326 ? 2.383 -3.301 -3.190 1.00 94.94 326 SER A C 1
ATOM 2394 O O . SER A 1 326 ? 1.413 -3.996 -3.499 1.00 94.94 326 SER A O 1
ATOM 2396 N N . ALA A 1 327 ? 3.249 -2.837 -4.097 1.00 97.12 327 ALA A N 1
ATOM 2397 C CA . ALA A 1 327 ? 3.118 -3.058 -5.537 1.00 97.12 327 ALA A CA 1
ATOM 2398 C C . ALA A 1 327 ? 3.429 -4.510 -5.920 1.00 97.12 327 ALA A C 1
ATOM 2400 O O . ALA A 1 327 ? 2.768 -5.071 -6.790 1.00 97.12 327 ALA A O 1
ATOM 2401 N N . VAL A 1 328 ? 4.356 -5.159 -5.208 1.00 97.56 328 VAL A N 1
ATOM 2402 C CA . VAL A 1 328 ? 4.602 -6.605 -5.330 1.00 97.56 328 VAL A CA 1
ATOM 2403 C C . VAL A 1 328 ? 3.368 -7.413 -4.937 1.00 97.56 328 VAL A C 1
ATOM 2405 O O . VAL A 1 328 ? 2.964 -8.326 -5.656 1.00 97.56 328 VAL A O 1
ATOM 2408 N N . TYR A 1 329 ? 2.712 -7.054 -3.832 1.00 96.75 329 TYR A N 1
ATOM 2409 C CA . TYR A 1 329 ? 1.463 -7.710 -3.445 1.00 96.75 329 TYR A CA 1
ATOM 2410 C C . TYR A 1 329 ? 0.309 -7.405 -4.393 1.00 96.75 329 TYR A C 1
ATOM 2412 O O . TYR A 1 329 ? -0.517 -8.284 -4.622 1.00 96.75 329 TYR A O 1
ATOM 2420 N N . LEU A 1 330 ? 0.257 -6.205 -4.974 1.00 97.19 330 LEU A N 1
ATOM 2421 C CA . LEU A 1 330 ? -0.691 -5.898 -6.039 1.00 97.19 330 LEU A CA 1
ATOM 2422 C C . LEU A 1 330 ? -0.443 -6.797 -7.259 1.00 97.19 330 LEU A C 1
ATOM 2424 O O . LEU A 1 330 ? -1.394 -7.370 -7.772 1.00 97.19 330 LEU A O 1
ATOM 2428 N N . ALA A 1 331 ? 0.806 -6.996 -7.682 1.00 97.81 331 ALA A N 1
ATOM 2429 C CA . ALA A 1 331 ? 1.138 -7.883 -8.797 1.00 97.81 331 ALA A CA 1
ATOM 2430 C C . ALA A 1 331 ? 0.633 -9.320 -8.580 1.00 97.81 331 ALA A C 1
ATOM 2432 O O . ALA A 1 331 ? -0.059 -9.875 -9.436 1.00 97.81 331 ALA A O 1
ATOM 2433 N N . ALA A 1 332 ? 0.908 -9.890 -7.403 1.00 96.81 332 ALA A N 1
ATOM 2434 C CA . ALA A 1 332 ? 0.407 -11.212 -7.025 1.00 96.81 332 ALA A CA 1
ATOM 2435 C C . ALA A 1 332 ? -1.130 -11.243 -6.958 1.00 96.81 332 ALA A C 1
ATOM 2437 O O . ALA A 1 332 ? -1.768 -12.163 -7.466 1.00 96.81 332 ALA A O 1
ATOM 2438 N N . PHE A 1 333 ? -1.750 -10.187 -6.422 1.00 96.25 333 PHE A N 1
ATOM 2439 C CA . PHE A 1 333 ? -3.206 -10.049 -6.360 1.00 96.25 333 PHE A CA 1
ATOM 2440 C C . PHE A 1 333 ? -3.865 -10.031 -7.748 1.00 96.25 333 PHE A C 1
ATOM 2442 O O . PHE A 1 333 ? -4.949 -10.592 -7.930 1.00 96.25 333 PHE A O 1
ATOM 2449 N N . LEU A 1 334 ? -3.203 -9.433 -8.741 1.00 97.00 334 LEU A N 1
ATOM 2450 C CA . LEU A 1 334 ? -3.631 -9.433 -10.143 1.00 97.00 334 LEU A CA 1
ATOM 2451 C C . LEU A 1 334 ? -3.488 -10.818 -10.805 1.00 97.00 334 LEU A C 1
ATOM 2453 O O . LEU A 1 334 ? -4.015 -11.022 -11.897 1.00 97.00 334 LEU A O 1
ATOM 2457 N N . GLY A 1 335 ? -2.850 -11.784 -10.135 1.00 96.56 335 GLY A N 1
ATOM 2458 C CA . GLY A 1 335 ? -2.654 -13.157 -10.602 1.00 96.56 335 GLY A CA 1
ATOM 2459 C C . GLY A 1 335 ? -1.365 -13.372 -11.392 1.00 96.56 335 GLY A C 1
ATOM 2460 O O . GLY A 1 335 ? -1.263 -14.368 -12.109 1.00 96.56 335 GLY A O 1
ATOM 2461 N N . ALA A 1 336 ? -0.399 -12.452 -11.308 1.00 97.19 336 ALA A N 1
ATOM 2462 C CA . ALA A 1 336 ? 0.870 -12.613 -12.005 1.00 97.19 336 ALA A CA 1
ATOM 2463 C C . ALA A 1 336 ? 1.584 -13.892 -11.517 1.00 97.19 336 ALA A C 1
ATOM 2465 O O . ALA A 1 336 ? 1.778 -14.044 -10.312 1.00 97.19 336 ALA A O 1
ATOM 2466 N N . PRO A 1 337 ? 2.000 -14.805 -12.416 1.00 96.56 337 PRO A N 1
ATOM 2467 C CA . PRO A 1 337 ? 2.742 -16.004 -12.023 1.00 96.56 337 PRO A CA 1
ATOM 2468 C C . PRO A 1 337 ? 4.187 -15.675 -11.630 1.00 96.56 337 PRO A C 1
ATOM 2470 O O . PRO A 1 337 ? 4.844 -16.457 -10.949 1.00 96.56 337 PRO A O 1
ATOM 2473 N N . ARG A 1 338 ? 4.691 -14.517 -12.074 1.00 97.12 338 ARG A N 1
ATOM 2474 C CA . ARG A 1 338 ? 6.048 -14.047 -11.822 1.00 97.12 338 ARG A CA 1
ATOM 2475 C C . ARG A 1 338 ? 6.070 -12.534 -11.636 1.00 97.12 338 ARG A C 1
ATOM 2477 O O . ARG A 1 338 ? 5.425 -11.813 -12.399 1.00 97.12 338 ARG A O 1
ATOM 2484 N N . VAL A 1 339 ? 6.841 -12.066 -10.658 1.00 98.25 339 VAL A N 1
ATOM 2485 C CA . VAL A 1 339 ? 7.054 -10.652 -10.337 1.00 98.25 339 VAL A CA 1
ATOM 2486 C C . VAL A 1 339 ? 8.544 -10.336 -10.404 1.00 98.25 339 VAL A C 1
ATOM 2488 O O . VAL A 1 339 ? 9.335 -10.878 -9.636 1.00 98.25 339 VAL A O 1
ATOM 2491 N N . LEU A 1 340 ? 8.918 -9.448 -11.322 1.00 98.56 340 LEU A N 1
ATOM 2492 C CA . LEU A 1 340 ? 10.286 -8.989 -11.553 1.00 98.56 340 LEU A CA 1
ATOM 2493 C C . LEU A 1 340 ? 10.477 -7.616 -10.904 1.00 98.56 340 LEU A C 1
ATOM 2495 O O . LEU A 1 340 ? 9.764 -6.669 -11.241 1.00 98.56 340 LEU A O 1
ATOM 2499 N N . LEU A 1 341 ? 11.431 -7.488 -9.986 1.00 98.56 341 LEU A N 1
ATOM 2500 C CA . LEU A 1 341 ? 11.737 -6.210 -9.338 1.00 98.56 341 LEU A CA 1
ATOM 2501 C C . LEU A 1 341 ? 12.869 -5.497 -10.069 1.00 98.56 341 LEU A C 1
ATOM 2503 O O . LEU A 1 341 ? 13.937 -6.079 -10.244 1.00 98.56 341 LEU A O 1
ATOM 2507 N N . ILE A 1 342 ? 12.660 -4.231 -10.431 1.00 98.56 342 ILE A N 1
ATOM 2508 C CA . ILE A 1 342 ? 13.700 -3.358 -10.994 1.00 98.56 342 ILE A CA 1
ATOM 2509 C C . ILE A 1 342 ? 13.737 -2.024 -10.242 1.00 98.56 342 ILE A C 1
ATOM 2511 O O . ILE A 1 342 ? 12.707 -1.559 -9.742 1.00 98.56 342 ILE A O 1
ATOM 2515 N N . GLY A 1 343 ? 14.917 -1.409 -10.127 1.00 96.75 343 GLY A N 1
ATOM 2516 C CA . GLY A 1 343 ? 15.091 -0.186 -9.334 1.00 96.75 343 GLY A CA 1
ATOM 2517 C C . GLY A 1 343 ? 14.800 -0.362 -7.838 1.00 96.75 343 GLY A C 1
ATOM 2518 O O . GLY A 1 343 ? 14.468 0.607 -7.156 1.00 96.75 343 GLY A O 1
ATOM 2519 N N . GLN A 1 344 ? 14.848 -1.588 -7.309 1.00 96.56 344 GLN A N 1
ATOM 2520 C CA . GLN A 1 344 ? 14.579 -1.898 -5.902 1.00 96.56 344 GLN A CA 1
ATOM 2521 C C . GLN A 1 344 ? 15.886 -1.958 -5.098 1.00 96.56 344 GLN A C 1
ATOM 2523 O O . GLN A 1 344 ? 16.105 -2.867 -4.308 1.00 96.56 344 GLN A O 1
ATOM 2528 N N . ASP A 1 345 ? 16.744 -0.954 -5.268 1.00 95.31 345 ASP A N 1
ATOM 2529 C CA . ASP A 1 345 ? 18.111 -0.955 -4.740 1.00 95.31 345 ASP A CA 1
ATOM 2530 C C . ASP A 1 345 ? 18.177 -1.111 -3.219 1.00 95.31 345 ASP A C 1
ATOM 2532 O O . ASP A 1 345 ? 19.025 -1.843 -2.724 1.00 95.31 345 ASP A O 1
ATOM 2536 N N . LEU A 1 346 ? 17.309 -0.422 -2.462 1.00 93.12 346 LEU A N 1
ATOM 2537 C CA . LEU A 1 346 ? 17.341 -0.415 -0.985 1.00 93.12 346 LEU A CA 1
ATOM 2538 C C . LEU A 1 346 ? 18.750 -0.133 -0.425 1.00 93.12 346 LEU A C 1
ATOM 2540 O O . LEU A 1 346 ? 19.157 -0.698 0.586 1.00 93.12 346 LEU A O 1
ATOM 2544 N N . ALA A 1 347 ? 19.497 0.717 -1.124 1.00 92.38 347 ALA A N 1
ATOM 2545 C CA . ALA A 1 347 ? 20.884 1.060 -0.860 1.00 92.38 347 ALA A CA 1
ATOM 2546 C C . ALA A 1 347 ? 21.227 2.374 -1.576 1.00 92.38 347 ALA A C 1
ATOM 2548 O O . ALA A 1 347 ? 20.464 2.842 -2.424 1.00 92.38 347 ALA A O 1
ATOM 2549 N N . PHE A 1 348 ? 22.382 2.941 -1.241 1.00 88.06 348 PHE A N 1
ATOM 2550 C CA . PHE A 1 348 ? 22.972 4.082 -1.928 1.00 88.06 348 PHE A CA 1
ATOM 2551 C C . PHE A 1 348 ? 23.893 3.604 -3.060 1.00 88.06 348 PHE A C 1
ATOM 2553 O O . PHE A 1 348 ? 25.120 3.619 -2.937 1.00 88.06 348 PHE A O 1
ATOM 2560 N N . THR A 1 349 ? 23.308 3.076 -4.135 1.00 83.25 349 THR A N 1
ATOM 2561 C CA . THR A 1 349 ? 24.062 2.487 -5.251 1.00 83.25 349 THR A CA 1
ATOM 2562 C C . THR A 1 349 ? 24.902 3.551 -5.948 1.00 83.25 349 THR A C 1
ATOM 2564 O O . THR A 1 349 ? 24.363 4.493 -6.519 1.00 83.25 349 THR A O 1
ATOM 2567 N N . GLY A 1 350 ? 26.229 3.402 -5.909 1.00 78.31 350 GLY A N 1
ATOM 2568 C CA . GLY A 1 350 ? 27.147 4.409 -6.452 1.00 78.31 350 GLY A CA 1
ATOM 2569 C C . GLY A 1 350 ? 27.096 5.749 -5.710 1.00 78.31 350 GLY A C 1
ATOM 2570 O O . GLY A 1 350 ? 27.396 6.773 -6.308 1.00 78.31 350 GLY A O 1
ATOM 2571 N N . GLY A 1 351 ? 26.669 5.750 -4.442 1.00 78.19 351 GLY A N 1
ATOM 2572 C CA . GLY A 1 351 ? 26.461 6.968 -3.653 1.00 78.19 351 GLY A CA 1
ATOM 2573 C C . GLY A 1 351 ? 25.095 7.622 -3.872 1.00 78.19 351 GLY A C 1
ATOM 2574 O O . GLY A 1 351 ? 24.727 8.508 -3.114 1.00 78.19 351 GLY A O 1
ATOM 2575 N N . GLU A 1 352 ? 24.295 7.159 -4.832 1.00 80.44 352 GLU A N 1
ATOM 2576 C CA . GLU A 1 352 ? 22.990 7.740 -5.164 1.00 80.44 352 GLU A CA 1
ATOM 2577 C C . GLU A 1 352 ? 21.845 7.020 -4.446 1.00 80.44 352 GLU A C 1
ATOM 2579 O O . GLU A 1 352 ? 21.865 5.806 -4.256 1.00 80.44 352 GLU A O 1
ATOM 2584 N N . ARG A 1 353 ? 20.798 7.752 -4.070 1.00 80.88 353 ARG A N 1
ATOM 2585 C CA . ARG A 1 353 ? 19.604 7.227 -3.387 1.00 80.88 353 ARG A CA 1
ATOM 2586 C C . ARG A 1 353 ? 18.469 6.886 -4.349 1.00 80.88 353 ARG A C 1
ATOM 2588 O O . ARG A 1 353 ? 17.682 5.985 -4.062 1.00 80.88 353 ARG A O 1
ATOM 2595 N N . TYR A 1 354 ? 18.358 7.618 -5.453 1.00 76.12 354 TYR A N 1
ATOM 2596 C CA . TYR A 1 354 ? 17.297 7.451 -6.443 1.00 76.12 354 TYR A CA 1
ATOM 2597 C C . TYR A 1 354 ? 17.850 7.528 -7.869 1.00 76.12 354 TYR A C 1
ATOM 2599 O O . TYR A 1 354 ? 18.924 8.079 -8.093 1.00 76.12 354 TYR A O 1
ATOM 2607 N N . ALA A 1 355 ? 17.108 6.995 -8.842 1.00 69.19 355 ALA A N 1
ATOM 2608 C CA . ALA A 1 355 ? 17.455 7.112 -10.257 1.00 69.19 355 ALA A CA 1
ATOM 2609 C C . ALA A 1 355 ? 17.547 8.576 -10.699 1.00 69.19 355 ALA A C 1
ATOM 2611 O O . ALA A 1 355 ? 16.761 9.415 -10.250 1.00 69.19 355 ALA A O 1
ATOM 2612 N N . LYS A 1 356 ? 18.481 8.857 -11.615 1.00 75.94 356 LYS A N 1
ATOM 2613 C CA . LYS A 1 356 ? 18.787 10.212 -12.098 1.00 75.94 356 LYS A CA 1
ATOM 2614 C C . LYS A 1 356 ? 17.547 10.955 -12.599 1.00 75.94 356 LYS A C 1
ATOM 2616 O O . LYS A 1 356 ? 17.348 12.105 -12.234 1.00 75.94 356 LYS A O 1
ATOM 2621 N N . ASP A 1 357 ? 16.700 10.268 -13.361 1.00 76.81 357 ASP A N 1
ATOM 2622 C CA . ASP A 1 357 ? 15.494 10.844 -13.971 1.00 76.81 357 ASP A CA 1
ATOM 2623 C C . ASP A 1 357 ? 14.234 10.652 -13.103 1.00 76.81 357 ASP A C 1
ATOM 2625 O O . ASP A 1 357 ? 13.107 10.876 -13.545 1.00 76.81 357 ASP A O 1
ATOM 2629 N N . SER A 1 358 ? 14.396 10.199 -11.854 1.00 74.25 358 SER A N 1
ATOM 2630 C CA . SER A 1 358 ? 13.301 10.186 -10.883 1.00 74.25 358 SER A CA 1
ATOM 2631 C C . SER A 1 358 ? 13.062 11.586 -10.315 1.00 74.25 358 SER A C 1
ATOM 2633 O O . SER A 1 358 ? 13.945 12.441 -10.315 1.00 74.25 358 SER A O 1
ATOM 2635 N N . VAL A 1 359 ? 11.893 11.784 -9.704 1.00 70.44 359 VAL A N 1
ATOM 2636 C CA . VAL A 1 359 ? 11.501 13.037 -9.019 1.00 70.44 359 VAL A CA 1
ATOM 2637 C C . VAL A 1 359 ? 12.507 13.460 -7.935 1.00 70.44 359 VAL A C 1
ATOM 2639 O O . VAL A 1 359 ? 12.539 14.608 -7.503 1.00 70.44 359 VAL A O 1
ATOM 2642 N N . TYR A 1 360 ? 13.320 12.516 -7.471 1.00 75.06 360 TYR A N 1
ATOM 2643 C CA . TYR A 1 360 ? 14.244 12.662 -6.360 1.00 75.06 360 TYR A CA 1
ATOM 2644 C C . TYR A 1 360 ? 15.704 12.390 -6.759 1.00 75.06 360 TYR A C 1
ATOM 2646 O O . TYR A 1 360 ? 16.530 12.126 -5.882 1.00 75.06 360 TYR A O 1
ATOM 2654 N N . GLY A 1 361 ? 16.014 12.426 -8.059 1.00 70.31 361 GLY A N 1
ATOM 2655 C CA . GLY A 1 361 ? 17.360 12.211 -8.585 1.00 70.31 361 GLY A CA 1
ATOM 2656 C C . GLY A 1 361 ? 18.396 13.171 -7.991 1.00 70.31 361 GLY A C 1
ATOM 2657 O O . GLY A 1 361 ? 18.088 14.316 -7.658 1.00 70.31 361 GLY A O 1
ATOM 2658 N N . GLY A 1 362 ? 19.625 12.676 -7.826 1.00 71.31 362 GLY A N 1
ATOM 2659 C CA . GLY A 1 362 ? 20.761 13.430 -7.287 1.00 71.31 362 GLY A CA 1
ATOM 2660 C C . GLY A 1 362 ? 20.844 13.482 -5.760 1.00 71.31 362 GLY A C 1
ATOM 2661 O O . GLY A 1 362 ? 21.818 14.008 -5.233 1.00 71.31 362 GLY A O 1
ATOM 2662 N N . MET A 1 363 ? 19.857 12.962 -5.019 1.00 79.06 363 MET A N 1
ATOM 2663 C CA . MET A 1 363 ? 20.026 12.728 -3.579 1.00 79.06 363 MET A CA 1
ATOM 2664 C C . MET A 1 363 ? 20.931 11.530 -3.349 1.00 79.06 363 MET A C 1
ATOM 2666 O O . MET A 1 363 ? 20.672 10.466 -3.905 1.00 79.06 363 MET A O 1
ATOM 2670 N N . GLY A 1 364 ? 21.888 11.655 -2.435 1.00 82.12 364 GLY A N 1
ATOM 2671 C CA . GLY A 1 364 ? 22.875 10.612 -2.216 1.00 82.12 364 GLY A CA 1
ATOM 2672 C C . GLY A 1 364 ? 23.508 10.632 -0.835 1.00 82.12 364 GLY A C 1
ATOM 2673 O O . GLY A 1 364 ? 22.944 11.150 0.138 1.00 82.12 364 GLY A O 1
ATOM 2674 N N . VAL A 1 365 ? 24.676 10.010 -0.770 1.00 84.44 365 VAL A N 1
ATOM 2675 C CA . VAL A 1 365 ? 25.559 9.979 0.385 1.00 84.44 365 VAL A CA 1
ATOM 2676 C C . VAL A 1 365 ? 27.002 10.192 -0.042 1.00 84.44 365 VAL A C 1
ATOM 2678 O O . VAL A 1 365 ? 27.434 9.698 -1.081 1.00 84.44 365 VAL A O 1
ATOM 2681 N N . GLU A 1 366 ? 27.753 10.874 0.810 1.00 85.12 366 GLU A N 1
ATOM 2682 C CA . GLU A 1 366 ? 29.199 11.033 0.698 1.00 85.12 366 GLU A CA 1
ATOM 2683 C C . GLU A 1 366 ? 29.867 10.559 1.988 1.00 85.12 366 GLU A C 1
ATOM 2685 O O . GLU A 1 366 ? 29.335 10.755 3.084 1.00 85.12 366 GLU A O 1
ATOM 2690 N N . GLU A 1 367 ? 31.026 9.924 1.847 1.00 85.69 367 GLU A N 1
ATOM 2691 C CA . GLU A 1 367 ? 31.893 9.527 2.954 1.00 85.69 367 GLU A CA 1
ATOM 2692 C C . GLU A 1 367 ? 33.016 10.559 3.082 1.00 85.69 367 GLU A C 1
ATOM 2694 O O . GLU A 1 367 ? 33.655 10.914 2.089 1.00 85.69 367 GLU A O 1
ATOM 2699 N N . ASP A 1 368 ? 33.219 11.089 4.286 1.00 85.44 368 ASP A N 1
ATOM 2700 C CA . ASP A 1 368 ? 34.322 12.005 4.558 1.00 85.44 368 ASP A CA 1
ATOM 2701 C C . ASP A 1 368 ? 35.636 11.250 4.849 1.00 85.44 368 ASP A C 1
ATOM 2703 O O . ASP A 1 368 ? 35.633 10.024 4.987 1.00 85.44 368 ASP A O 1
ATOM 2707 N N . PRO A 1 369 ? 36.781 11.952 4.946 1.00 85.44 369 PRO A N 1
ATOM 2708 C CA . PRO A 1 369 ? 38.068 11.314 5.237 1.00 85.44 369 PRO A CA 1
ATOM 2709 C C . PRO A 1 369 ? 38.131 10.572 6.580 1.00 85.44 369 PRO A C 1
ATOM 2711 O O . PRO A 1 369 ? 38.976 9.694 6.742 1.00 85.44 369 PRO A O 1
ATOM 2714 N N . ASP A 1 370 ? 37.246 10.903 7.525 1.00 84.19 370 ASP A N 1
ATOM 2715 C CA . ASP A 1 370 ? 37.144 10.262 8.838 1.00 84.19 370 ASP A CA 1
ATOM 2716 C C . ASP A 1 370 ? 36.194 9.042 8.816 1.00 84.19 370 ASP A C 1
ATOM 2718 O O . ASP A 1 370 ? 35.923 8.435 9.857 1.00 84.19 370 ASP A O 1
ATOM 2722 N N . GLY A 1 371 ? 35.680 8.666 7.636 1.00 81.00 371 GLY A N 1
ATOM 2723 C CA . GLY A 1 371 ? 34.769 7.538 7.430 1.00 81.00 371 GLY A CA 1
ATOM 2724 C C . GLY A 1 371 ? 33.322 7.817 7.851 1.00 81.00 371 GLY A C 1
ATOM 2725 O O . GLY A 1 371 ? 32.519 6.890 8.001 1.00 81.00 371 GLY A O 1
ATOM 2726 N N . GLN A 1 372 ? 32.959 9.079 8.088 1.00 84.38 372 GLN A N 1
ATOM 2727 C CA . GLN A 1 372 ? 31.594 9.467 8.423 1.00 84.38 372 GLN A CA 1
ATOM 2728 C C . GLN A 1 372 ? 30.765 9.660 7.157 1.00 84.38 372 GLN A C 1
ATOM 2730 O O . GLN A 1 372 ? 31.181 10.300 6.194 1.00 84.38 372 GLN A O 1
ATOM 2735 N N . ILE A 1 373 ? 29.541 9.139 7.188 1.00 86.19 373 ILE A N 1
ATOM 2736 C CA . ILE A 1 373 ? 28.608 9.236 6.069 1.00 86.19 373 ILE A CA 1
ATOM 2737 C C . ILE A 1 373 ? 27.690 10.434 6.254 1.00 86.19 373 ILE A C 1
ATOM 2739 O O . ILE A 1 373 ? 27.091 10.616 7.318 1.00 86.19 373 ILE A O 1
ATOM 2743 N N . PHE A 1 374 ? 27.497 11.191 5.183 1.00 84.81 374 PHE A N 1
ATOM 2744 C CA . PHE A 1 374 ? 26.595 12.327 5.138 1.00 84.81 374 PHE A CA 1
ATOM 2745 C C . PHE A 1 374 ? 25.608 12.173 4.002 1.00 84.81 374 PHE A C 1
ATOM 2747 O O . PHE A 1 374 ? 25.987 11.788 2.904 1.00 84.81 374 PHE A O 1
ATOM 2754 N N . TYR A 1 375 ? 24.351 12.516 4.250 1.00 82.00 375 TYR A N 1
ATOM 2755 C CA . TYR A 1 375 ? 23.390 12.707 3.176 1.00 82.00 375 TYR A CA 1
ATOM 2756 C C . TYR A 1 375 ? 23.718 13.978 2.404 1.00 82.00 375 TYR A C 1
ATOM 2758 O O . TYR A 1 375 ? 24.044 14.998 3.014 1.00 82.00 375 TYR A O 1
ATOM 2766 N N . THR A 1 376 ? 23.560 13.926 1.086 1.00 80.31 376 THR A N 1
ATOM 2767 C CA . THR A 1 376 ? 23.776 15.057 0.181 1.00 80.31 376 THR A CA 1
ATOM 2768 C C . THR A 1 376 ? 22.512 15.401 -0.598 1.00 80.31 376 THR A C 1
ATOM 2770 O O . THR A 1 376 ? 21.602 14.577 -0.748 1.00 80.31 376 THR A O 1
ATOM 2773 N N . ASN A 1 377 ? 22.438 16.651 -1.069 1.00 71.62 377 ASN A N 1
ATOM 2774 C CA . ASN A 1 377 ? 21.342 17.176 -1.892 1.00 71.62 377 ASN A CA 1
ATOM 2775 C C . ASN A 1 377 ? 19.949 17.023 -1.247 1.00 71.62 377 ASN A C 1
ATOM 2777 O O . ASN A 1 377 ? 18.936 16.841 -1.921 1.00 71.62 377 ASN A O 1
ATOM 2781 N N . LEU A 1 378 ? 19.879 17.147 0.086 1.00 63.94 378 LEU A N 1
ATOM 2782 C CA . LEU A 1 378 ? 18.629 17.067 0.855 1.00 63.94 378 LEU A CA 1
ATOM 2783 C C . LEU A 1 378 ? 17.635 18.196 0.527 1.00 63.94 378 LEU A C 1
ATOM 2785 O O . LEU A 1 378 ? 16.426 18.022 0.721 1.00 63.94 378 LEU A O 1
ATOM 2789 N N . LYS A 1 379 ? 18.130 19.328 0.001 1.00 55.59 379 LYS A N 1
ATOM 2790 C CA . LYS A 1 379 ? 17.321 20.491 -0.397 1.00 55.59 379 LYS A CA 1
ATOM 2791 C C . LYS A 1 379 ? 16.215 20.133 -1.390 1.00 55.59 379 LYS A C 1
ATOM 2793 O O . LYS A 1 379 ? 15.077 20.542 -1.192 1.00 55.59 379 LYS A O 1
ATOM 2798 N N . THR A 1 380 ? 16.485 19.234 -2.339 1.00 60.06 380 THR A N 1
ATOM 2799 C CA . THR A 1 380 ? 15.508 18.774 -3.344 1.00 60.06 380 THR A CA 1
ATOM 2800 C C . THR A 1 380 ? 14.226 18.216 -2.720 1.00 60.06 380 THR A C 1
ATOM 2802 O O . THR A 1 380 ? 13.142 18.365 -3.273 1.00 60.06 380 THR A O 1
ATOM 2805 N N . LYS A 1 381 ? 14.316 17.581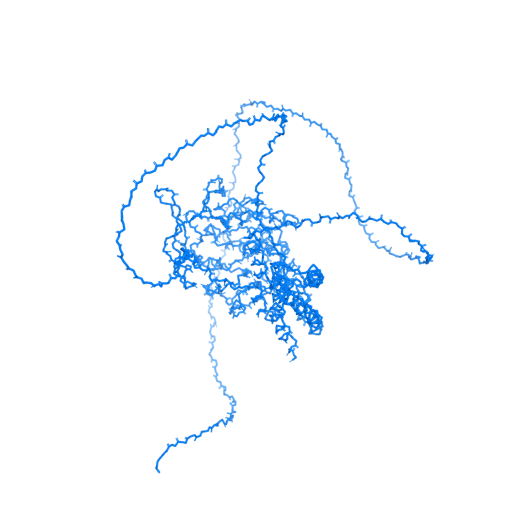 -1.543 1.00 56.09 381 LYS A N 1
ATOM 2806 C CA . LYS A 1 381 ? 13.145 17.096 -0.797 1.00 56.09 381 LYS A CA 1
ATOM 2807 C C . LYS A 1 381 ? 12.604 18.151 0.167 1.00 56.09 381 LYS A C 1
ATOM 2809 O O . LYS A 1 381 ? 11.404 18.199 0.399 1.00 56.09 381 LYS A O 1
ATOM 2814 N N . ALA A 1 382 ? 13.480 18.954 0.752 1.00 55.88 382 ALA A N 1
ATOM 2815 C CA . ALA A 1 382 ? 13.158 19.972 1.739 1.00 55.88 382 ALA A CA 1
ATOM 2816 C C . ALA A 1 382 ? 12.299 21.114 1.181 1.00 55.88 382 ALA A C 1
ATOM 2818 O O . ALA A 1 382 ? 11.305 21.477 1.811 1.00 55.88 382 ALA A O 1
ATOM 2819 N N . ASP A 1 383 ? 12.639 21.600 -0.015 1.00 55.72 383 ASP A N 1
ATOM 2820 C CA . ASP A 1 383 ? 11.942 22.694 -0.701 1.00 55.72 383 ASP A CA 1
ATOM 2821 C C . ASP A 1 383 ? 10.505 22.290 -1.071 1.00 55.72 383 ASP A C 1
ATOM 2823 O O . ASP A 1 383 ? 9.586 23.103 -1.032 1.00 55.72 383 ASP A O 1
ATOM 2827 N N . LEU A 1 384 ? 10.280 20.996 -1.329 1.00 57.34 384 LEU A N 1
ATOM 2828 C CA . LEU A 1 384 ? 8.951 20.429 -1.584 1.00 57.34 384 LEU A CA 1
ATOM 2829 C C . LEU A 1 384 ? 8.071 20.339 -0.326 1.00 57.34 384 LEU A C 1
ATOM 2831 O O . LEU A 1 384 ? 6.854 20.214 -0.445 1.00 57.34 384 LEU A O 1
ATOM 2835 N N . PHE A 1 385 ? 8.664 20.365 0.872 1.00 56.84 385 PHE A N 1
ATOM 2836 C CA . PHE A 1 385 ? 7.947 20.233 2.148 1.00 56.84 385 PHE A CA 1
ATOM 2837 C C . PHE A 1 385 ? 8.080 21.463 3.058 1.00 56.84 385 PHE A C 1
ATOM 2839 O O . PHE A 1 385 ? 7.682 21.369 4.220 1.00 56.84 385 PHE A O 1
ATOM 2846 N N . ASP A 1 386 ? 8.625 22.574 2.547 1.00 60.28 386 ASP A N 1
ATOM 2847 C CA . ASP A 1 386 ? 8.861 23.836 3.266 1.00 60.28 386 ASP A CA 1
ATOM 2848 C C . ASP A 1 386 ? 9.561 23.627 4.624 1.00 60.28 386 ASP A C 1
ATOM 2850 O O . ASP A 1 386 ? 9.128 24.086 5.684 1.00 60.28 386 ASP A O 1
ATOM 2854 N N . ARG A 1 387 ? 10.626 22.813 4.616 1.00 58.09 387 ARG A N 1
ATOM 2855 C CA . ARG A 1 387 ? 11.416 22.507 5.818 1.00 58.09 387 ARG A CA 1
ATOM 2856 C C . ARG A 1 387 ? 12.836 23.027 5.663 1.00 58.09 387 ARG A C 1
ATOM 2858 O O . ARG A 1 387 ? 13.518 22.580 4.745 1.00 58.09 387 ARG A O 1
ATOM 2865 N N . PRO A 1 388 ? 13.353 23.855 6.587 1.00 56.34 388 PRO A N 1
ATOM 2866 C CA . PRO A 1 388 ? 14.767 24.198 6.579 1.00 56.34 388 PRO A CA 1
ATOM 2867 C C . PRO A 1 388 ? 15.582 22.919 6.792 1.00 56.34 388 PRO A C 1
ATOM 2869 O O . PRO A 1 388 ? 15.509 22.293 7.850 1.00 56.34 388 PRO A O 1
ATOM 2872 N N . THR A 1 389 ? 16.317 22.507 5.762 1.00 62.75 389 THR A N 1
ATOM 2873 C CA . THR A 1 389 ? 17.142 21.295 5.785 1.00 62.75 389 THR A CA 1
ATOM 2874 C C . THR A 1 389 ? 18.538 21.661 5.285 1.00 62.75 389 THR A C 1
ATOM 2876 O O . THR A 1 389 ? 18.648 22.363 4.275 1.00 62.75 389 THR A O 1
ATOM 2879 N N . PRO A 1 390 ? 19.607 21.254 5.987 1.00 63.84 390 PRO A N 1
ATOM 2880 C CA . PRO A 1 390 ? 20.967 21.555 5.558 1.00 63.84 390 PRO A CA 1
ATOM 2881 C C . PRO A 1 390 ? 21.289 20.852 4.229 1.00 63.84 390 PRO A C 1
ATOM 2883 O O . PRO A 1 390 ? 20.717 19.812 3.913 1.00 63.84 390 PRO A O 1
ATOM 2886 N N . GLU A 1 391 ? 22.220 21.409 3.446 1.00 64.56 391 GLU A N 1
ATOM 2887 C CA . GLU A 1 391 ? 22.692 20.787 2.190 1.00 64.56 391 GLU A CA 1
ATOM 2888 C C . GLU A 1 391 ? 23.343 19.423 2.428 1.00 64.56 391 GLU A C 1
ATOM 2890 O O . GLU A 1 391 ? 23.238 18.522 1.593 1.00 64.56 391 GLU A O 1
ATOM 2895 N N . ARG A 1 392 ? 23.971 19.285 3.599 1.00 70.31 392 ARG A N 1
ATOM 2896 C CA . ARG A 1 392 ? 24.654 18.092 4.072 1.00 70.31 392 ARG A CA 1
ATOM 2897 C C . ARG A 1 392 ? 24.274 17.830 5.526 1.00 70.31 392 ARG A C 1
ATOM 2899 O O . ARG A 1 392 ? 24.352 18.730 6.359 1.00 70.31 392 ARG A O 1
ATOM 2906 N N . GLU A 1 393 ? 23.883 16.600 5.840 1.00 80.38 393 GLU A N 1
ATOM 2907 C CA . GLU A 1 393 ? 23.551 16.173 7.206 1.00 80.38 393 GLU A CA 1
ATOM 2908 C C . GLU A 1 393 ? 24.274 14.866 7.515 1.00 80.38 393 GLU A C 1
ATOM 2910 O O . GLU A 1 393 ? 24.308 13.973 6.669 1.00 80.38 393 GLU A O 1
ATOM 2915 N N . LEU A 1 394 ? 24.836 14.735 8.721 1.00 79.50 394 LEU A N 1
ATOM 2916 C CA . LEU A 1 394 ? 25.373 13.455 9.177 1.00 79.50 394 LEU A CA 1
ATOM 2917 C C . LEU A 1 394 ? 24.271 12.393 9.064 1.00 79.50 394 LEU A C 1
ATOM 2919 O O . LEU A 1 394 ? 23.127 12.637 9.451 1.00 79.50 394 LEU A O 1
ATOM 2923 N N . ALA A 1 395 ? 24.613 11.214 8.555 1.00 78.25 395 ALA A N 1
ATOM 2924 C CA . ALA A 1 395 ? 23.691 10.107 8.352 1.00 78.25 395 ALA A CA 1
ATOM 2925 C C . ALA A 1 395 ? 23.886 9.025 9.432 1.00 78.25 395 ALA A C 1
ATOM 2927 O O . ALA A 1 395 ? 24.361 7.926 9.132 1.00 78.25 395 ALA A O 1
ATOM 2928 N N . PRO A 1 396 ? 23.538 9.279 10.712 1.00 70.44 396 PRO A N 1
ATOM 2929 C CA . PRO A 1 396 ? 23.751 8.295 11.758 1.00 70.44 396 PRO A CA 1
ATOM 2930 C C . PRO A 1 396 ? 22.884 7.058 11.504 1.00 70.44 396 PRO A C 1
ATOM 2932 O O . PRO A 1 396 ? 21.670 7.145 11.303 1.00 70.44 396 PRO A O 1
ATOM 2935 N N . GLY A 1 397 ? 23.504 5.881 11.566 1.00 79.38 397 GLY A N 1
ATOM 2936 C CA . GLY A 1 397 ? 22.813 4.609 11.372 1.00 79.38 397 GLY A CA 1
ATOM 2937 C C . GLY A 1 397 ? 22.766 4.117 9.928 1.00 79.38 397 GLY A C 1
ATOM 2938 O O . GLY A 1 397 ? 21.954 3.239 9.635 1.00 79.38 397 GLY A O 1
ATOM 2939 N N . THR A 1 398 ? 23.619 4.631 9.046 1.00 86.19 398 THR A N 1
ATOM 2940 C CA . THR A 1 398 ? 23.999 3.878 7.850 1.00 86.19 398 THR A CA 1
ATOM 2941 C C . THR A 1 398 ? 24.749 2.605 8.243 1.00 86.19 398 THR A C 1
ATOM 2943 O O . THR A 1 398 ? 25.328 2.495 9.326 1.00 86.19 398 THR A O 1
ATOM 2946 N N . LEU A 1 399 ? 24.657 1.595 7.392 1.00 91.62 399 LEU A N 1
ATOM 2947 C CA . LEU A 1 399 ? 25.305 0.304 7.564 1.00 91.62 399 LEU A CA 1
ATOM 2948 C C . LEU A 1 399 ? 25.637 -0.269 6.190 1.00 91.62 399 LEU A C 1
ATOM 2950 O O . LEU A 1 399 ? 24.995 0.082 5.200 1.00 91.62 399 LEU A O 1
ATOM 2954 N N . ARG A 1 400 ? 26.622 -1.160 6.136 1.00 92.12 400 ARG A N 1
ATOM 2955 C CA . ARG A 1 400 ? 26.932 -1.929 4.932 1.00 92.12 400 ARG A CA 1
ATOM 2956 C C . ARG A 1 400 ? 26.169 -3.246 4.958 1.00 92.12 400 ARG A C 1
ATOM 2958 O O . ARG A 1 400 ? 25.986 -3.853 6.014 1.00 92.12 400 ARG A O 1
ATOM 2965 N N . VAL A 1 401 ? 25.665 -3.645 3.801 1.00 94.31 401 VAL A N 1
ATOM 2966 C CA . VAL A 1 401 ? 24.988 -4.925 3.584 1.00 94.31 401 VAL A CA 1
ATOM 2967 C C . VAL A 1 401 ? 25.514 -5.549 2.304 1.00 94.31 401 VAL A C 1
ATOM 2969 O O . VAL A 1 401 ? 26.028 -4.849 1.435 1.00 94.31 401 VAL A O 1
ATOM 2972 N N . GLU A 1 402 ? 25.344 -6.859 2.178 1.00 95.75 402 GLU A N 1
ATOM 2973 C CA . GLU A 1 402 ? 25.650 -7.572 0.942 1.00 95.75 402 GLU A CA 1
ATOM 2974 C C . GLU A 1 402 ? 24.885 -6.950 -0.238 1.00 95.75 402 GLU A C 1
ATOM 2976 O O . GLU A 1 402 ? 23.673 -6.718 -0.151 1.00 95.75 402 GLU A O 1
ATOM 2981 N N . GLY A 1 403 ? 25.606 -6.661 -1.315 1.00 95.62 403 GLY A N 1
ATOM 2982 C CA . GLY A 1 403 ? 25.121 -6.119 -2.573 1.00 95.62 403 GLY A CA 1
ATOM 2983 C C . GLY A 1 403 ? 24.606 -7.200 -3.517 1.00 95.62 403 GLY A C 1
ATOM 2984 O O . GLY A 1 403 ? 24.831 -8.393 -3.321 1.00 95.62 403 GLY A O 1
ATOM 2985 N N . TRP A 1 404 ? 23.893 -6.778 -4.558 1.00 95.12 404 TRP A N 1
ATOM 2986 C CA . TRP A 1 404 ? 23.357 -7.674 -5.586 1.00 95.12 404 TRP A CA 1
ATOM 2987 C C . TRP A 1 404 ? 24.446 -8.505 -6.290 1.00 95.12 404 TRP A C 1
ATOM 2989 O O . TRP A 1 404 ? 24.217 -9.661 -6.627 1.00 95.12 404 TRP A O 1
ATOM 2999 N N . ASP A 1 405 ? 25.636 -7.933 -6.470 1.00 92.06 405 ASP A N 1
ATOM 3000 C CA . ASP A 1 405 ? 26.810 -8.549 -7.100 1.00 92.06 405 ASP A CA 1
ATOM 3001 C C . ASP A 1 405 ? 27.690 -9.363 -6.128 1.00 92.06 405 ASP A C 1
ATOM 3003 O O . ASP A 1 405 ? 28.739 -9.869 -6.521 1.00 92.06 405 ASP A O 1
ATOM 3007 N N . GLY A 1 406 ? 27.273 -9.496 -4.864 1.00 91.12 406 GLY A N 1
ATOM 3008 C CA . GLY A 1 406 ? 28.040 -10.150 -3.801 1.00 91.12 406 GLY A CA 1
ATOM 3009 C C . GLY A 1 406 ? 29.060 -9.245 -3.098 1.00 91.12 406 GLY A C 1
ATOM 3010 O O . GLY A 1 406 ? 29.694 -9.695 -2.144 1.00 91.12 406 GLY A O 1
ATOM 3011 N N . GLY A 1 407 ? 29.212 -7.985 -3.527 1.00 92.75 407 GLY A N 1
ATOM 3012 C CA . GLY A 1 407 ? 30.013 -6.978 -2.830 1.00 92.75 407 GLY A CA 1
ATOM 3013 C C . GLY A 1 407 ? 29.313 -6.416 -1.590 1.00 92.75 407 GLY A C 1
ATOM 3014 O O . GLY A 1 407 ? 28.322 -6.962 -1.109 1.00 92.75 407 GLY A O 1
ATOM 3015 N N . GLU A 1 408 ? 29.796 -5.285 -1.076 1.00 93.56 408 GLU A N 1
ATOM 3016 C CA . GLU A 1 408 ? 29.100 -4.528 -0.031 1.00 93.56 408 GLU A CA 1
ATOM 3017 C C . GLU A 1 408 ? 28.562 -3.206 -0.572 1.00 93.56 408 GLU A C 1
ATOM 3019 O O . GLU A 1 408 ? 29.248 -2.476 -1.287 1.00 93.56 408 GLU A O 1
ATOM 3024 N N . VAL A 1 409 ? 27.346 -2.860 -0.158 1.00 93.94 409 VAL A N 1
ATOM 3025 C CA . VAL A 1 409 ? 26.703 -1.584 -0.475 1.00 93.94 409 VAL A CA 1
ATOM 3026 C C . VAL A 1 409 ? 26.229 -0.894 0.794 1.00 93.94 409 VAL A C 1
ATOM 3028 O O . VAL A 1 409 ? 25.830 -1.534 1.771 1.00 93.94 409 VAL A O 1
ATOM 3031 N N . LEU A 1 410 ? 26.256 0.435 0.781 1.00 93.19 410 LEU A N 1
ATOM 3032 C CA . LEU A 1 410 ? 25.778 1.233 1.900 1.00 93.19 410 LEU A CA 1
ATOM 3033 C C . LEU A 1 410 ? 24.250 1.339 1.875 1.00 93.19 410 LEU A C 1
ATOM 3035 O O . LEU A 1 410 ? 23.652 1.577 0.831 1.00 93.19 410 LEU A O 1
ATOM 3039 N N . THR A 1 411 ? 23.609 1.223 3.031 1.00 92.50 411 THR A N 1
ATOM 3040 C CA . THR A 1 411 ? 22.162 1.394 3.214 1.00 92.50 411 THR A CA 1
ATOM 3041 C C . THR A 1 411 ? 21.872 2.174 4.497 1.00 92.50 411 THR A C 1
ATOM 3043 O O . THR A 1 411 ? 22.735 2.314 5.361 1.00 92.50 411 THR A O 1
ATOM 3046 N N . ASP A 1 412 ? 20.644 2.674 4.648 1.00 90.06 412 ASP A N 1
ATOM 3047 C CA . ASP A 1 412 ? 20.127 3.199 5.916 1.00 90.06 412 ASP A CA 1
ATOM 3048 C C . ASP A 1 412 ? 19.291 2.140 6.670 1.00 90.06 412 ASP A C 1
ATOM 3050 O O . ASP A 1 412 ? 18.968 1.069 6.138 1.00 90.06 412 ASP A O 1
ATOM 3054 N N . ARG A 1 413 ? 18.923 2.428 7.927 1.00 88.69 413 ARG A N 1
ATOM 3055 C CA . ARG A 1 413 ? 18.109 1.515 8.759 1.00 88.69 413 ARG A CA 1
ATOM 3056 C C . ARG A 1 413 ? 16.713 1.240 8.191 1.00 88.69 413 ARG A C 1
ATOM 3058 O O . ARG A 1 413 ? 16.165 0.162 8.429 1.00 88.69 413 ARG A O 1
ATOM 3065 N N . ASN A 1 414 ? 16.117 2.197 7.477 1.00 87.44 414 ASN A N 1
ATOM 3066 C CA . ASN A 1 414 ? 14.777 2.036 6.910 1.00 87.44 414 ASN A CA 1
ATOM 3067 C C . ASN A 1 414 ? 14.828 1.075 5.721 1.00 87.44 414 ASN A C 1
ATOM 3069 O O . ASN A 1 414 ? 14.067 0.113 5.673 1.00 87.44 414 ASN A O 1
ATOM 3073 N N . TYR A 1 415 ? 15.774 1.286 4.807 1.00 91.38 415 TYR A N 1
ATOM 3074 C CA . TYR A 1 415 ? 16.038 0.400 3.681 1.00 91.38 415 TYR A CA 1
ATOM 3075 C C . TYR A 1 415 ? 16.447 -0.997 4.140 1.00 91.38 415 TYR A C 1
ATOM 3077 O O . TYR A 1 415 ? 15.904 -1.969 3.620 1.00 91.38 415 TYR A O 1
ATOM 3085 N N . ALA A 1 416 ? 17.272 -1.122 5.184 1.00 91.38 416 ALA A N 1
ATOM 3086 C CA . ALA A 1 416 ? 17.585 -2.421 5.780 1.00 91.38 416 ALA A CA 1
ATOM 3087 C C . ALA A 1 416 ? 16.328 -3.132 6.322 1.00 91.38 416 ALA A C 1
ATOM 3089 O O . ALA A 1 416 ? 16.172 -4.341 6.145 1.00 91.38 416 ALA A O 1
ATOM 3090 N N . SER A 1 417 ? 15.394 -2.385 6.921 1.00 90.88 417 SER A N 1
ATOM 3091 C CA . SER A 1 417 ? 14.117 -2.933 7.399 1.00 90.88 417 SER A CA 1
ATOM 3092 C C . SER A 1 417 ? 13.208 -3.373 6.245 1.00 90.88 417 SER A C 1
ATOM 3094 O O . SER A 1 417 ? 12.605 -4.444 6.308 1.00 90.88 417 SER A O 1
ATOM 3096 N N . PHE A 1 418 ? 13.128 -2.588 5.165 1.00 92.75 418 PHE A N 1
ATOM 3097 C CA . PHE A 1 418 ? 12.368 -2.961 3.965 1.00 92.75 418 PHE A CA 1
ATOM 3098 C C . PHE A 1 418 ? 12.980 -4.163 3.252 1.00 92.75 418 PHE A C 1
ATOM 3100 O O . PHE A 1 418 ? 12.249 -5.051 2.823 1.00 92.75 418 PHE A O 1
ATOM 3107 N N . ARG A 1 419 ? 14.311 -4.226 3.182 1.00 93.88 419 ARG A N 1
ATOM 3108 C CA . ARG A 1 419 ? 15.064 -5.366 2.656 1.00 93.88 419 ARG A CA 1
ATOM 3109 C C . ARG A 1 419 ? 14.711 -6.635 3.420 1.00 93.88 419 ARG A C 1
ATOM 3111 O O . ARG A 1 419 ? 14.404 -7.646 2.806 1.00 93.88 419 ARG A O 1
ATOM 3118 N N . GLU A 1 420 ? 14.705 -6.585 4.747 1.00 93.06 420 GLU A N 1
ATOM 3119 C CA . GLU A 1 420 ? 14.381 -7.761 5.557 1.00 93.06 420 GLU A CA 1
ATOM 3120 C C . GLU A 1 420 ? 12.912 -8.192 5.415 1.00 93.06 420 GLU A C 1
ATOM 3122 O O . GLU A 1 420 ? 12.610 -9.387 5.433 1.00 93.06 420 GLU A O 1
ATOM 3127 N N . ALA A 1 421 ? 11.994 -7.246 5.180 1.00 92.12 421 ALA A N 1
ATOM 3128 C CA . ALA A 1 421 ? 10.588 -7.559 4.923 1.00 92.12 421 ALA A CA 1
ATOM 3129 C C . ALA A 1 421 ? 10.402 -8.499 3.716 1.00 92.12 421 ALA A C 1
ATOM 3131 O O . ALA A 1 421 ? 9.461 -9.300 3.710 1.00 92.12 421 ALA A O 1
ATOM 3132 N N . TYR A 1 422 ? 11.319 -8.472 2.741 1.00 95.50 422 TYR A N 1
ATOM 3133 C CA . TYR A 1 422 ? 11.244 -9.328 1.560 1.00 95.50 422 TYR A CA 1
ATOM 3134 C C . TYR A 1 422 ? 11.407 -10.828 1.840 1.00 95.50 422 TYR A C 1
ATOM 3136 O O . TYR A 1 422 ? 10.935 -11.627 1.036 1.00 95.50 422 TYR A O 1
ATOM 3144 N N . ARG A 1 423 ? 11.929 -11.246 3.006 1.00 94.50 423 ARG A N 1
ATOM 3145 C CA . ARG A 1 423 ? 11.880 -12.669 3.403 1.00 94.50 423 ARG A CA 1
ATOM 3146 C C . ARG A 1 423 ? 10.450 -13.177 3.508 1.00 94.50 423 ARG A C 1
ATOM 3148 O O . ARG A 1 423 ? 10.124 -14.254 3.016 1.00 94.50 423 ARG A O 1
ATOM 3155 N N . SER A 1 424 ? 9.602 -12.377 4.151 1.00 93.94 424 SER A N 1
ATOM 3156 C CA . SER A 1 424 ? 8.181 -12.676 4.291 1.00 93.94 424 SER A CA 1
ATOM 3157 C C . SER A 1 424 ? 7.468 -12.528 2.949 1.00 93.94 424 SER A C 1
ATOM 3159 O O . SER A 1 424 ? 6.666 -13.387 2.601 1.00 93.94 424 SER A O 1
ATOM 3161 N N . VAL A 1 425 ? 7.815 -11.497 2.164 1.00 95.50 425 VAL A N 1
ATOM 3162 C CA . VAL A 1 425 ? 7.264 -11.301 0.811 1.00 95.50 425 VAL A CA 1
ATOM 3163 C C . VAL A 1 425 ? 7.528 -12.528 -0.058 1.00 95.50 425 VAL A C 1
ATOM 3165 O O . VAL A 1 425 ? 6.581 -13.077 -0.602 1.00 95.50 425 VAL A O 1
ATOM 3168 N N . GLY A 1 426 ? 8.775 -12.998 -0.148 1.00 95.81 426 GLY A N 1
ATOM 3169 C CA . GLY A 1 426 ? 9.144 -14.155 -0.965 1.00 95.81 426 GLY A CA 1
ATOM 3170 C C . GLY A 1 426 ? 8.396 -15.425 -0.563 1.00 95.81 426 GLY A C 1
ATOM 3171 O O . GLY A 1 426 ? 7.798 -16.084 -1.410 1.00 95.81 426 GLY A O 1
ATOM 3172 N N . ALA A 1 427 ? 8.326 -15.719 0.741 1.00 95.56 427 ALA A N 1
ATOM 3173 C CA . ALA A 1 427 ? 7.557 -16.858 1.248 1.00 95.56 427 ALA A CA 1
ATOM 3174 C C . ALA A 1 427 ? 6.053 -16.744 0.933 1.00 95.56 427 ALA A C 1
ATOM 3176 O O . ALA A 1 427 ? 5.398 -17.738 0.623 1.00 95.56 427 ALA A O 1
ATOM 3177 N N . GLN A 1 428 ? 5.499 -15.533 1.002 1.00 95.06 428 GLN A N 1
ATOM 3178 C CA . GLN A 1 428 ? 4.093 -15.278 0.702 1.00 95.06 428 GLN A CA 1
ATOM 3179 C C . GLN A 1 428 ? 3.784 -15.367 -0.793 1.00 95.06 428 GLN A C 1
ATOM 3181 O O . GLN A 1 428 ? 2.760 -15.939 -1.148 1.00 95.06 428 GLN A O 1
ATOM 3186 N N . LEU A 1 429 ? 4.665 -14.852 -1.655 1.00 96.19 429 LEU A N 1
ATOM 3187 C CA . LEU A 1 429 ? 4.556 -15.017 -3.103 1.00 96.19 429 LEU A CA 1
ATOM 3188 C C . LEU A 1 429 ? 4.563 -16.506 -3.465 1.00 96.19 429 LEU A C 1
ATOM 3190 O O . LEU A 1 429 ? 3.644 -16.969 -4.136 1.00 96.19 429 LEU A O 1
ATOM 3194 N N . ALA A 1 430 ? 5.514 -17.275 -2.924 1.00 94.12 430 ALA A N 1
ATOM 3195 C CA . ALA A 1 430 ? 5.587 -18.716 -3.149 1.00 94.12 430 ALA A CA 1
ATOM 3196 C C . ALA A 1 430 ? 4.312 -19.446 -2.685 1.00 94.12 430 ALA A C 1
ATOM 3198 O O . ALA A 1 430 ? 3.792 -20.298 -3.402 1.00 94.12 430 ALA A O 1
ATOM 3199 N N . GLY A 1 431 ? 3.761 -19.074 -1.523 1.00 93.50 431 GLY A N 1
ATOM 3200 C CA . GLY A 1 431 ? 2.487 -19.610 -1.026 1.00 93.50 431 GLY A CA 1
ATOM 3201 C C . GLY A 1 431 ? 1.270 -19.263 -1.895 1.00 93.50 431 GLY A C 1
ATOM 3202 O O . GLY A 1 431 ? 0.257 -19.956 -1.833 1.00 93.50 431 GLY A O 1
ATOM 3203 N N . GLU A 1 432 ? 1.368 -18.219 -2.718 1.00 90.62 432 GLU A N 1
ATOM 3204 C CA . GLU A 1 432 ? 0.360 -17.809 -3.704 1.00 90.62 432 GLU A CA 1
ATOM 3205 C C . GLU A 1 432 ? 0.652 -18.371 -5.112 1.00 90.62 432 GLU A C 1
ATOM 3207 O O . GLU A 1 432 ? -0.073 -18.064 -6.055 1.00 90.62 432 GLU A O 1
ATOM 3212 N N . GLY A 1 433 ? 1.685 -19.212 -5.264 1.00 93.06 433 GLY A N 1
ATOM 3213 C CA . GLY A 1 433 ? 2.108 -19.752 -6.560 1.00 93.06 433 GLY A CA 1
ATOM 3214 C C . GLY A 1 433 ? 2.741 -18.703 -7.481 1.00 93.06 433 GLY A C 1
ATOM 3215 O O . GLY A 1 433 ? 2.744 -18.881 -8.696 1.00 93.06 433 GLY A O 1
ATOM 3216 N N . CYS A 1 434 ? 3.246 -17.608 -6.910 1.00 96.12 434 CYS A N 1
ATOM 3217 C CA . CYS A 1 434 ? 3.909 -16.523 -7.615 1.00 96.12 434 CYS A CA 1
ATOM 3218 C C . CYS A 1 434 ? 5.417 -16.565 -7.350 1.00 96.12 434 CYS A C 1
ATOM 3220 O O . CYS A 1 434 ? 5.870 -16.578 -6.207 1.00 96.12 434 CYS A O 1
ATOM 3222 N N . GLU A 1 435 ? 6.214 -16.517 -8.406 1.00 96.38 435 GLU A N 1
ATOM 3223 C CA . GLU A 1 435 ? 7.668 -16.435 -8.308 1.00 96.38 435 GLU A CA 1
ATOM 3224 C C . GLU A 1 435 ? 8.122 -14.972 -8.218 1.00 96.38 435 GLU A C 1
ATOM 3226 O O . GLU A 1 435 ? 7.746 -14.149 -9.051 1.00 96.38 435 GLU A O 1
ATOM 3231 N N . GLY A 1 436 ? 8.921 -14.621 -7.212 1.00 97.06 436 GLY A N 1
ATOM 3232 C CA . GLY A 1 436 ? 9.484 -13.278 -7.068 1.00 97.06 436 GLY A CA 1
ATOM 3233 C C . GLY A 1 436 ? 10.975 -13.254 -7.392 1.00 97.06 436 GLY A C 1
ATOM 3234 O O . GLY A 1 436 ? 11.750 -13.957 -6.743 1.00 97.06 436 GLY A O 1
ATOM 3235 N N . LEU A 1 437 ? 11.380 -12.414 -8.347 1.00 97.69 437 LEU A N 1
ATOM 3236 C CA . LEU A 1 437 ? 12.766 -12.276 -8.797 1.00 97.69 437 LEU A CA 1
ATOM 3237 C C . LEU A 1 437 ? 13.287 -10.858 -8.558 1.00 97.69 437 LEU A C 1
ATOM 3239 O O . LEU A 1 437 ? 12.641 -9.866 -8.901 1.00 97.69 437 LEU A O 1
ATOM 3243 N N . ASN A 1 438 ? 14.492 -10.763 -8.005 1.00 97.94 438 ASN A N 1
ATOM 3244 C CA . ASN A 1 438 ? 15.229 -9.519 -7.884 1.00 97.94 438 ASN A CA 1
ATOM 3245 C C . ASN A 1 438 ? 16.100 -9.276 -9.126 1.00 97.94 438 ASN A C 1
ATOM 3247 O O . ASN A 1 438 ? 17.218 -9.788 -9.231 1.00 97.94 438 ASN A O 1
ATOM 3251 N N . CYS A 1 439 ? 15.594 -8.442 -10.032 1.00 97.81 439 CYS A N 1
ATOM 3252 C CA . CYS A 1 439 ? 16.226 -8.072 -11.299 1.00 97.81 439 CYS A CA 1
ATOM 3253 C C . CYS A 1 439 ? 16.821 -6.661 -11.272 1.00 97.81 439 CYS A C 1
ATOM 3255 O O . CYS A 1 439 ? 16.974 -6.017 -12.307 1.00 97.81 439 CYS A O 1
ATOM 3257 N N . THR A 1 440 ? 17.124 -6.153 -10.079 1.00 95.06 440 THR A N 1
ATOM 3258 C CA . THR A 1 440 ? 17.548 -4.768 -9.913 1.00 95.06 440 THR A CA 1
ATOM 3259 C C . THR A 1 440 ? 18.982 -4.519 -10.402 1.00 95.06 440 THR A C 1
ATOM 3261 O O . THR A 1 440 ? 19.291 -3.393 -10.747 1.00 95.06 440 THR A O 1
ATOM 3264 N N . GLU A 1 441 ? 19.869 -5.523 -10.468 1.00 93.12 441 GLU A N 1
ATOM 3265 C CA . GLU A 1 441 ? 21.245 -5.388 -11.010 1.00 93.12 441 GLU A CA 1
ATOM 3266 C C . GLU A 1 441 ? 22.037 -4.203 -10.396 1.00 93.12 441 GLU A C 1
ATOM 3268 O O . GLU A 1 441 ? 22.740 -3.430 -11.068 1.00 93.12 441 GLU A O 1
ATOM 3273 N N . GLY A 1 442 ? 21.868 -4.027 -9.084 1.00 92.06 442 GLY A N 1
ATOM 3274 C CA . GLY A 1 442 ? 22.441 -2.955 -8.276 1.00 92.06 442 GLY A CA 1
ATOM 3275 C C . GLY A 1 442 ? 21.903 -2.968 -6.843 1.00 92.06 442 GLY A C 1
ATOM 3276 O O . GLY A 1 442 ? 21.021 -3.746 -6.500 1.00 92.06 442 GLY A O 1
ATOM 3277 N N . GLY A 1 443 ? 22.435 -2.109 -5.983 1.00 94.75 443 GLY A N 1
ATOM 3278 C CA . GLY A 1 443 ? 21.977 -2.004 -4.600 1.00 94.75 443 GLY A CA 1
ATOM 3279 C C . GLY A 1 443 ? 22.131 -3.286 -3.782 1.00 94.75 443 GLY A C 1
ATOM 3280 O O . GLY A 1 443 ? 23.027 -4.095 -4.018 1.00 94.75 443 GLY A O 1
ATOM 3281 N N . ALA A 1 444 ? 21.292 -3.431 -2.760 1.00 95.56 444 ALA A N 1
ATOM 3282 C CA . ALA A 1 444 ? 21.392 -4.478 -1.760 1.00 95.56 444 ALA A CA 1
ATOM 3283 C C . ALA A 1 444 ? 20.838 -5.815 -2.255 1.00 95.56 444 ALA A C 1
ATOM 3285 O O . ALA A 1 444 ? 19.816 -5.904 -2.941 1.00 95.56 444 ALA A O 1
ATOM 3286 N N . ARG A 1 445 ? 21.453 -6.897 -1.777 1.00 95.75 445 ARG A N 1
ATOM 3287 C CA . ARG A 1 445 ? 20.912 -8.238 -1.920 1.00 95.75 445 ARG A CA 1
ATOM 3288 C C . ARG A 1 445 ? 19.587 -8.336 -1.168 1.00 95.75 445 ARG A C 1
ATOM 3290 O O . ARG A 1 445 ? 19.574 -8.282 0.060 1.00 95.75 445 ARG A O 1
ATOM 3297 N N . ILE A 1 446 ? 18.477 -8.517 -1.873 1.00 96.44 446 ILE A N 1
ATOM 3298 C CA . ILE A 1 446 ? 17.153 -8.728 -1.286 1.00 96.44 446 ILE A CA 1
ATOM 3299 C C . ILE A 1 446 ? 16.997 -10.193 -0.840 1.00 96.44 446 ILE A C 1
ATOM 3301 O O . ILE A 1 446 ? 17.007 -11.089 -1.687 1.00 96.44 446 ILE A O 1
ATOM 3305 N N . PRO A 1 447 ? 16.867 -10.476 0.468 1.00 93.75 447 PRO A N 1
ATOM 3306 C CA . PRO A 1 447 ? 16.671 -11.833 0.954 1.00 93.75 447 PRO A CA 1
ATOM 3307 C C . PRO A 1 447 ? 15.247 -12.329 0.667 1.00 93.75 447 PRO A C 1
ATOM 3309 O O . PRO A 1 447 ? 14.286 -11.568 0.737 1.00 93.75 447 PRO A O 1
ATOM 3312 N N . GLY A 1 448 ? 15.111 -13.631 0.403 1.00 93.62 448 GLY A N 1
ATOM 3313 C CA . GLY A 1 448 ? 13.821 -14.274 0.119 1.00 93.62 448 GLY A CA 1
ATOM 3314 C C . GLY A 1 448 ? 13.401 -14.257 -1.351 1.00 93.62 448 GLY A C 1
ATOM 3315 O O . GLY A 1 448 ? 12.418 -14.908 -1.683 1.00 93.62 448 GLY A O 1
ATOM 3316 N N . LEU A 1 449 ? 14.148 -13.567 -2.215 1.00 96.50 449 LEU A N 1
ATOM 3317 C CA . LEU A 1 449 ? 13.964 -13.578 -3.665 1.00 96.50 449 LEU A CA 1
ATOM 3318 C C . LEU A 1 449 ? 15.216 -14.133 -4.340 1.00 96.50 449 LEU A C 1
ATOM 3320 O O . LEU A 1 449 ? 16.331 -13.922 -3.853 1.00 96.50 449 LEU A O 1
ATOM 3324 N N . GLU A 1 450 ? 15.035 -14.815 -5.465 1.00 94.81 450 GLU A N 1
ATOM 3325 C CA . GLU A 1 450 ? 16.143 -15.204 -6.336 1.00 94.81 450 GLU A CA 1
ATOM 3326 C C . GLU A 1 450 ? 16.669 -13.984 -7.103 1.00 94.81 450 GLU A C 1
ATOM 3328 O O . GLU A 1 450 ? 15.922 -13.051 -7.398 1.00 94.81 450 GLU A O 1
ATOM 3333 N N . HIS A 1 451 ? 17.970 -13.961 -7.393 1.00 95.94 451 HIS A N 1
ATOM 3334 C CA . HIS A 1 451 ? 18.635 -12.849 -8.071 1.00 95.94 451 HIS A CA 1
ATOM 3335 C C . HIS A 1 451 ? 18.964 -13.272 -9.488 1.00 95.94 451 HIS A C 1
ATOM 3337 O O . HIS A 1 451 ? 19.691 -14.241 -9.688 1.00 95.94 451 HIS A O 1
ATOM 3343 N N . LEU A 1 452 ? 18.432 -12.539 -10.459 1.00 96.12 452 LEU A N 1
ATOM 3344 C CA . LEU A 1 452 ? 18.582 -12.875 -11.867 1.00 96.12 452 LEU A CA 1
ATOM 3345 C C . LEU A 1 452 ? 18.728 -11.589 -12.686 1.00 96.12 452 LEU A C 1
ATOM 3347 O O . LEU A 1 452 ? 17.918 -10.678 -12.489 1.00 96.12 452 LEU A O 1
ATOM 3351 N N . PRO A 1 453 ? 19.707 -11.490 -13.607 1.00 97.44 453 PRO A N 1
ATOM 3352 C CA . PRO A 1 453 ? 19.806 -10.359 -14.524 1.00 97.44 453 PRO A CA 1
ATOM 3353 C C . PRO A 1 453 ? 18.483 -10.114 -15.250 1.00 97.44 453 PRO A C 1
ATOM 3355 O O . PRO A 1 453 ? 17.815 -11.063 -15.679 1.00 97.44 453 PRO A O 1
ATOM 3358 N N . PHE A 1 454 ? 18.100 -8.851 -15.428 1.00 98.06 454 PHE A N 1
ATOM 3359 C CA . PHE A 1 454 ? 16.772 -8.522 -15.947 1.00 98.06 454 PHE A CA 1
ATOM 3360 C C . PHE A 1 454 ? 16.577 -9.039 -17.374 1.00 98.06 454 PHE A C 1
ATOM 3362 O O . PHE A 1 454 ? 15.532 -9.597 -17.703 1.00 98.06 454 PHE A O 1
ATOM 3369 N N . ALA A 1 455 ? 17.618 -8.945 -18.203 1.00 97.00 455 ALA A N 1
ATOM 3370 C CA . ALA A 1 455 ? 17.607 -9.489 -19.557 1.00 97.00 455 ALA A CA 1
ATOM 3371 C C . ALA A 1 455 ? 17.380 -11.014 -19.582 1.00 97.00 455 ALA A C 1
ATOM 3373 O O . ALA A 1 455 ? 16.628 -11.506 -20.421 1.00 97.00 455 ALA A O 1
ATOM 3374 N N . ALA A 1 456 ? 17.979 -11.756 -18.643 1.00 96.94 456 ALA A N 1
ATOM 3375 C CA . ALA A 1 456 ? 17.799 -13.204 -18.536 1.00 96.94 456 ALA A CA 1
ATOM 3376 C C . ALA A 1 456 ? 16.381 -13.562 -18.065 1.00 96.94 456 ALA A C 1
ATOM 3378 O O . ALA A 1 456 ? 15.751 -14.458 -18.627 1.00 96.94 456 ALA A O 1
ATOM 3379 N N . ALA A 1 457 ? 15.842 -12.813 -17.096 1.00 97.38 457 ALA A N 1
ATOM 3380 C CA . ALA A 1 457 ? 14.460 -12.976 -16.656 1.00 97.38 457 ALA A CA 1
ATOM 3381 C C . ALA A 1 457 ? 13.476 -12.763 -17.817 1.00 97.38 457 ALA A C 1
ATOM 3383 O O . ALA A 1 457 ? 12.601 -13.601 -18.037 1.00 97.38 457 ALA A O 1
ATOM 3384 N N . LEU A 1 458 ? 13.665 -11.692 -18.598 1.00 96.94 458 LEU A N 1
ATOM 3385 C CA . LEU A 1 458 ? 12.849 -11.368 -19.771 1.00 96.94 458 LEU A CA 1
ATOM 3386 C C . LEU A 1 458 ? 12.933 -12.435 -20.870 1.00 96.94 458 LEU A C 1
ATOM 3388 O O . LEU A 1 458 ? 11.910 -12.770 -21.458 1.00 96.94 458 LEU A O 1
ATOM 3392 N N . ALA A 1 459 ? 14.119 -12.996 -21.122 1.00 95.44 459 ALA A N 1
ATOM 3393 C CA . ALA A 1 459 ? 14.319 -14.032 -22.140 1.00 95.44 459 ALA A CA 1
ATOM 3394 C C . ALA A 1 459 ? 13.545 -15.332 -21.853 1.00 95.44 459 ALA A C 1
ATOM 3396 O O . ALA A 1 459 ? 13.288 -16.111 -22.765 1.00 95.44 459 ALA A O 1
ATOM 3397 N N . SER A 1 460 ? 13.164 -15.564 -20.594 1.00 92.94 460 SER A N 1
ATOM 3398 C CA . SER A 1 460 ? 12.364 -16.725 -20.187 1.00 92.94 460 SER A CA 1
ATOM 3399 C C . SER A 1 460 ? 10.847 -16.486 -20.219 1.00 92.94 460 SER A C 1
ATOM 3401 O O . SER A 1 460 ? 10.081 -17.391 -19.886 1.00 92.94 460 SER A O 1
ATOM 3403 N N . LEU A 1 461 ? 10.397 -15.275 -20.569 1.00 93.56 461 LEU A N 1
ATOM 3404 C CA . LEU A 1 461 ? 8.976 -14.931 -20.598 1.00 93.56 461 LEU A CA 1
ATOM 3405 C C . LEU A 1 461 ? 8.306 -15.360 -21.913 1.00 93.56 461 LEU A C 1
ATOM 3407 O O . LEU A 1 461 ? 8.968 -15.443 -22.947 1.00 93.56 461 LEU A O 1
ATOM 3411 N N . PRO A 1 462 ? 6.977 -15.579 -21.912 1.00 90.19 462 PRO A N 1
ATOM 3412 C CA . PRO A 1 462 ? 6.227 -15.794 -23.144 1.00 90.19 462 PRO A CA 1
ATOM 3413 C C . PRO A 1 462 ? 6.349 -14.610 -24.117 1.00 90.19 462 PRO A C 1
ATOM 3415 O O . PRO A 1 462 ? 6.314 -13.450 -23.712 1.00 90.19 462 PRO A O 1
ATOM 3418 N N . GLU A 1 463 ? 6.417 -14.905 -25.417 1.00 90.56 463 GLU A N 1
ATOM 3419 C CA . GLU A 1 463 ? 6.478 -13.881 -26.475 1.00 90.56 463 GLU A CA 1
ATOM 3420 C C . GLU A 1 463 ? 5.142 -13.157 -26.707 1.00 90.56 463 GLU A C 1
ATOM 3422 O O . GLU A 1 463 ? 5.116 -12.053 -27.250 1.00 90.56 463 GLU A O 1
ATOM 3427 N N . ALA A 1 464 ? 4.023 -13.774 -26.321 1.00 92.38 464 ALA A N 1
ATOM 3428 C CA . ALA A 1 464 ? 2.694 -13.229 -26.564 1.00 92.38 464 ALA A CA 1
ATOM 3429 C C . ALA A 1 464 ? 2.447 -11.938 -25.755 1.00 92.38 464 ALA A C 1
ATOM 3431 O O . ALA A 1 464 ? 2.789 -11.884 -24.570 1.00 92.38 464 ALA A O 1
ATOM 3432 N N . PRO A 1 465 ? 1.802 -10.914 -26.348 1.00 96.00 465 PRO A N 1
ATOM 3433 C CA . PRO A 1 465 ? 1.508 -9.678 -25.641 1.00 96.00 465 PRO A CA 1
ATOM 3434 C C . PRO A 1 465 ? 0.479 -9.908 -24.529 1.00 96.00 465 PRO A C 1
ATOM 3436 O O . PRO A 1 465 ? -0.543 -10.567 -24.736 1.00 96.00 465 PRO A O 1
ATOM 3439 N N . VAL A 1 466 ? 0.707 -9.317 -23.356 1.00 97.00 466 VAL A N 1
ATOM 3440 C CA . VAL A 1 466 ? -0.150 -9.521 -22.175 1.00 97.00 466 VAL A CA 1
ATOM 3441 C C . VAL A 1 466 ? -1.458 -8.738 -22.229 1.00 97.00 466 VAL A C 1
ATOM 3443 O O . VAL A 1 466 ? -2.390 -9.077 -21.497 1.00 97.00 466 VAL A O 1
ATOM 3446 N N . ARG A 1 467 ? -1.517 -7.685 -23.061 1.00 96.69 467 ARG A N 1
ATOM 3447 C CA . ARG A 1 467 ? -2.682 -6.796 -23.235 1.00 96.69 467 ARG A CA 1
ATOM 3448 C C . ARG A 1 467 ? -3.261 -6.314 -21.899 1.00 96.69 467 ARG A C 1
ATOM 3450 O O . ARG A 1 467 ? -4.469 -6.323 -21.674 1.00 96.69 467 ARG A O 1
ATOM 3457 N N . ALA A 1 468 ? -2.375 -5.912 -20.985 1.00 97.12 468 ALA A N 1
ATOM 3458 C CA . ALA A 1 468 ? -2.717 -5.637 -19.591 1.00 97.12 468 ALA A CA 1
ATOM 3459 C C . ALA A 1 468 ? -3.836 -4.595 -19.448 1.00 97.12 468 ALA A C 1
ATOM 3461 O O . ALA A 1 468 ? -4.783 -4.814 -18.698 1.00 97.12 468 ALA A O 1
ATOM 3462 N N . ARG A 1 469 ? -3.767 -3.495 -20.209 1.00 96.31 469 ARG A N 1
ATOM 3463 C CA . ARG A 1 469 ? -4.778 -2.425 -20.169 1.00 96.31 469 ARG A CA 1
ATOM 3464 C C . ARG A 1 469 ? -6.155 -2.903 -20.608 1.00 96.31 469 ARG A C 1
ATOM 3466 O O . ARG A 1 469 ? -7.113 -2.644 -19.902 1.00 96.31 469 ARG A O 1
ATOM 3473 N N . GLU A 1 470 ? -6.252 -3.652 -21.706 1.00 97.00 470 GLU A N 1
ATOM 3474 C CA . GLU A 1 470 ? -7.530 -4.203 -22.185 1.00 97.00 470 GLU A CA 1
ATOM 3475 C C . GLU A 1 470 ? -8.180 -5.096 -21.119 1.00 97.00 470 GLU A C 1
ATOM 3477 O O . GLU A 1 470 ? -9.364 -4.964 -20.824 1.00 97.00 470 GLU A O 1
ATOM 3482 N N . ARG A 1 471 ? -7.382 -5.956 -20.475 1.00 97.44 471 ARG A N 1
ATOM 3483 C CA . ARG A 1 471 ? -7.848 -6.856 -19.408 1.00 97.44 471 ARG A CA 1
ATOM 3484 C C . ARG A 1 471 ? -8.256 -6.105 -18.139 1.00 97.44 471 ARG A C 1
ATOM 3486 O O . ARG A 1 471 ? -9.207 -6.504 -17.467 1.00 97.44 471 ARG A O 1
ATOM 3493 N N . ILE A 1 472 ? -7.543 -5.030 -17.794 1.00 97.12 472 ILE A N 1
ATOM 3494 C CA . ILE A 1 472 ? -7.912 -4.130 -16.692 1.00 97.12 472 ILE A CA 1
ATOM 3495 C C . ILE A 1 472 ? -9.241 -3.441 -17.018 1.00 97.12 472 ILE A C 1
ATOM 3497 O O . ILE A 1 472 ? -10.136 -3.438 -16.179 1.00 97.12 472 ILE A O 1
ATOM 3501 N N . ASP A 1 473 ? -9.404 -2.923 -18.233 1.00 95.44 473 ASP A N 1
ATOM 3502 C CA . ASP A 1 473 ? -10.613 -2.223 -18.678 1.00 95.44 473 ASP A CA 1
ATOM 3503 C C . ASP A 1 473 ? -11.827 -3.146 -18.656 1.00 95.44 473 ASP A C 1
ATOM 3505 O O . ASP A 1 473 ? -12.873 -2.791 -18.112 1.00 95.44 473 ASP A O 1
ATOM 3509 N N . GLU A 1 474 ? -11.664 -4.366 -19.168 1.00 96.00 474 GLU A N 1
ATOM 3510 C CA . GLU A 1 474 ? -12.686 -5.405 -19.111 1.00 96.00 474 GLU A CA 1
ATOM 3511 C C . GLU A 1 474 ? -13.063 -5.728 -17.658 1.00 96.00 474 GLU A C 1
ATOM 3513 O O . GLU A 1 474 ? -14.245 -5.796 -17.318 1.00 96.00 474 GLU A O 1
ATOM 3518 N N . ALA A 1 475 ? -12.078 -5.866 -16.767 1.00 94.88 475 ALA A N 1
ATOM 3519 C CA . ALA A 1 475 ? -12.337 -6.133 -15.358 1.00 94.88 475 ALA A CA 1
ATOM 3520 C C . ALA A 1 475 ? -13.081 -4.992 -14.654 1.00 94.88 475 ALA A C 1
ATOM 3522 O O . ALA A 1 475 ? -14.000 -5.256 -13.877 1.00 94.88 475 ALA A O 1
ATOM 3523 N N . LEU A 1 476 ? -12.727 -3.743 -14.953 1.00 92.94 476 LEU A N 1
ATOM 3524 C CA . LEU A 1 476 ? -13.375 -2.560 -14.389 1.00 92.94 476 LEU A CA 1
ATOM 3525 C C . LEU A 1 476 ? -14.764 -2.306 -14.981 1.00 92.94 476 LEU A C 1
ATOM 3527 O O . LEU A 1 476 ? -15.615 -1.769 -14.281 1.00 92.94 476 LEU A O 1
ATOM 3531 N N . SER A 1 477 ? -15.033 -2.733 -16.218 1.00 91.81 477 SER A N 1
ATOM 3532 C CA . SER A 1 477 ? -16.364 -2.612 -16.837 1.00 91.81 477 SER A CA 1
ATOM 3533 C C . SER A 1 477 ? -17.459 -3.372 -16.075 1.00 91.81 477 SER A C 1
ATOM 3535 O O . SER A 1 477 ? -18.640 -3.064 -16.204 1.00 91.81 477 SER A O 1
ATOM 3537 N N . ARG A 1 478 ? -17.059 -4.340 -15.239 1.00 86.94 478 ARG A N 1
ATOM 3538 C CA . ARG A 1 478 ? -17.940 -5.112 -14.353 1.00 86.94 478 ARG A CA 1
ATOM 3539 C C . ARG A 1 478 ? -18.246 -4.406 -13.028 1.00 86.94 478 ARG A C 1
ATOM 3541 O O . ARG A 1 478 ? -18.941 -4.983 -12.195 1.00 86.94 478 ARG A O 1
ATOM 3548 N N . ALA A 1 479 ? -17.705 -3.208 -12.800 1.00 85.06 479 ALA A N 1
ATOM 3549 C CA . ALA A 1 479 ? -17.959 -2.450 -11.584 1.00 85.06 479 ALA A CA 1
ATOM 3550 C C . ALA A 1 479 ? -19.447 -2.117 -11.454 1.00 85.06 479 ALA A C 1
ATOM 3552 O O . ALA A 1 479 ? -20.072 -1.606 -12.382 1.00 85.06 479 ALA A O 1
ATOM 3553 N N . GLN A 1 480 ? -19.995 -2.385 -10.274 1.00 77.12 480 GLN A N 1
ATOM 3554 C CA . GLN A 1 480 ? -21.338 -1.974 -9.897 1.00 77.12 480 GLN A CA 1
ATOM 3555 C C . GLN A 1 480 ? -21.231 -1.002 -8.721 1.00 77.12 480 GLN A C 1
ATOM 3557 O O . GLN A 1 480 ? -20.405 -1.237 -7.832 1.00 77.12 480 GLN A O 1
ATOM 3562 N N . PRO A 1 481 ? -22.030 0.077 -8.696 1.00 71.25 481 PRO A N 1
ATOM 3563 C CA . PRO A 1 481 ? -22.120 0.939 -7.527 1.00 71.25 481 PRO A CA 1
ATOM 3564 C C . PRO A 1 481 ? -22.527 0.143 -6.284 1.00 71.25 481 PRO A C 1
ATOM 3566 O O . PRO A 1 481 ? -23.245 -0.858 -6.377 1.00 71.25 481 PRO A O 1
ATOM 3569 N N . ALA A 1 482 ? -22.105 0.611 -5.110 1.00 72.00 482 ALA A N 1
ATOM 3570 C CA . ALA A 1 482 ? -22.620 0.084 -3.854 1.00 72.00 482 ALA A CA 1
ATOM 3571 C C . ALA A 1 482 ? -24.148 0.266 -3.795 1.00 72.00 482 ALA A C 1
ATOM 3573 O O . ALA A 1 482 ? -24.658 1.331 -4.137 1.00 72.00 482 ALA A O 1
ATOM 3574 N N . GLU A 1 483 ? -24.884 -0.756 -3.345 1.00 75.62 483 GLU A N 1
ATOM 3575 C CA . GLU A 1 483 ? -26.330 -0.630 -3.126 1.00 75.62 483 GLU A CA 1
ATOM 3576 C C . GLU A 1 483 ? -26.603 0.354 -1.974 1.00 75.62 483 GLU A C 1
ATOM 3578 O O . GLU A 1 483 ? -26.199 0.048 -0.845 1.00 75.62 483 GLU A O 1
ATOM 3583 N N . PRO A 1 484 ? -27.318 1.476 -2.200 1.00 74.25 484 PRO A N 1
ATOM 3584 C CA . PRO A 1 484 ? -27.526 2.506 -1.175 1.00 74.25 484 PRO A CA 1
ATOM 3585 C C . PRO A 1 484 ? -28.091 1.945 0.139 1.00 74.25 484 PRO A C 1
ATOM 3587 O O . PRO A 1 484 ? -27.478 2.084 1.193 1.00 74.25 484 PRO A O 1
ATOM 3590 N N . GLY A 1 485 ? -29.154 1.134 0.069 1.00 79.31 485 GLY A N 1
ATOM 3591 C CA . GLY A 1 485 ? -29.775 0.555 1.268 1.00 79.31 485 GLY A CA 1
ATOM 3592 C C . GLY A 1 485 ? -28.865 -0.381 2.082 1.00 79.31 485 GLY A C 1
ATOM 3593 O O . GLY A 1 485 ? -29.054 -0.541 3.290 1.00 79.31 485 GLY A O 1
ATOM 3594 N N . ARG A 1 486 ? -27.843 -0.990 1.460 1.00 78.31 486 ARG A N 1
ATOM 3595 C CA . ARG A 1 486 ? -26.835 -1.794 2.174 1.00 78.31 486 ARG A CA 1
ATOM 3596 C C . ARG A 1 486 ? -25.882 -0.903 2.964 1.00 78.31 486 ARG A C 1
ATOM 3598 O O . ARG A 1 486 ? -25.507 -1.257 4.085 1.00 78.31 486 ARG A O 1
ATOM 3605 N N . VAL A 1 487 ? -25.491 0.223 2.371 1.00 78.62 487 VAL A N 1
ATOM 3606 C CA . VAL A 1 487 ? -24.636 1.238 2.991 1.00 78.62 487 VAL A CA 1
ATOM 3607 C C . VAL A 1 487 ? -25.355 1.839 4.201 1.00 78.62 487 VAL A C 1
ATOM 3609 O O . VAL A 1 487 ? -24.803 1.813 5.305 1.00 78.62 487 VAL A O 1
ATOM 3612 N N . ASP A 1 488 ? -26.617 2.237 4.040 1.00 80.88 488 ASP A N 1
ATOM 3613 C CA . ASP A 1 488 ? -27.428 2.848 5.102 1.00 80.88 488 ASP A CA 1
ATOM 3614 C C . ASP A 1 488 ? -27.614 1.924 6.305 1.00 80.88 488 ASP A C 1
ATOM 3616 O O . ASP A 1 488 ? -27.393 2.315 7.456 1.00 80.88 488 ASP A O 1
ATOM 3620 N N . GLU A 1 489 ? -27.969 0.661 6.057 1.00 83.81 489 GLU A N 1
ATOM 3621 C CA . GLU A 1 489 ? -28.176 -0.318 7.123 1.00 83.81 489 GLU A CA 1
ATOM 3622 C C . GLU A 1 489 ? -26.879 -0.612 7.891 1.00 83.81 489 GLU A C 1
ATOM 3624 O O . GLU A 1 489 ? -26.889 -0.779 9.117 1.00 83.81 489 GLU A O 1
ATOM 3629 N N . ALA A 1 490 ? -25.740 -0.660 7.197 1.00 82.88 490 ALA A N 1
ATOM 3630 C CA . ALA A 1 490 ? -24.451 -0.858 7.842 1.00 82.88 490 ALA A CA 1
ATOM 3631 C C . ALA A 1 490 ? -24.034 0.359 8.680 1.00 82.88 490 ALA A C 1
ATOM 3633 O O . ALA A 1 490 ? -23.590 0.189 9.819 1.00 82.88 490 ALA A O 1
ATOM 3634 N N . ILE A 1 491 ? -24.230 1.575 8.162 1.00 83.12 491 ILE A N 1
ATOM 3635 C CA . ILE A 1 491 ? -23.983 2.823 8.893 1.00 83.12 491 ILE A CA 1
ATOM 3636 C C . ILE A 1 491 ? -24.851 2.882 10.148 1.00 83.12 491 ILE A C 1
ATOM 3638 O O . ILE A 1 491 ? -24.334 3.118 11.243 1.00 83.12 491 ILE A O 1
ATOM 3642 N N . ARG A 1 492 ? -26.152 2.597 10.025 1.00 85.75 492 ARG A N 1
ATOM 3643 C CA . ARG A 1 492 ? -27.097 2.595 11.149 1.00 85.75 492 ARG A CA 1
ATOM 3644 C C . ARG A 1 492 ? -26.638 1.662 12.270 1.00 85.75 492 ARG A C 1
ATOM 3646 O O . ARG A 1 492 ? -26.642 2.061 13.435 1.00 85.75 492 ARG A O 1
ATOM 3653 N N . LYS A 1 493 ? -26.190 0.445 11.937 1.00 87.56 493 LYS A N 1
ATOM 3654 C CA . LYS A 1 493 ? -25.637 -0.509 12.920 1.00 87.56 493 LYS A CA 1
ATOM 3655 C C . LYS A 1 493 ? -24.408 0.045 13.633 1.00 87.56 493 LYS A C 1
ATOM 3657 O O . LYS A 1 493 ? -24.332 -0.043 14.858 1.00 87.56 493 LYS A O 1
ATOM 3662 N N . VAL A 1 494 ? -23.467 0.628 12.888 1.00 87.31 494 VAL A N 1
ATOM 3663 C CA . VAL A 1 494 ? -22.253 1.213 13.473 1.00 87.31 494 VAL A CA 1
ATOM 3664 C C . VAL A 1 494 ? -22.614 2.368 14.406 1.00 87.31 494 VAL A C 1
ATOM 3666 O O . VAL A 1 494 ? -22.126 2.398 15.533 1.00 87.31 494 VAL A O 1
ATOM 3669 N N . ARG A 1 495 ? -23.529 3.264 14.014 1.00 87.44 495 ARG A N 1
ATOM 3670 C CA . ARG A 1 495 ? -23.959 4.396 14.857 1.00 87.44 495 ARG A CA 1
ATOM 3671 C C . ARG A 1 495 ? -24.586 3.949 16.178 1.00 87.44 495 ARG A C 1
ATOM 3673 O O . ARG A 1 495 ? -24.204 4.462 17.228 1.00 87.44 495 ARG A O 1
ATOM 3680 N N . VAL A 1 496 ? -25.460 2.939 16.158 1.00 90.00 496 VAL A N 1
ATOM 3681 C CA . VAL A 1 496 ? -26.022 2.348 17.391 1.00 90.00 496 VAL A CA 1
ATOM 3682 C C . VAL A 1 496 ? -24.908 1.823 18.303 1.00 90.00 496 VAL A C 1
ATOM 3684 O O . VAL A 1 496 ? -24.917 2.049 19.519 1.00 90.00 496 VAL A O 1
ATOM 3687 N N . GLU A 1 497 ? -23.911 1.147 17.729 1.00 90.69 497 GLU A N 1
ATOM 3688 C CA . GLU A 1 497 ? -22.783 0.643 18.503 1.00 90.69 497 GLU A CA 1
ATOM 3689 C C . GLU A 1 497 ? -21.924 1.769 19.098 1.00 90.69 497 GLU A C 1
ATOM 3691 O O . GLU A 1 497 ? -21.556 1.690 20.281 1.00 90.69 497 GLU A O 1
ATOM 3696 N N . LEU A 1 498 ? -21.669 2.828 18.325 1.00 91.06 498 LEU A N 1
ATOM 3697 C CA . LEU A 1 498 ? -20.927 4.022 18.735 1.00 91.06 498 LEU A CA 1
ATOM 3698 C C . LEU A 1 498 ? -21.625 4.788 19.858 1.00 91.06 498 LEU A C 1
ATOM 3700 O O . LEU A 1 498 ? -20.979 5.104 20.856 1.00 91.06 498 LEU A O 1
ATOM 3704 N N . GLU A 1 499 ? -22.935 5.020 19.769 1.00 91.44 499 GLU A N 1
ATOM 3705 C CA . GLU A 1 499 ? -23.694 5.695 20.827 1.00 91.44 499 GLU A CA 1
ATOM 3706 C C . GLU A 1 499 ? -23.623 4.934 22.154 1.00 91.44 499 GLU A C 1
ATOM 3708 O O . GLU A 1 499 ? -23.356 5.521 23.208 1.00 91.44 499 GLU A O 1
ATOM 3713 N N . GLY A 1 500 ? -23.809 3.610 22.113 1.00 93.00 500 GLY A N 1
ATOM 3714 C CA . GLY A 1 500 ? -23.659 2.766 23.297 1.00 93.00 500 GLY A CA 1
ATOM 3715 C C . GLY A 1 500 ? -22.243 2.832 23.882 1.00 93.00 500 GLY A C 1
ATOM 3716 O O . GLY A 1 500 ? -22.072 2.831 25.104 1.00 93.00 500 GLY A O 1
ATOM 3717 N N . THR A 1 501 ? -21.230 2.952 23.022 1.00 94.62 501 THR A N 1
ATOM 3718 C CA . THR A 1 501 ? -19.823 3.086 23.424 1.00 94.62 501 THR A CA 1
ATOM 3719 C C . THR A 1 501 ? -19.539 4.453 24.047 1.00 94.62 501 THR A C 1
ATOM 3721 O O . THR A 1 501 ? -18.947 4.503 25.125 1.00 94.62 501 THR A O 1
ATOM 3724 N N . ARG A 1 502 ? -20.050 5.546 23.462 1.00 95.06 502 ARG A N 1
ATOM 3725 C CA . ARG A 1 502 ? -19.955 6.912 24.008 1.00 95.06 502 ARG A CA 1
ATOM 3726 C C . ARG A 1 502 ? -20.593 6.998 25.397 1.00 95.06 502 ARG A C 1
ATOM 3728 O O . ARG A 1 502 ? -19.970 7.497 26.331 1.00 95.06 502 ARG A O 1
ATOM 3735 N N . ARG A 1 503 ? -21.795 6.431 25.583 1.00 95.50 503 ARG A N 1
ATOM 3736 C CA . ARG A 1 503 ? -22.469 6.377 26.901 1.00 95.50 503 ARG A CA 1
ATOM 3737 C C . ARG A 1 503 ? -21.639 5.619 27.940 1.00 95.50 503 ARG A C 1
ATOM 3739 O O . ARG A 1 503 ? -21.562 6.030 29.099 1.00 95.50 503 ARG A O 1
ATOM 3746 N N . LEU A 1 504 ? -21.015 4.511 27.540 1.00 95.62 504 LEU A N 1
ATOM 3747 C CA . LEU A 1 504 ? -20.174 3.701 28.419 1.00 95.62 504 LEU A CA 1
ATOM 3748 C C . LEU A 1 504 ? -18.870 4.418 28.800 1.00 95.62 504 LEU A C 1
ATOM 3750 O O . LEU A 1 504 ? -18.481 4.374 29.970 1.00 95.62 504 LEU A O 1
ATOM 3754 N N . ALA A 1 505 ? -18.244 5.114 27.848 1.00 96.25 505 ALA A N 1
ATOM 3755 C CA . ALA A 1 505 ? -17.062 5.941 28.071 1.00 96.25 505 ALA A CA 1
ATOM 3756 C C . ALA A 1 505 ? -17.362 7.101 29.035 1.00 96.25 505 ALA A C 1
ATOM 3758 O O . ALA A 1 505 ? -16.688 7.231 30.059 1.00 96.25 505 ALA A O 1
ATOM 3759 N N . ALA A 1 506 ? -18.459 7.832 28.814 1.00 96.38 506 ALA A N 1
ATOM 3760 C CA . ALA A 1 506 ? -18.903 8.905 29.704 1.00 96.38 506 ALA A CA 1
ATOM 3761 C C . ALA A 1 506 ? -19.163 8.401 31.132 1.00 96.38 506 ALA A C 1
ATOM 3763 O O . ALA A 1 506 ? -18.746 9.023 32.114 1.00 96.38 506 ALA A O 1
ATOM 3764 N N . ARG A 1 507 ? -19.785 7.222 31.266 1.00 96.44 507 ARG A N 1
ATOM 3765 C CA . ARG A 1 507 ? -20.001 6.566 32.563 1.00 96.44 507 ARG A CA 1
ATOM 3766 C C . ARG A 1 507 ? -18.686 6.176 33.241 1.00 96.44 507 ARG A C 1
ATOM 3768 O O . ARG A 1 507 ? -18.568 6.335 34.455 1.00 96.44 507 ARG A O 1
ATOM 3775 N N . CYS A 1 508 ? -17.712 5.667 32.487 1.00 96.00 508 CYS A N 1
ATOM 3776 C CA . CYS A 1 508 ? -16.381 5.339 33.000 1.00 96.00 508 CYS A CA 1
ATOM 3777 C C . CYS A 1 508 ? -15.662 6.598 33.504 1.00 96.00 508 CYS A C 1
ATOM 3779 O O . CYS A 1 508 ? -15.217 6.635 34.654 1.00 96.00 508 CYS A O 1
ATOM 3781 N N . ARG A 1 509 ? -15.653 7.669 32.700 1.00 94.94 509 ARG A N 1
ATOM 3782 C CA . ARG A 1 509 ? -15.073 8.969 33.058 1.00 94.94 509 ARG A CA 1
ATOM 3783 C C . ARG A 1 509 ? -15.703 9.544 34.325 1.00 94.94 509 ARG A C 1
ATOM 3785 O O . ARG A 1 509 ? -14.974 9.885 35.249 1.00 94.94 509 ARG A O 1
ATOM 3792 N N . ALA A 1 510 ? -17.034 9.563 34.425 1.00 94.19 510 ALA A N 1
ATOM 3793 C CA . ALA A 1 510 ? -17.736 10.054 35.613 1.00 94.19 510 ALA A CA 1
ATOM 3794 C C . ALA A 1 510 ? -17.341 9.288 36.891 1.00 94.19 510 ALA A C 1
ATOM 3796 O O . ALA A 1 510 ? -17.142 9.890 37.947 1.00 94.19 510 ALA A O 1
ATOM 3797 N N . ARG A 1 511 ? -17.168 7.960 36.798 1.00 93.56 511 ARG A N 1
ATOM 3798 C CA . ARG A 1 511 ? -16.682 7.133 37.916 1.00 93.56 511 ARG A CA 1
ATOM 3799 C C . ARG A 1 511 ? -15.229 7.434 38.271 1.00 93.56 511 ARG A C 1
ATOM 3801 O O . ARG A 1 511 ? -14.905 7.450 39.455 1.00 93.56 511 ARG A O 1
ATOM 3808 N N . CYS A 1 512 ? -14.378 7.689 37.280 1.00 92.00 512 CYS A N 1
ATOM 3809 C CA . CYS A 1 512 ? -13.000 8.108 37.523 1.00 92.00 512 CYS A CA 1
ATOM 3810 C C . CYS A 1 512 ? -12.959 9.461 38.243 1.00 92.00 512 CYS A C 1
ATOM 3812 O O . CYS A 1 512 ? -12.270 9.594 39.249 1.00 92.00 512 CYS A O 1
ATOM 3814 N N . THR A 1 513 ? -13.752 10.439 37.796 1.00 90.81 513 THR A N 1
ATOM 3815 C CA . THR A 1 513 ? -13.849 11.759 38.434 1.00 90.81 513 THR A CA 1
ATOM 3816 C C . THR A 1 513 ? -14.349 11.667 39.878 1.00 90.81 513 THR A C 1
ATOM 3818 O O . THR A 1 513 ? -13.755 12.286 40.757 1.00 90.81 513 THR A O 1
ATOM 3821 N N . ASP A 1 514 ? -15.393 10.877 40.156 1.00 88.75 514 ASP A N 1
ATOM 3822 C CA . ASP A 1 514 ? -15.884 10.641 41.528 1.00 88.75 514 ASP A CA 1
ATOM 3823 C C . ASP A 1 514 ? -14.810 9.990 42.414 1.00 88.75 514 ASP A C 1
ATOM 3825 O O . ASP A 1 514 ? -14.581 10.417 43.548 1.00 88.75 514 ASP A O 1
ATOM 3829 N N . ALA A 1 515 ? -14.092 9.001 41.874 1.00 87.56 515 ALA A N 1
ATOM 3830 C CA . ALA A 1 515 ? -13.015 8.337 42.591 1.00 87.56 515 ALA A CA 1
ATOM 3831 C C . ALA A 1 515 ? -11.829 9.275 42.873 1.00 87.56 515 ALA A C 1
ATOM 3833 O O . ALA A 1 515 ? -11.258 9.188 43.954 1.00 87.56 515 ALA A O 1
ATOM 3834 N N . LEU A 1 516 ? -11.483 10.194 41.965 1.00 85.12 516 LEU A N 1
ATOM 3835 C CA . LEU A 1 516 ? -10.394 11.160 42.167 1.00 85.12 516 LEU A CA 1
ATOM 3836 C C . LEU A 1 516 ? -10.775 12.306 43.115 1.00 85.12 516 LEU A C 1
ATOM 3838 O O . LEU A 1 516 ? -9.939 12.734 43.903 1.00 85.12 516 LEU A O 1
ATOM 3842 N N . ARG A 1 517 ? -12.025 12.792 43.076 1.00 81.81 517 ARG A N 1
ATOM 3843 C CA . ARG A 1 517 ? -12.473 13.941 43.890 1.00 81.81 517 ARG A CA 1
ATOM 3844 C C . ARG A 1 517 ? -12.492 13.666 45.388 1.00 81.81 517 ARG A C 1
ATOM 3846 O O . ARG A 1 517 ? -12.252 14.577 46.169 1.00 81.81 517 ARG A O 1
ATOM 3853 N N . ARG A 1 518 ? -12.837 12.444 45.796 1.00 67.12 518 ARG A N 1
ATOM 3854 C CA . ARG A 1 518 ? -13.068 12.113 47.213 1.00 67.12 518 ARG A CA 1
ATOM 3855 C C . ARG A 1 518 ? -12.006 11.168 47.782 1.00 67.12 518 ARG A C 1
ATOM 3857 O O . ARG A 1 518 ? -12.307 10.414 48.708 1.00 67.12 518 ARG A O 1
ATOM 3864 N N . SER A 1 519 ? -10.820 11.142 47.181 1.00 61.22 519 SER A N 1
ATOM 3865 C CA . SER A 1 519 ? -9.672 10.352 47.637 1.00 61.22 519 SER A CA 1
ATOM 3866 C C . SER A 1 519 ? -8.539 11.300 48.020 1.00 61.22 519 SER A C 1
ATOM 3868 O O . SER A 1 519 ? -8.265 12.248 47.288 1.00 61.22 519 SER A O 1
ATOM 3870 N N . GLY A 1 520 ? -7.897 11.053 49.165 1.00 64.00 520 GLY A N 1
ATOM 3871 C CA . GLY A 1 520 ? -6.649 11.719 49.549 1.00 64.00 520 GLY A CA 1
ATOM 3872 C C . GLY A 1 520 ? -5.463 11.167 48.746 1.00 64.00 520 GLY A C 1
ATOM 3873 O O . GLY A 1 520 ? -5.530 11.024 47.525 1.00 64.00 520 GLY A O 1
ATOM 3874 N N . SER A 1 521 ? -4.372 10.802 49.421 1.00 62.50 521 SER A N 1
ATOM 3875 C CA . SER A 1 521 ? -3.229 10.102 48.806 1.00 62.50 521 SER A CA 1
ATOM 3876 C C . SER A 1 521 ? -3.536 8.647 48.406 1.00 62.50 521 SER A C 1
ATOM 3878 O O . SER A 1 521 ? -2.845 8.096 47.552 1.00 62.50 521 SER A O 1
ATOM 3880 N N . THR A 1 522 ? -4.585 8.034 48.966 1.00 66.69 522 THR A N 1
ATOM 3881 C CA . THR A 1 522 ? -4.986 6.632 48.728 1.00 66.69 522 THR A CA 1
ATOM 3882 C C . THR A 1 522 ? -6.437 6.555 48.251 1.00 66.69 522 THR A C 1
ATOM 3884 O O . THR A 1 522 ? -7.281 7.333 48.706 1.00 66.69 522 THR A O 1
ATOM 3887 N N . VAL A 1 523 ? -6.746 5.636 47.328 1.00 74.88 523 VAL A N 1
ATOM 3888 C CA . VAL A 1 523 ? -8.090 5.498 46.747 1.00 74.88 523 VAL A CA 1
ATOM 3889 C C . VAL A 1 523 ? -8.856 4.387 47.465 1.00 74.88 523 VAL A C 1
ATOM 3891 O O . VAL A 1 523 ? -8.349 3.295 47.685 1.00 74.88 523 VAL A O 1
ATOM 3894 N N . GLU A 1 524 ? -10.127 4.622 47.790 1.00 79.00 524 GLU A N 1
ATOM 3895 C CA . GLU A 1 524 ? -10.991 3.589 48.373 1.00 79.00 524 GLU A CA 1
ATOM 3896 C C . GLU A 1 524 ? -11.142 2.368 47.430 1.00 79.00 524 GLU A C 1
ATOM 3898 O O . GLU A 1 524 ? -11.636 2.490 46.302 1.00 79.00 524 GLU A O 1
ATOM 3903 N N . VAL A 1 525 ? -10.796 1.165 47.910 1.00 79.94 525 VAL A N 1
ATOM 3904 C CA . VAL A 1 525 ? -10.817 -0.100 47.137 1.00 79.94 525 VAL A CA 1
ATOM 3905 C C . VAL A 1 525 ? -12.169 -0.354 46.454 1.00 79.94 525 VAL A C 1
ATOM 3907 O O . VAL A 1 525 ? -12.227 -0.801 45.304 1.00 79.94 525 VAL A O 1
ATOM 3910 N N . GLY A 1 526 ? -13.281 -0.034 47.125 1.00 82.06 526 GLY A N 1
ATOM 3911 C CA . GLY A 1 526 ? -14.631 -0.183 46.573 1.00 82.06 526 GLY A CA 1
ATOM 3912 C C . GLY A 1 526 ? -14.904 0.716 45.361 1.00 82.06 526 GLY A C 1
ATOM 3913 O O . GLY A 1 526 ? -15.700 0.368 44.484 1.00 82.06 526 GLY A O 1
ATOM 3914 N N . ARG A 1 527 ? -14.240 1.871 45.262 1.00 82.31 527 ARG A N 1
ATOM 3915 C CA . ARG A 1 527 ? -14.331 2.770 44.100 1.00 82.31 527 ARG A CA 1
ATOM 3916 C C . ARG A 1 527 ? -13.433 2.307 42.968 1.00 82.31 527 ARG A C 1
ATOM 3918 O O . ARG A 1 527 ? -13.896 2.262 41.830 1.00 82.31 527 ARG A O 1
ATOM 3925 N N . LEU A 1 528 ? -12.216 1.868 43.288 1.00 83.88 528 LEU A N 1
ATOM 3926 C CA . LEU A 1 528 ? -11.302 1.287 42.306 1.00 83.88 528 LEU A CA 1
ATOM 3927 C C . LEU A 1 528 ? -11.952 0.093 41.584 1.00 83.88 528 LEU A C 1
ATOM 3929 O O . LEU A 1 528 ? -11.967 0.048 40.356 1.00 83.88 528 LEU A O 1
ATOM 3933 N N . ARG A 1 529 ? -12.597 -0.818 42.329 1.00 87.31 529 ARG A N 1
ATOM 3934 C CA . ARG A 1 529 ? -13.343 -1.954 41.751 1.00 87.31 529 ARG A CA 1
ATOM 3935 C C . ARG A 1 529 ? -14.481 -1.513 40.823 1.00 87.31 529 ARG A C 1
ATOM 3937 O O . ARG A 1 529 ? -14.724 -2.154 39.802 1.00 87.31 529 ARG A O 1
ATOM 3944 N N . ARG A 1 530 ? -15.183 -0.424 41.158 1.00 89.62 530 ARG A N 1
ATOM 3945 C CA . ARG A 1 530 ? -16.265 0.129 40.324 1.00 89.62 530 ARG A CA 1
ATOM 3946 C C . ARG A 1 530 ? -15.733 0.715 39.016 1.00 89.62 530 ARG A C 1
ATOM 3948 O O . ARG A 1 530 ? -16.329 0.444 37.976 1.00 89.62 530 ARG A O 1
ATOM 3955 N N . VAL A 1 531 ? -14.621 1.455 39.057 1.00 90.81 531 VAL A N 1
ATOM 3956 C CA . VAL A 1 531 ? -13.941 1.968 37.852 1.00 90.81 531 VAL A CA 1
ATOM 3957 C C . VAL A 1 531 ? -13.498 0.807 36.964 1.00 90.81 531 VAL A C 1
ATOM 3959 O O . VAL A 1 531 ? -13.921 0.733 35.815 1.00 90.81 531 VAL A O 1
ATOM 3962 N N . GLN A 1 532 ? -12.767 -0.164 37.519 1.00 91.00 532 GLN A N 1
ATOM 3963 C CA . GLN A 1 532 ? -12.265 -1.328 36.777 1.00 91.00 532 GLN A CA 1
ATOM 3964 C C . GLN A 1 532 ? -13.378 -2.147 36.114 1.00 91.00 532 GLN A C 1
ATOM 3966 O O . GLN A 1 532 ? -13.198 -2.662 35.011 1.00 91.00 532 GLN A O 1
ATOM 3971 N N . LYS A 1 533 ? -14.544 -2.274 36.762 1.00 94.50 533 LYS A N 1
ATOM 3972 C CA . LYS A 1 533 ? -15.697 -2.971 36.178 1.00 94.50 533 LYS A CA 1
ATOM 3973 C C . LYS A 1 533 ? -16.190 -2.269 34.910 1.00 94.50 533 LYS A C 1
ATOM 3975 O O . LYS A 1 533 ? -16.349 -2.927 33.885 1.00 94.50 533 LYS A O 1
ATOM 3980 N N . VAL A 1 534 ? -16.410 -0.954 34.975 1.00 94.62 534 VAL A N 1
ATOM 3981 C CA . VAL A 1 534 ? -16.905 -0.176 33.827 1.00 94.62 534 VAL A CA 1
ATOM 3982 C C . VAL A 1 534 ? -15.838 -0.072 32.736 1.00 94.62 534 VAL A C 1
ATOM 3984 O O . VAL A 1 534 ? -16.156 -0.218 31.561 1.00 94.62 534 VAL A O 1
ATOM 3987 N N . GLU A 1 535 ? -14.569 0.096 33.107 1.00 93.69 535 GLU A N 1
ATOM 3988 C CA . GLU A 1 535 ? -13.446 0.114 32.168 1.00 93.69 535 GLU A CA 1
ATOM 3989 C C . GLU A 1 535 ? -13.312 -1.223 31.419 1.00 93.69 535 GLU A C 1
ATOM 3991 O O . GLU A 1 535 ? -13.120 -1.243 30.205 1.00 93.69 535 GLU A O 1
ATOM 3996 N N . LYS A 1 536 ? -13.470 -2.360 32.111 1.00 94.06 536 LYS A N 1
ATOM 3997 C CA . LYS A 1 536 ? -13.458 -3.689 31.480 1.00 94.06 536 LYS A CA 1
ATOM 3998 C C . LYS A 1 536 ? -14.592 -3.846 30.466 1.00 94.06 536 LYS A C 1
ATOM 4000 O O . LYS A 1 536 ? -14.378 -4.416 29.397 1.00 94.06 536 LYS A O 1
ATOM 4005 N N . GLU A 1 537 ? -15.787 -3.358 30.794 1.00 94.75 537 GLU A N 1
ATOM 4006 C CA . GLU A 1 537 ? -16.915 -3.321 29.856 1.00 94.75 537 GLU A CA 1
ATOM 4007 C C . GLU A 1 537 ? -16.604 -2.423 28.650 1.00 94.75 537 GLU A C 1
ATOM 4009 O O . GLU A 1 537 ? -16.860 -2.830 27.516 1.00 94.75 537 GLU A O 1
ATOM 4014 N N . LEU A 1 538 ? -16.010 -1.245 28.882 1.00 94.19 538 LEU A N 1
ATOM 4015 C CA . LEU A 1 538 ? -15.618 -0.301 27.834 1.00 94.19 538 LEU A CA 1
ATOM 4016 C C . LEU A 1 538 ? -14.605 -0.925 26.876 1.00 94.19 538 LEU A C 1
ATOM 4018 O O . LEU A 1 538 ? -14.858 -0.976 25.677 1.00 94.19 538 LEU A O 1
ATOM 4022 N N . ARG A 1 539 ? -13.511 -1.487 27.404 1.00 91.62 539 ARG A N 1
ATOM 4023 C CA . ARG A 1 539 ? -12.478 -2.176 26.615 1.00 91.62 539 ARG A CA 1
ATOM 4024 C C . ARG A 1 539 ? -13.064 -3.313 25.781 1.00 91.62 539 ARG A C 1
ATOM 4026 O O . ARG A 1 539 ? -12.727 -3.440 24.613 1.00 91.62 539 ARG A O 1
ATOM 4033 N N . LYS A 1 540 ? -13.986 -4.104 26.346 1.00 92.06 540 LYS A N 1
ATOM 4034 C CA . LYS A 1 540 ? -14.673 -5.185 25.617 1.00 92.06 540 LYS A CA 1
ATOM 4035 C C . LYS A 1 540 ? -15.538 -4.667 24.462 1.00 92.06 540 LYS A C 1
ATOM 4037 O O . LYS A 1 540 ? -15.744 -5.391 23.491 1.00 92.06 540 LYS A O 1
ATOM 4042 N N . ARG A 1 541 ? -16.107 -3.465 24.583 1.00 91.44 541 ARG A N 1
ATOM 4043 C CA . ARG A 1 541 ? -16.918 -2.859 23.519 1.00 91.44 541 ARG A CA 1
ATOM 4044 C C . ARG A 1 541 ? -16.036 -2.219 22.448 1.00 91.44 541 ARG A C 1
ATOM 4046 O O . ARG A 1 541 ? -16.261 -2.476 21.273 1.00 91.44 541 ARG A O 1
ATOM 4053 N N . VAL A 1 542 ? -14.986 -1.505 22.855 1.00 90.44 542 VAL A N 1
ATOM 4054 C CA . VAL A 1 542 ? -13.960 -0.950 21.956 1.00 90.44 542 VAL A CA 1
ATOM 4055 C C . VAL A 1 542 ? -13.289 -2.053 21.131 1.00 90.44 542 VAL A C 1
ATOM 4057 O O . VAL A 1 542 ? -13.198 -1.912 19.919 1.00 90.44 542 VAL A O 1
ATOM 4060 N N . SER A 1 543 ? -12.973 -3.210 21.725 1.00 87.44 543 SER A N 1
ATOM 4061 C CA . SER A 1 543 ? -12.361 -4.338 21.001 1.00 87.44 543 SER A CA 1
ATOM 4062 C C . SER A 1 543 ? -13.267 -4.987 19.946 1.00 87.44 543 SER A C 1
ATOM 4064 O O . SER A 1 543 ? -12.829 -5.861 19.203 1.00 87.44 543 SER A O 1
ATOM 4066 N N . ARG A 1 544 ? -14.560 -4.637 19.913 1.00 88.25 544 ARG A N 1
ATOM 4067 C CA . ARG A 1 544 ? -15.508 -5.048 18.862 1.00 88.25 544 ARG A CA 1
ATOM 4068 C C . ARG A 1 544 ? -15.653 -3.999 17.764 1.00 88.25 544 ARG A C 1
ATOM 4070 O O . ARG A 1 544 ? -16.319 -4.264 16.770 1.00 88.25 544 ARG A O 1
ATOM 4077 N N . LEU A 1 545 ? -15.034 -2.835 17.941 1.00 88.44 545 LEU A N 1
ATOM 4078 C CA . LEU A 1 545 ? -15.045 -1.709 17.019 1.00 88.44 545 LEU A CA 1
ATOM 4079 C C . LEU A 1 545 ? -13.597 -1.356 16.641 1.00 88.44 545 LEU A C 1
ATOM 4081 O O . LEU A 1 545 ? -13.079 -0.336 17.098 1.00 88.44 545 LEU A O 1
ATOM 4085 N N . PRO A 1 546 ? -12.939 -2.161 15.781 1.00 86.88 546 PRO A N 1
ATOM 4086 C CA . PRO A 1 546 ? -11.554 -1.920 15.364 1.00 86.88 546 PRO A CA 1
ATOM 4087 C C . PRO A 1 546 ? -11.305 -0.516 14.789 1.00 86.88 546 PRO A C 1
ATOM 4089 O O . PRO A 1 546 ? -10.198 0.004 14.871 1.00 86.88 546 PRO A O 1
ATOM 4092 N N . MET A 1 547 ? -12.342 0.120 14.231 1.00 87.94 547 MET A N 1
ATOM 4093 C CA . MET A 1 547 ? -12.294 1.500 13.735 1.00 87.94 547 MET A CA 1
ATOM 4094 C C . MET A 1 547 ? -11.991 2.509 14.853 1.00 87.94 547 MET A C 1
ATOM 4096 O O . MET A 1 547 ? -11.245 3.457 14.627 1.00 87.94 547 MET A O 1
ATOM 4100 N N . LEU A 1 548 ? -12.518 2.297 16.066 1.00 89.06 548 LEU A N 1
ATOM 4101 C CA . LEU A 1 548 ? -12.224 3.158 17.214 1.00 89.06 548 LEU A CA 1
ATOM 4102 C C . LEU A 1 548 ? -10.784 2.972 17.686 1.00 89.06 548 LEU A C 1
ATOM 4104 O O . LEU A 1 548 ? -10.085 3.956 17.891 1.00 89.06 548 LEU A O 1
ATOM 4108 N N . GLU A 1 549 ? -10.312 1.729 17.795 1.00 86.06 549 GLU A N 1
ATOM 4109 C CA . GLU A 1 549 ? -8.911 1.460 18.149 1.00 86.06 549 GLU A CA 1
ATOM 4110 C C . GLU A 1 549 ? -7.941 2.086 17.139 1.00 86.06 549 GLU A C 1
ATOM 4112 O O . GLU A 1 549 ? -6.919 2.647 17.531 1.00 86.06 549 GLU A O 1
ATOM 4117 N N . PHE A 1 550 ? -8.287 2.040 15.849 1.00 87.25 550 PHE A N 1
ATOM 4118 C CA . PHE A 1 550 ? -7.519 2.680 14.785 1.00 87.25 550 PHE A CA 1
ATOM 4119 C C . PHE A 1 550 ? -7.478 4.209 14.921 1.00 87.25 550 PHE A C 1
ATOM 4121 O O . PHE A 1 550 ? -6.417 4.809 14.762 1.00 87.25 550 PHE A O 1
ATOM 4128 N N . LEU A 1 551 ? -8.601 4.843 15.271 1.00 87.88 551 LEU A N 1
ATOM 4129 C CA . LEU A 1 551 ? -8.673 6.292 15.492 1.00 87.88 551 LEU A CA 1
ATOM 4130 C C . LEU A 1 551 ? -7.908 6.748 16.739 1.00 87.88 551 LEU A C 1
ATOM 4132 O O . LEU A 1 551 ? -7.385 7.860 16.743 1.00 87.88 551 LEU A O 1
ATOM 4136 N N . MET A 1 552 ? -7.821 5.886 17.754 1.00 88.12 552 MET A N 1
ATOM 4137 C CA . MET A 1 552 ? -7.188 6.159 19.049 1.00 88.12 552 MET A CA 1
ATOM 4138 C C . MET A 1 552 ? -5.690 5.816 19.098 1.00 88.12 552 MET A C 1
ATOM 4140 O O . MET A 1 552 ? -5.106 5.758 20.183 1.00 88.12 552 MET A O 1
ATOM 4144 N N . GLN A 1 553 ? -5.052 5.481 17.971 1.00 82.44 553 GLN A N 1
ATOM 4145 C CA . GLN A 1 553 ? -3.680 4.958 17.991 1.00 82.44 553 GLN A CA 1
ATOM 4146 C C . GLN A 1 553 ? -2.679 5.907 18.662 1.00 82.44 553 GLN A C 1
ATOM 4148 O O . GLN A 1 553 ? -1.808 5.431 19.391 1.00 82.44 553 GLN A O 1
ATOM 4153 N N . GLN A 1 554 ? -2.798 7.220 18.446 1.00 81.44 554 GLN A N 1
ATOM 4154 C CA . GLN A 1 554 ? -1.888 8.200 19.048 1.00 81.44 554 GLN A CA 1
ATOM 4155 C C . GLN A 1 554 ? -2.082 8.271 20.564 1.00 81.44 554 GLN A C 1
ATOM 4157 O O . GLN A 1 554 ? -1.126 8.113 21.323 1.00 81.44 554 GLN A O 1
ATOM 4162 N N . GLU A 1 555 ? -3.327 8.385 21.013 1.00 86.44 555 GLU A N 1
ATOM 4163 C CA . GLU A 1 555 ? -3.693 8.448 22.424 1.00 86.44 555 GLU A CA 1
ATOM 4164 C C . GLU A 1 555 ? -3.283 7.162 23.158 1.00 86.44 555 GLU A C 1
ATOM 4166 O O . GLU A 1 555 ? -2.756 7.202 24.271 1.00 86.44 555 GLU A O 1
ATOM 4171 N N . LEU A 1 556 ? -3.460 5.997 22.525 1.00 83.19 556 LEU A N 1
ATOM 4172 C CA . LEU A 1 556 ? -3.018 4.711 23.067 1.00 83.19 556 LEU A CA 1
ATOM 4173 C C . LEU A 1 556 ? -1.490 4.624 23.167 1.00 83.19 556 LEU A C 1
ATOM 4175 O O . LEU A 1 556 ? -0.974 4.116 24.165 1.00 83.19 556 LEU A O 1
ATOM 4179 N N . GLN A 1 557 ? -0.754 5.128 22.174 1.00 82.50 557 GLN A N 1
ATOM 4180 C CA . GLN A 1 557 ? 0.710 5.176 22.219 1.00 82.50 557 GLN A CA 1
ATOM 4181 C C . GLN A 1 557 ? 1.212 6.083 23.345 1.00 82.50 557 GLN A C 1
ATOM 4183 O O . GLN A 1 557 ? 2.124 5.694 24.075 1.00 82.50 557 GLN A O 1
ATOM 4188 N N . GLU A 1 558 ? 0.597 7.247 23.545 1.00 82.81 558 GLU A N 1
ATOM 4189 C CA . GLU A 1 558 ? 0.920 8.161 24.645 1.00 82.81 558 GLU A CA 1
ATOM 4190 C C . GLU A 1 558 ? 0.623 7.537 26.017 1.00 82.81 558 GLU A C 1
ATOM 4192 O O . GLU A 1 558 ? 1.445 7.604 26.942 1.00 82.81 558 GLU A O 1
ATOM 4197 N N . LEU A 1 559 ? -0.507 6.834 26.140 1.00 81.38 559 LEU A N 1
ATOM 4198 C CA . LEU A 1 559 ? -0.867 6.067 27.335 1.00 81.38 559 LEU A CA 1
ATOM 4199 C C . LEU A 1 559 ? 0.151 4.957 27.640 1.00 81.38 559 LEU A C 1
ATOM 4201 O O . LEU A 1 559 ? 0.563 4.777 28.790 1.00 81.38 559 LEU A O 1
ATOM 4205 N N . VAL A 1 560 ? 0.617 4.224 26.629 1.00 79.44 560 VAL A N 1
ATOM 4206 C CA . VAL A 1 560 ? 1.666 3.205 26.808 1.00 79.44 560 VAL A CA 1
ATOM 4207 C C . VAL A 1 560 ? 3.006 3.857 27.152 1.00 79.44 560 VAL A C 1
ATOM 4209 O O . VAL A 1 560 ? 3.678 3.428 28.089 1.00 79.44 560 VAL A O 1
ATOM 4212 N N . ALA A 1 561 ? 3.386 4.936 26.474 1.00 79.25 561 ALA A N 1
ATOM 4213 C CA . ALA A 1 561 ? 4.664 5.602 26.700 1.00 79.25 561 ALA A CA 1
ATOM 4214 C C . ALA A 1 561 ? 4.750 6.256 28.091 1.00 79.25 561 ALA A C 1
ATOM 4216 O O . ALA A 1 561 ? 5.817 6.271 28.706 1.00 79.25 561 ALA A O 1
ATOM 4217 N N . SER A 1 562 ? 3.631 6.747 28.631 1.00 73.25 562 SER A N 1
ATOM 4218 C CA . SER A 1 562 ? 3.549 7.200 30.026 1.00 73.25 562 SER A CA 1
ATOM 4219 C C . SER A 1 562 ? 3.591 6.038 31.034 1.00 73.25 562 SER A C 1
ATOM 4221 O O . SER A 1 562 ? 3.957 6.236 32.189 1.00 73.25 562 SER A O 1
ATOM 4223 N N . SER A 1 563 ? 3.260 4.804 30.627 1.00 67.31 563 SER A N 1
ATOM 4224 C CA . SER A 1 563 ? 3.384 3.575 31.442 1.00 67.31 563 SER A CA 1
ATOM 4225 C C . SER A 1 563 ? 4.820 3.154 31.685 1.00 67.31 563 SER A C 1
ATOM 4227 O O . SER A 1 563 ? 5.131 2.683 32.771 1.00 67.31 563 SER A O 1
ATOM 4229 N N . LEU A 1 564 ? 5.683 3.338 30.692 1.00 62.97 564 LEU A N 1
ATOM 4230 C CA . LEU A 1 564 ? 7.077 2.899 30.746 1.00 62.97 564 LEU A CA 1
ATOM 4231 C C . LEU A 1 564 ? 7.994 3.880 31.496 1.00 62.97 564 LEU A C 1
ATOM 4233 O O . LEU A 1 564 ? 9.128 3.532 31.804 1.00 62.97 564 LEU A O 1
ATOM 4237 N N . ARG A 1 565 ? 7.520 5.101 31.781 1.00 59.28 565 ARG A N 1
ATOM 4238 C CA . ARG A 1 565 ? 8.316 6.199 32.361 1.00 59.28 565 ARG A CA 1
ATOM 4239 C C . ARG A 1 565 ? 8.077 6.461 33.856 1.00 59.28 565 ARG A C 1
ATOM 4241 O O . ARG A 1 565 ? 8.650 7.407 34.383 1.00 59.28 565 ARG A O 1
ATOM 4248 N N . GLY A 1 566 ? 7.243 5.672 34.538 1.00 53.88 566 GLY A N 1
ATOM 4249 C CA . GLY A 1 566 ? 6.881 5.901 35.945 1.00 53.88 566 GLY A CA 1
ATOM 4250 C C . GLY A 1 566 ? 7.240 4.734 36.879 1.00 53.88 566 GLY A C 1
ATOM 4251 O O . GLY A 1 566 ? 7.228 3.589 36.425 1.00 53.88 566 GLY A O 1
ATOM 4252 N N . PRO A 1 567 ? 7.523 4.992 38.176 1.00 51.41 567 PRO A N 1
ATOM 4253 C CA . PRO A 1 567 ? 7.607 3.942 39.197 1.00 51.41 567 PRO A CA 1
ATOM 4254 C C . PRO A 1 567 ? 6.246 3.238 39.365 1.00 51.41 567 PRO A C 1
ATOM 4256 O O . PRO A 1 567 ? 5.247 3.707 38.813 1.00 51.41 567 PRO A O 1
ATOM 4259 N N . GLU A 1 568 ? 6.205 2.108 40.092 1.00 55.47 568 GLU A N 1
ATOM 4260 C CA . GLU A 1 568 ? 5.000 1.282 40.298 1.00 55.47 568 GLU A CA 1
ATOM 4261 C C . GLU A 1 568 ? 3.711 2.116 40.372 1.00 55.47 568 GLU A C 1
ATOM 4263 O O . GLU A 1 568 ? 3.551 3.005 41.208 1.00 55.47 568 GLU A O 1
ATOM 4268 N N . LEU A 1 569 ? 2.791 1.843 39.442 1.00 59.59 569 LEU A N 1
ATOM 4269 C CA . LEU A 1 569 ? 1.599 2.657 39.227 1.00 59.59 569 LEU A CA 1
ATOM 4270 C C . LEU A 1 569 ? 0.669 2.616 40.440 1.00 59.59 569 LEU A C 1
ATOM 4272 O O . LEU A 1 569 ? -0.136 1.685 40.576 1.00 59.59 569 LEU A O 1
ATOM 4276 N N . GLY A 1 570 ? 0.742 3.664 41.265 1.00 74.06 570 GLY A N 1
ATOM 4277 C CA . GLY A 1 570 ? -0.205 3.930 42.343 1.00 74.06 570 GLY A CA 1
ATOM 4278 C C . GLY A 1 570 ? -1.654 3.984 41.841 1.00 74.06 570 GLY A C 1
ATOM 4279 O O . GLY A 1 570 ? -1.929 4.298 40.680 1.00 74.06 570 GLY A O 1
ATOM 4280 N N . GLU A 1 571 ? -2.603 3.670 42.724 1.00 78.62 571 GLU A N 1
ATOM 4281 C CA . GLU A 1 571 ? -4.031 3.517 42.395 1.00 78.62 571 GLU A CA 1
ATOM 4282 C C . GLU A 1 571 ? -4.630 4.747 41.703 1.00 78.62 571 GLU A C 1
ATOM 4284 O O . GLU A 1 571 ? -5.422 4.612 40.770 1.00 78.62 571 GLU A O 1
ATOM 4289 N N . ARG A 1 572 ? -4.200 5.946 42.109 1.00 81.88 572 ARG A N 1
ATOM 4290 C CA . ARG A 1 572 ? -4.610 7.216 41.503 1.00 81.88 572 ARG A CA 1
ATOM 4291 C C . ARG A 1 572 ? -4.243 7.301 40.017 1.00 81.88 572 ARG A C 1
ATOM 4293 O O . ARG A 1 572 ? -5.108 7.597 39.199 1.00 81.88 572 ARG A O 1
ATOM 4300 N N . ASN A 1 573 ? -3.009 6.943 39.660 1.00 81.19 573 ASN A N 1
ATOM 4301 C CA . ASN A 1 573 ? -2.524 6.970 38.275 1.00 81.19 573 ASN A CA 1
ATOM 4302 C C . ASN A 1 573 ? -3.299 5.966 37.394 1.00 81.19 573 ASN A C 1
ATOM 4304 O O . ASN A 1 573 ? -3.648 6.254 36.251 1.00 81.19 573 ASN A O 1
ATOM 4308 N N . ARG A 1 574 ? -3.681 4.802 37.945 1.00 83.38 574 ARG A N 1
ATOM 4309 C CA . ARG A 1 574 ? -4.547 3.838 37.233 1.00 83.38 574 ARG A CA 1
ATOM 4310 C C . ARG A 1 574 ? -5.916 4.433 36.882 1.00 83.38 574 ARG A C 1
ATOM 4312 O O . ARG A 1 574 ? -6.439 4.171 35.799 1.00 83.38 574 ARG A O 1
ATOM 4319 N N . ILE A 1 575 ? -6.490 5.237 37.776 1.00 88.00 575 ILE A N 1
ATOM 4320 C CA . ILE A 1 575 ? -7.783 5.899 37.550 1.00 88.00 575 ILE A CA 1
ATOM 4321 C C . ILE A 1 575 ? -7.648 7.052 36.557 1.00 88.00 575 ILE A C 1
ATOM 4323 O O . ILE A 1 575 ? -8.487 7.179 35.668 1.00 88.00 575 ILE A O 1
ATOM 4327 N N . GLU A 1 576 ? -6.585 7.848 36.653 1.00 87.31 576 GLU A N 1
ATOM 4328 C CA . GLU A 1 576 ? -6.291 8.915 35.688 1.00 87.31 576 GLU A CA 1
ATOM 4329 C C . GLU A 1 576 ? -6.154 8.352 34.265 1.00 87.31 576 GLU A C 1
ATOM 4331 O O . GLU A 1 576 ? -6.771 8.868 33.336 1.00 87.31 576 GLU A O 1
ATOM 4336 N N . ARG A 1 577 ? -5.482 7.208 34.097 1.00 87.38 577 ARG A N 1
ATOM 4337 C CA . ARG A 1 577 ? -5.405 6.502 32.804 1.00 87.38 577 ARG A CA 1
ATOM 4338 C C . ARG A 1 577 ? -6.741 5.975 32.316 1.00 87.38 577 ARG A C 1
ATOM 4340 O O . ARG A 1 577 ? -7.018 6.021 31.124 1.00 87.38 577 ARG A O 1
ATOM 4347 N N . SER A 1 578 ? -7.571 5.471 33.224 1.00 90.50 578 SER A N 1
ATOM 4348 C CA . SER A 1 578 ? -8.923 5.022 32.878 1.00 90.50 578 SER A CA 1
ATOM 4349 C C . SER A 1 578 ? -9.776 6.195 32.380 1.00 90.50 578 SER A C 1
ATOM 4351 O O . SER A 1 578 ? -10.547 6.046 31.429 1.00 90.50 578 SER A O 1
ATOM 4353 N N . ALA A 1 579 ? -9.602 7.382 32.974 1.00 91.56 579 ALA A N 1
ATOM 4354 C CA . ALA A 1 579 ? -10.236 8.613 32.515 1.00 91.56 579 ALA A CA 1
ATOM 4355 C C . ALA A 1 579 ? -9.705 9.049 31.141 1.00 91.56 579 ALA A C 1
ATOM 4357 O O . ALA A 1 579 ? -10.507 9.355 30.263 1.00 91.56 579 ALA A O 1
ATOM 4358 N N . GLN A 1 580 ? -8.385 9.015 30.931 1.00 90.62 580 GLN A N 1
ATOM 4359 C CA . GLN A 1 580 ? -7.755 9.332 29.644 1.00 90.62 580 GLN A CA 1
ATOM 4360 C C . GLN A 1 580 ? -8.193 8.373 28.532 1.00 90.62 580 GLN A C 1
ATOM 4362 O O . GLN A 1 580 ? -8.567 8.825 27.457 1.00 90.62 580 GLN A O 1
ATOM 4367 N N . LEU A 1 581 ? -8.245 7.064 28.800 1.00 90.94 581 LEU A N 1
ATOM 4368 C CA . LEU A 1 581 ? -8.789 6.080 27.863 1.00 90.94 581 LEU A CA 1
ATOM 4369 C C . LEU A 1 581 ? -10.247 6.402 27.512 1.00 90.94 581 LEU A C 1
ATOM 4371 O O . LEU A 1 581 ? -10.626 6.344 26.349 1.00 90.94 581 LEU A O 1
ATOM 4375 N N . SER A 1 582 ? -11.063 6.759 28.507 1.00 94.31 582 SER A N 1
ATOM 4376 C CA . SER A 1 582 ? -12.470 7.115 28.280 1.00 94.31 582 SER A CA 1
ATOM 4377 C C . SER A 1 582 ? -12.607 8.367 27.408 1.00 94.31 582 SER A C 1
ATOM 4379 O O . SER A 1 582 ? -13.443 8.388 26.512 1.00 94.31 582 SER A O 1
ATOM 4381 N N . LEU A 1 583 ? -11.761 9.378 27.631 1.00 92.62 583 LEU A N 1
ATOM 4382 C CA . LEU A 1 583 ? -11.693 10.582 26.797 1.00 92.62 583 LEU A CA 1
ATOM 4383 C C . LEU A 1 583 ? -11.262 10.265 25.362 1.00 92.62 583 LEU A C 1
ATOM 4385 O O . LEU A 1 583 ? -11.891 10.751 24.430 1.00 92.62 583 LEU A O 1
ATOM 4389 N N . ALA A 1 584 ? -10.246 9.419 25.183 1.00 91.62 584 ALA A N 1
ATOM 4390 C CA . ALA A 1 584 ? -9.794 8.992 23.861 1.00 91.62 584 ALA A CA 1
ATOM 4391 C C . ALA A 1 584 ? -10.900 8.244 23.093 1.00 91.62 584 ALA A C 1
ATOM 4393 O O . ALA A 1 584 ? -11.097 8.486 21.906 1.00 91.62 584 ALA A O 1
ATOM 4394 N N . VAL A 1 585 ? -11.677 7.390 23.775 1.00 93.81 585 VAL A N 1
ATOM 4395 C CA . VAL A 1 585 ? -12.837 6.722 23.163 1.00 93.81 585 VAL A CA 1
ATOM 4396 C C . VAL A 1 585 ? -13.909 7.729 22.748 1.00 93.81 585 VAL A C 1
ATOM 4398 O O . VAL A 1 585 ? -14.422 7.628 21.638 1.00 93.81 585 VAL A O 1
ATOM 4401 N N . GLU A 1 586 ? -14.262 8.686 23.611 1.00 93.06 586 GLU A N 1
ATOM 4402 C CA . GLU A 1 586 ? -15.231 9.734 23.258 1.00 93.06 586 GLU A CA 1
ATOM 4403 C C . GLU A 1 586 ? -14.760 10.537 22.039 1.00 93.06 586 GLU A C 1
ATOM 4405 O O . GLU A 1 586 ? -15.504 10.637 21.067 1.00 93.06 586 GLU A O 1
ATOM 4410 N N . GLY A 1 587 ? -13.503 10.994 22.034 1.00 90.75 587 GLY A N 1
ATOM 4411 C CA . GLY A 1 587 ? -12.922 11.730 20.909 1.00 90.75 587 GLY A CA 1
ATOM 4412 C C . GLY A 1 587 ? -12.901 10.927 19.605 1.00 90.75 587 GLY A C 1
ATOM 4413 O O . GLY A 1 587 ? -13.200 11.465 18.541 1.00 90.75 587 GLY A O 1
ATOM 4414 N N . ALA A 1 588 ? -12.624 9.622 19.663 1.00 90.56 588 ALA A N 1
ATOM 4415 C CA . ALA A 1 588 ? -12.686 8.755 18.488 1.00 90.56 588 ALA A CA 1
ATOM 4416 C C . ALA A 1 588 ? -14.116 8.577 17.954 1.00 90.56 588 ALA A C 1
ATOM 4418 O O . ALA A 1 588 ? -14.319 8.573 16.740 1.00 90.56 588 ALA A O 1
ATOM 4419 N N . VAL A 1 589 ? -15.117 8.471 18.836 1.00 91.19 589 VAL A N 1
ATOM 4420 C CA . VAL A 1 589 ? -16.528 8.451 18.421 1.00 91.19 589 VAL A CA 1
ATOM 4421 C C . VAL A 1 589 ? -16.922 9.788 17.785 1.00 91.19 589 VAL A C 1
ATOM 4423 O O . VAL A 1 589 ? -17.577 9.793 16.745 1.00 91.19 589 VAL A O 1
ATOM 4426 N N . ASP A 1 590 ? -16.497 10.909 18.369 1.00 87.94 590 ASP A N 1
ATOM 4427 C CA . ASP A 1 590 ? -16.789 12.259 17.873 1.00 87.94 590 ASP A CA 1
ATOM 4428 C C . ASP A 1 590 ? -16.137 12.539 16.508 1.00 87.94 590 ASP A C 1
ATOM 4430 O O . ASP A 1 590 ? -16.702 13.273 15.704 1.00 87.94 590 ASP A O 1
ATOM 4434 N N . ARG A 1 591 ? -14.992 11.910 16.208 1.00 85.94 591 ARG A N 1
ATOM 4435 C CA . ARG A 1 591 ? -14.349 11.956 14.881 1.00 85.94 591 ARG A CA 1
ATOM 4436 C C . ARG A 1 591 ? -15.073 11.108 13.835 1.00 85.94 591 ARG A C 1
ATOM 4438 O O . ARG A 1 591 ? -15.093 11.477 12.665 1.00 85.94 591 ARG A O 1
ATOM 4445 N N . LEU A 1 592 ? -15.653 9.974 14.233 1.00 84.31 592 LEU A N 1
ATOM 4446 C CA . LEU A 1 592 ? -16.284 9.031 13.305 1.00 84.31 592 LEU A CA 1
ATOM 4447 C C . LEU A 1 592 ? -17.757 9.358 13.007 1.00 84.31 592 LEU A C 1
ATOM 4449 O O . LEU A 1 592 ? -18.214 9.122 11.893 1.00 84.31 592 LEU A O 1
ATOM 4453 N N . ASP A 1 593 ? -18.517 9.893 13.965 1.00 81.31 593 ASP A N 1
ATOM 4454 C CA . ASP A 1 593 ? -19.959 10.135 13.780 1.00 81.31 593 ASP A CA 1
ATOM 4455 C C . ASP A 1 593 ? -20.285 11.150 12.660 1.00 81.31 593 ASP A C 1
ATOM 4457 O O . ASP A 1 593 ? -21.163 10.840 11.853 1.00 81.31 593 ASP A O 1
ATOM 4461 N N . PRO A 1 594 ? -19.578 12.292 12.499 1.00 77.50 594 PRO A N 1
ATOM 4462 C CA . PRO A 1 594 ? -19.822 13.215 11.385 1.00 77.50 594 PRO A CA 1
ATOM 4463 C C . PRO A 1 594 ? -19.614 12.566 10.011 1.00 77.50 594 PRO A C 1
ATOM 4465 O O . PRO A 1 594 ? -20.378 12.827 9.087 1.00 77.50 594 PRO A O 1
ATOM 4468 N N . LEU A 1 595 ? -18.630 11.670 9.879 1.00 71.50 595 LEU A N 1
ATOM 4469 C CA . LEU A 1 595 ? -18.410 10.894 8.655 1.00 71.50 595 LEU A CA 1
ATOM 4470 C C . LEU A 1 595 ? -19.603 9.986 8.346 1.00 71.50 595 LEU A C 1
ATOM 4472 O O . LEU A 1 595 ? -20.084 9.909 7.219 1.00 71.50 595 LEU A O 1
ATOM 4476 N N . LEU A 1 596 ? -20.078 9.263 9.356 1.00 76.88 596 LEU A N 1
ATOM 4477 C CA . LEU A 1 596 ? -21.226 8.382 9.183 1.00 76.88 596 LEU A CA 1
ATOM 4478 C C . LEU A 1 596 ? -22.466 9.179 8.768 1.00 76.88 596 LEU A C 1
ATOM 4480 O O . LEU A 1 596 ? -23.270 8.670 7.996 1.00 76.88 596 LEU A O 1
ATOM 4484 N N . GLN A 1 597 ? -22.598 10.429 9.221 1.00 75.19 597 GLN A N 1
ATOM 4485 C CA . GLN A 1 597 ? -23.669 11.329 8.793 1.00 75.19 597 GLN A CA 1
ATOM 4486 C C . GLN A 1 597 ? -23.523 11.780 7.333 1.00 75.19 597 GLN A C 1
ATOM 4488 O O . GLN A 1 597 ? -24.524 11.789 6.622 1.00 75.19 597 GLN A O 1
ATOM 4493 N N . THR A 1 598 ? -22.315 12.107 6.854 1.00 70.62 598 THR A N 1
ATOM 4494 C CA . THR A 1 598 ? -22.119 12.497 5.441 1.00 70.62 598 THR A CA 1
ATOM 4495 C C . THR A 1 598 ? -22.386 11.347 4.476 1.00 70.62 598 THR A C 1
ATOM 4497 O O . THR A 1 598 ? -22.874 11.574 3.372 1.00 70.62 598 THR A O 1
ATOM 4500 N N . LEU A 1 599 ? -22.119 10.109 4.896 1.00 69.06 599 LEU A N 1
ATOM 4501 C CA . LEU A 1 599 ? -22.493 8.923 4.133 1.00 69.06 599 LEU A CA 1
ATOM 4502 C C . LEU A 1 599 ? -24.003 8.649 4.140 1.00 69.06 599 LEU A C 1
ATOM 4504 O O . LEU A 1 599 ? -24.518 8.155 3.148 1.00 69.06 599 LEU A O 1
ATOM 4508 N N . PHE A 1 600 ? -24.691 8.970 5.239 1.00 64.12 600 PHE A N 1
ATOM 4509 C CA . PHE A 1 600 ? -26.124 8.716 5.425 1.00 64.12 600 PHE A CA 1
ATOM 4510 C C . PHE A 1 600 ? -27.020 9.752 4.728 1.00 64.12 600 PHE A C 1
ATOM 4512 O O . PHE A 1 600 ? -28.133 9.440 4.336 1.00 64.12 600 PHE A O 1
ATOM 4519 N N . ALA A 1 601 ? -26.564 11.000 4.596 1.00 55.75 601 ALA A N 1
ATOM 4520 C CA . ALA A 1 601 ? -27.365 12.114 4.073 1.00 55.75 601 ALA A CA 1
ATOM 4521 C C . ALA A 1 601 ? -27.399 12.204 2.534 1.00 55.75 601 ALA A C 1
ATOM 4523 O O . ALA A 1 601 ? -27.681 13.266 1.988 1.00 55.75 601 ALA A O 1
ATOM 4524 N N . SER A 1 602 ? -27.030 11.131 1.837 1.00 50.91 602 SER A N 1
ATOM 4525 C CA . SER A 1 602 ? -26.897 11.120 0.380 1.00 50.91 602 SER A CA 1
ATOM 4526 C C . SER A 1 602 ? -28.063 10.392 -0.269 1.00 50.91 602 SER A C 1
ATOM 4528 O O . SER A 1 602 ? -27.882 9.292 -0.785 1.00 50.91 602 SER A O 1
ATOM 4530 N N . ASP A 1 603 ? -29.221 11.046 -0.215 1.00 40.59 603 ASP A N 1
ATOM 4531 C CA . ASP A 1 603 ? -30.349 10.818 -1.122 1.00 40.59 603 ASP A CA 1
ATOM 4532 C C . ASP A 1 603 ? -30.289 11.819 -2.285 1.00 40.59 603 ASP A C 1
ATOM 4534 O O . ASP A 1 603 ? -30.120 13.035 -2.011 1.00 40.59 603 ASP A O 1
#

Secondary structure (DSSP, 8-state):
---------------------------------------------------------------------------------------------------------------------------------------------------------------PPPPPPPPP-PPP-----HHHHHHHHHHHHHTSPBGGGGTTTTTT--EEEE--STTHHHHHHHHHHTGGGSEEEEEGGGHHHHHHTT---SEEEE--SS--THHHHTSGGGGG-EEEEETTS-GGGGTS--SEEEEE-BTT-HHHHHHHHHTT----B---SSHHHHHHHHHHHTT-SEEEEES---S-BTTBSS-TTSTTTT-EEEE-TTS-EEEE-THHHHGGGT----SEEE-TT-EEEEBTTSSEEEE-HHHHHHHHHHHHHHHHHHHTT-EEEE---SSB--TTSEE--HHHHHHTS-SS---HHHHHHHHHHT--PPPHHHHHHHHHHHHHHHHHHHHHHHHHHHHHHHHHHT-SSS--HHHHHHHHHHHHHHHHHHTT-HHHHHHTHHHHHHHHHHHTTSSS--HHHHHHHHHHHHHHHHHHHHHHHHHHHHHHT--

pLDDT: mean 70.28, std 29.13, range [20.59, 98.81]

Sequence (603 aa):
MPKDATPPSSPARADSGPSRGRAPCWPRPTTPGERAKPSLHACPRTPTCWWPSASEPATSSTPCWADATCASSSSSHASRCSTPPSLRRPCPSSACAASRSPIASRISWRCCNSPTVPGSAFTSQRTRAWRAPIRSSCARSRPGSDAPRIFSTSTGAPFASGPGPGPTRPSRTPGRPWADATIENTRPALDLPPVGLLKGSLAGAPAVVCAAGPSLTKQLPWLARNREKVVVLAIGQSLAALEAAGIRPDLVQMIETQDVSHQLTAVQALAEQTLVLSVQAHPKLYQLPVARRIVGWDRSNPIGTWLATLSGEPRTLRTGGSVAVSAVYLAAFLGAPRVLLIGQDLAFTGGERYAKDSVYGGMGVEEDPDGQIFYTNLKTKADLFDRPTPERELAPGTLRVEGWDGGEVLTDRNYASFREAYRSVGAQLAGEGCEGLNCTEGGARIPGLEHLPFAAALASLPEAPVRARERIDEALSRAQPAEPGRVDEAIRKVRVELEGTRRLAARCRARCTDALRRSGSTVEVGRLRRVQKVEKELRKRVSRLPMLEFLMQQELQELVASSLRGPELGERNRIERSAQLSLAVEGAVDRLDPLLQTLFASD

Foldseek 3Di:
DDDDDDDDDDDDDDDDDDDDDDDDDDDDDDDDDDDDDDDDDDDDDDDDDDDDDDDDDDDDDDDDDDDDDDDDDDDDDDDDDDDDDDDDDYDDDDDDDDDDDDDDDPPDDDPPDDDDDDDDDDDDDDDDDDDDDDDDDDDDDDDDDDDDDDDDDDDDDDDDDDDDDPDDDPPPPPQPALLVLLLVLLVLQLVAAALLLLQQLLAQQAEEQEDFAALQLVCLVVCVVCVQRHQYEYELQCCQVCVVSVHAHLEYEFEDLDPPVVSLVVDPQQLAHEYAYESSGHVVVSVDNHVGYHYAQEPVAPSSQLSCVLQVHNDHQYDDLDRSLSSLSSCLRSNRLEYEYASLQLFQWVQWGGHCRTLRHPWGWDADPVRWIKTACCVSVCVVVVHDDDRIDTQPAWDWAQKLVRDITIHHPSSVVRLQVLLVVLVVCVVSSHAYEYQHPTHHDRPSHHYDHPNVVSVPTDPHGSVSNVSVVVSSVPRDRRDLVSLQVSLVVVLVLLVVLLVLLVVLLVLLVVQLVPDDQATDPVSLVVSVVSLVVNVVSVVVVVQLVSQLVVLVVVLVVVVVPDDDDGSNNVSVSSNSVSVSSNVSSVSVNVSSVVSNVDD

Radius of gyration: 35.8 Å; chains: 1; bounding box: 78×115×129 Å